Protein AF-0000000066097312 (afdb_homodimer)

InterPro domains:
  IPR004733 Phosphoribosylformylglycinamidine cyclo-ligase [MF_00741] (7-349)
  IPR004733 Phosphoribosylformylglycinamidine cyclo-ligase [PTHR10520] (3-350)
  IPR004733 Phosphoribosylformylglycinamidine cyclo-ligase [TIGR00878] (7-338)
  IPR004733 Phosphoribosylformylglycinamidine cyclo-ligase [cd02196] (40-338)
  IPR010918 PurM-like, C-terminal domain [PF02769] (178-343)
  IPR016188 PurM-like, N-terminal domain [PF00586] (61-165)
  IPR036676 PurM-like, C-terminal domain superfamily [G3DSA:3.90.650.10] (173-354)
  IPR036676 PurM-like, C-terminal domain superfamily [SSF56042] (174-343)
  IPR036921 PurM-like, N-terminal domain superfamily [G3DSA:3.30.1330.10] (6-171)
  IPR036921 PurM-like, N-terminal domain superfamily [SSF55326] (7-170)

Radius of gyration: 26.07 Å; Cα contacts (8 Å, |Δi|>4): 1763; chains: 2; bounding box: 57×68×67 Å

Secondary structure (DSSP, 8-state):
--------TTTTT--HHHHHHHHHHHHHHHHTT-BTTB-----SSSEEEETTTTT-SSEEEEEEEEE-TTHHHHHHHHT--TTHHHHHHHHHHHHHHTTTPEEEEEEEEEEESS--HHHHHHHHHHHHHHHHHHT-EEEEEEEEE-BTTB-TT-EEEEEEEEEEEETT--SS-TT--TTPEEEEEEPSSSTTS-HHHHHHHHHHTT--TTSBPTTSTTSBHHHHHTPPPPP-HHHHHHHHHH-S-EEEEEE--TTHHHHHGGGGPPTTEEEEEEGGG----HHHHHHHHHHT--HHHHHHH--TTEEEEEEE-GGGHHHHHHHHHHTT---EEEEEEEE--SSS-SEEEES----/--------TTTTT--HHHHHHHHHHHHHHHHTT-BTTB-----SSSEEEETTTTT-SSEEEEEEEEE-TTHHHHHHHHT--TTHHHHHHHHHHHHHHTTTPEEEEEEEEEEESS--HHHHHHHHHHHHHHHHHHT-EEEEEEEEE-BTTB-TT-EEEEEEEEEEEETT--SS-TT--TTPEEEEEEPSSSTTS-HHHHHHHHHHTT--TTSBPTTSTTSBHHHHHTPPPPP-HHHHHHHHHH-S-EEEEEE--TTHHHHHGGGGPPTTEEEEEEGGG----HHHHHHHHHHT--HHHHHHH--TTEEEEEEE-GGGHHHHHHHHHHTT---EEEEEEEE--SSS-SEEEES----

Nearest PDB structures (foldseek):
  5vk4-assembly1_B  TM=9.616E-01  e=3.285E-47  Neisseria gonorrhoeae
  3p4e-assembly1_A-2  TM=9.418E-01  e=2.736E-47  Vibrio cholerae
  5vk4-assembly1_A  TM=9.538E-01  e=1.110E-46  Neisseria gonorrhoeae
  2z01-assembly1_A  TM=9.527E-01  e=2.826E-44  Geobacillus kaustophilus
  2v9y-assembly1_A  TM=9.726E-01  e=2.264E-42  Homo sapiens

Foldseek 3Di:
DPPPPDDDPVNVFDDPVLVVVLLVLQQVLQCVLDDQQFNRGDDDPWFGGHVVSNPADAKDKDKFKDWLPPLVVLCLVVVPQQQSLLLRLQVTLVVQCQFVWQWAEKEKEKEAQHDDSVNVSSNSSNVSVNSNVSSYGHGYYDYYHDHPVHDDGDMIMMMMIMTIDHPPQTDQAPPADFPWFKKFFWWLPQRRWDVVLVVVLCVVVVHDQQDCDPQDPPDGNSVSSSRHTDHCNVLSNQLVVQDSFWNGKWFAHAQACQPGVCVRDDAFKAWEWEQVQDPFRVVLVVSCVSSVNDQVRSRGTGNRTTGMMTGGGNVCVVVSCVSSVVSVTHMTTTGTMDGDDNDDGRYHYDDGHPD/DPPPPDDDPVNVFDDPVLVVVLLVLQQVLQCVLDDQQFNRGDDDPWFGGDVVSNPADAKDKDKFKDWLPPLVVLCLVVVPQQQSLLLRLQVTLVVQCQFVWQWAEKEKEKEAQHDDSVSVSSNSSNVSVNSNVSSYGHGYYDYYHDHPVHDDGDMIMMMMIMTIDHPPQTDQAPPADFPWFKKFFWWLPQRRWDVVLVVVLCVVVVHDQQDCDPQDPPDGNSRSSSRHTDHCNVLSNQLVVQDSFWNGKWFAHAQACQPGVCVRDDAQKAWEWEQVQDPFRVVLVVSCVSSVNDQVRSRGTGNRTTGMMTGGGNVCVVVSCVSSVVSVTDMTTTGTMDGDDNDDGRYHYDDGHPD

Organism: Beijerinckia indica subsp. indica (strain ATCC 9039 / DSM 1715 / NCIMB 8712) (NCBI:txid395963)

pLDDT: mean 95.19, std 7.67, range [27.67, 98.94]

Sequence (710 aa):
MDKKNGLTYAEAGVDIDAGNALVETIKPFVRATRRAGADAELGGFGGLFDLKAAGFQDPILVAANDGVGSKVKLAIETGQHDTIGVDLVAMCVNDLIVQGAEPLFFLDYYATGKLEPATAASVVKGIADGCREAGCALIGGETAEMPGLYTGKDYDLAGFAVGAVERGHLLPRTDIAAGDLLLGLPSSGLHSNGFSLVRRVLADNGASLDGPAPYEPGKTLGESLLTPTRIYVRPLLHVFAATQAVKALAHITGGGFQENLPRVLPAGFGLALDLSALAVPPVFGWLAREGGIAETEMLRTFNCGIGMVLIVANDEASKVEEALRAAGEQPIRLGSVIPAPETGPRVTFQGQLSLMDKKNGLTYAEAGVDIDAGNALVETIKPFVRATRRAGADAELGGFGGLFDLKAAGFQDPILVAANDGVGSKVKLAIETGQHDTIGVDLVAMCVNDLIVQGAEPLFFLDYYATGKLEPATAASVVKGIADGCREAGCALIGGETAEMPGLYTGKDYDLAGFAVGAVERGHLLPRTDIAAGDLLLGLPSSGLHSNGFSLVRRVLADNGASLDGPAPYEPGKTLGESLLTPTRIYVRPLLHVFAATQAVKALAHITGGGFQENLPRVLPAGFGLALDLSALAVPPVFGWLAREGGIAETEMLRTFNCGIGMVLIVANDEASKVEEALRAAGEQPIRLGSVIPAPETGPRVTFQGQLSL

Structure (mmCIF, N/CA/C/O backbone):
data_AF-0000000066097312-model_v1
#
loop_
_entity.id
_entity.type
_entity.pdbx_description
1 polymer 'Phosphoribosylformylglycinamidine cyclo-ligase'
#
loop_
_atom_site.group_PDB
_atom_site.id
_atom_site.type_symbol
_atom_site.label_atom_id
_atom_site.label_alt_id
_atom_site.label_comp_id
_atom_site.label_asym_id
_atom_site.label_entity_id
_atom_site.label_seq_id
_atom_site.pdbx_PDB_ins_code
_atom_site.Cartn_x
_atom_site.Cartn_y
_atom_site.Cartn_z
_atom_site.occupancy
_atom_site.B_iso_or_equiv
_atom_site.auth_seq_id
_atom_site.auth_comp_id
_atom_site.auth_asym_id
_atom_site.auth_atom_id
_atom_site.pdbx_PDB_model_num
ATOM 1 N N . MET A 1 1 ? -30.031 -30.594 -25.172 1 29.34 1 MET A N 1
ATOM 2 C CA . MET A 1 1 ? -30.328 -29.594 -24.141 1 29.34 1 MET A CA 1
ATOM 3 C C . MET A 1 1 ? -29.141 -28.656 -23.953 1 29.34 1 MET A C 1
ATOM 5 O O . MET A 1 1 ? -28.016 -29.109 -23.734 1 29.34 1 MET A O 1
ATOM 9 N N . ASP A 1 2 ? -29.094 -27.5 -24.516 1 34 2 ASP A N 1
ATOM 10 C CA . ASP A 1 2 ? -27.969 -26.609 -24.812 1 34 2 ASP A CA 1
ATOM 11 C C . ASP A 1 2 ? -27.109 -26.359 -23.562 1 34 2 ASP A C 1
ATOM 13 O O . ASP A 1 2 ? -27.641 -26.031 -22.5 1 34 2 ASP A O 1
ATOM 17 N N . LYS A 1 3 ? -26.062 -27 -23.359 1 42.31 3 LYS A N 1
ATOM 18 C CA . LYS A 1 3 ? -25.109 -27.031 -22.25 1 42.31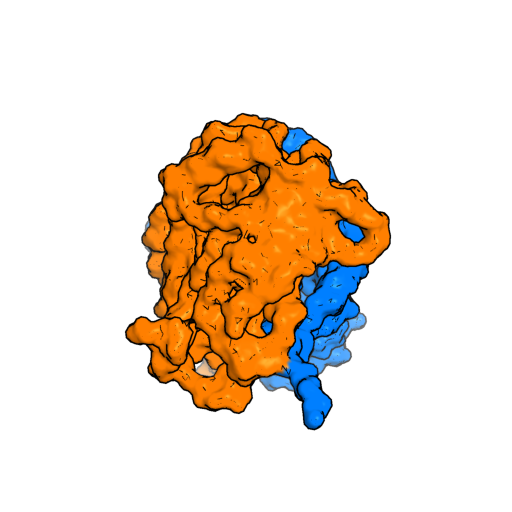 3 LYS A CA 1
ATOM 19 C C . LYS A 1 3 ? -24.953 -25.641 -21.641 1 42.31 3 LYS A C 1
ATOM 21 O O . LYS A 1 3 ? -24.594 -24.688 -22.328 1 42.31 3 LYS A O 1
ATOM 26 N N . LYS A 1 4 ? -25.797 -25.031 -20.688 1 45.59 4 LYS A N 1
ATOM 27 C CA . LYS A 1 4 ? -25.844 -23.797 -19.922 1 45.59 4 LYS A CA 1
ATOM 28 C C . LYS A 1 4 ? -24.438 -23.25 -19.672 1 45.59 4 LYS A C 1
ATOM 30 O O . LYS A 1 4 ? -23.578 -23.953 -19.125 1 45.59 4 LYS A O 1
ATOM 35 N N . ASN A 1 5 ? -23.906 -22.391 -20.438 1 57.44 5 ASN A N 1
ATOM 36 C CA . ASN A 1 5 ? -22.625 -21.719 -20.297 1 57.44 5 ASN A CA 1
ATOM 37 C C . ASN A 1 5 ? -22.375 -21.266 -18.859 1 57.44 5 ASN A C 1
ATOM 39 O O . ASN A 1 5 ? -23.156 -20.5 -18.297 1 57.44 5 ASN A O 1
ATOM 43 N N . GLY A 1 6 ? -21.859 -22.188 -17.859 1 74.81 6 GLY A N 1
ATOM 44 C CA . GLY A 1 6 ? -21.625 -22.156 -16.422 1 74.81 6 GLY A CA 1
ATOM 45 C C . GLY A 1 6 ? -21.078 -20.828 -15.938 1 74.81 6 GLY A C 1
ATOM 46 O O . GLY A 1 6 ? -20.953 -19.875 -16.719 1 74.81 6 GLY A O 1
ATOM 47 N N . LEU A 1 7 ? -20.984 -20.516 -14.609 1 87.62 7 LEU A N 1
ATOM 48 C CA . LEU A 1 7 ? -20.578 -19.297 -13.914 1 87.62 7 LEU A CA 1
ATOM 49 C C . LEU A 1 7 ? -19.219 -18.828 -14.398 1 87.62 7 LEU A C 1
ATOM 51 O O . LEU A 1 7 ? -18.328 -19.641 -14.68 1 87.62 7 LEU A O 1
ATOM 55 N N . THR A 1 8 ? -19.172 -17.531 -14.727 1 85.5 8 THR A N 1
ATOM 56 C CA . THR A 1 8 ? -17.891 -16.922 -15.078 1 85.5 8 THR A CA 1
ATOM 57 C C . THR A 1 8 ? -17.484 -15.891 -14.031 1 85.5 8 THR A C 1
ATOM 59 O O . THR A 1 8 ? -18.312 -15.438 -13.242 1 85.5 8 THR A O 1
ATOM 62 N N . TYR A 1 9 ? -16.25 -15.625 -14.062 1 86 9 TYR A N 1
ATOM 63 C CA . TYR A 1 9 ? -15.703 -14.594 -13.18 1 86 9 TYR A CA 1
ATOM 64 C C . TYR A 1 9 ? -16.375 -13.25 -13.438 1 86 9 TYR A C 1
ATOM 66 O O . TYR A 1 9 ? -16.688 -12.516 -12.5 1 86 9 TYR A O 1
ATOM 74 N N . ALA A 1 10 ? -16.641 -12.914 -14.648 1 83.19 10 ALA A N 1
ATOM 75 C CA . ALA A 1 10 ? -17.328 -11.68 -15.031 1 83.19 10 ALA A CA 1
ATOM 76 C C . ALA A 1 10 ? -18.734 -11.633 -14.445 1 83.19 10 ALA A C 1
ATOM 78 O O . ALA A 1 10 ? -19.156 -10.602 -13.914 1 83.19 10 ALA A O 1
ATOM 79 N N . GLU A 1 11 ? -19.375 -12.688 -14.484 1 86.88 11 GLU A N 1
ATOM 80 C CA . GLU A 1 11 ? -20.734 -12.758 -13.938 1 86.88 11 GLU A CA 1
ATOM 81 C C . GLU A 1 11 ? -20.719 -12.617 -12.414 1 86.88 11 GLU A C 1
ATOM 83 O O . GLU A 1 11 ? -21.734 -12.266 -11.812 1 86.88 11 GLU A O 1
ATOM 88 N N . ALA A 1 12 ? -19.578 -12.945 -11.938 1 86.38 12 ALA A N 1
ATOM 89 C CA . ALA A 1 12 ? -19.453 -12.828 -10.484 1 86.38 12 ALA A CA 1
ATOM 90 C C . ALA A 1 12 ? -19 -11.43 -10.086 1 86.38 12 ALA A C 1
ATOM 92 O O . ALA A 1 12 ? -18.734 -11.172 -8.906 1 86.38 12 ALA A O 1
ATOM 93 N N . GLY A 1 13 ? -18.844 -10.555 -10.992 1 85.31 13 GLY A N 1
ATOM 94 C CA . GLY A 1 13 ? -18.656 -9.148 -10.664 1 85.31 13 GLY A CA 1
ATOM 95 C C . GLY A 1 13 ? -17.25 -8.641 -10.922 1 85.31 13 GLY A C 1
ATOM 96 O O . GLY A 1 13 ? -16.922 -7.508 -10.578 1 85.31 13 GLY A O 1
ATOM 97 N N . VAL A 1 14 ? -16.406 -9.461 -11.453 1 86.88 14 VAL A N 1
ATOM 98 C CA . VAL A 1 14 ? -15.031 -9.031 -11.719 1 86.88 14 VAL A CA 1
ATOM 99 C C . VAL A 1 14 ? -14.773 -9.031 -13.227 1 86.88 14 VAL A C 1
ATOM 101 O O . VAL A 1 14 ? -14.945 -10.047 -13.891 1 86.88 14 VAL A O 1
ATOM 104 N N . ASP A 1 15 ? -14.383 -7.863 -13.695 1 87.88 15 ASP A N 1
ATOM 105 C CA . ASP A 1 15 ? -14.172 -7.684 -15.133 1 87.88 15 ASP A CA 1
ATOM 106 C C . ASP A 1 15 ? -12.68 -7.539 -15.445 1 87.88 15 ASP A C 1
ATOM 108 O O . ASP A 1 15 ? -12.148 -6.43 -15.438 1 87.88 15 ASP A O 1
ATOM 112 N N . ILE A 1 16 ? -12.086 -8.586 -15.836 1 82.5 16 ILE A N 1
ATOM 113 C CA . ILE A 1 16 ? -10.656 -8.617 -16.109 1 82.5 16 ILE A CA 1
ATOM 114 C C . ILE A 1 16 ? -10.336 -7.711 -17.297 1 82.5 16 ILE A C 1
ATOM 116 O O . ILE A 1 16 ? -9.336 -6.992 -17.281 1 82.5 16 ILE A O 1
ATOM 120 N N . ASP A 1 17 ? -11.172 -7.656 -18.281 1 85.31 17 ASP A N 1
ATOM 121 C CA . ASP A 1 17 ? -10.953 -6.855 -19.484 1 85.31 17 ASP A CA 1
ATOM 122 C C . ASP A 1 17 ? -11 -5.363 -19.172 1 85.31 17 ASP A C 1
ATOM 124 O O . ASP A 1 17 ? -10.219 -4.582 -19.703 1 85.31 17 ASP A O 1
ATOM 128 N N . ALA A 1 18 ? -11.914 -5.02 -18.312 1 87.5 18 ALA A N 1
ATOM 129 C CA . ALA A 1 18 ? -11.992 -3.625 -17.906 1 87.5 18 ALA A CA 1
ATOM 130 C C . ALA A 1 18 ? -10.711 -3.191 -17.188 1 87.5 18 ALA A C 1
ATOM 132 O O . ALA A 1 18 ? -10.234 -2.07 -17.375 1 87.5 18 ALA A O 1
ATOM 133 N N . GLY A 1 19 ? -10.203 -4.066 -16.422 1 87.5 19 GLY A N 1
ATOM 134 C CA . GLY A 1 19 ? -8.93 -3.795 -15.758 1 87.5 19 GLY A CA 1
ATOM 135 C C . GLY A 1 19 ? -7.789 -3.582 -16.734 1 87.5 19 GLY A C 1
ATOM 136 O O . GLY A 1 19 ? -7.012 -2.635 -16.578 1 87.5 19 GLY A O 1
ATOM 137 N N . ASN A 1 20 ? -7.777 -4.414 -17.688 1 86 20 ASN A N 1
ATOM 138 C CA . ASN A 1 20 ? -6.742 -4.293 -18.703 1 86 20 ASN A CA 1
ATOM 139 C C . ASN A 1 20 ? -6.883 -2.998 -19.5 1 86 20 ASN A C 1
ATOM 141 O O . ASN A 1 20 ? -5.887 -2.342 -19.812 1 86 20 ASN A O 1
ATOM 145 N N . ALA A 1 21 ? -8.055 -2.645 -19.797 1 89.12 21 ALA A N 1
ATOM 146 C CA . ALA A 1 21 ? -8.312 -1.404 -20.516 1 89.12 21 ALA A CA 1
ATOM 147 C C . ALA A 1 21 ? -7.898 -0.188 -19.703 1 89.12 21 ALA A C 1
ATOM 149 O O . ALA A 1 21 ? -7.379 0.788 -20.25 1 89.12 21 ALA A O 1
ATOM 150 N N . LEU A 1 22 ? -8.164 -0.254 -18.453 1 92.81 22 LEU A N 1
ATOM 151 C CA . LEU A 1 22 ? -7.742 0.83 -17.562 1 92.81 22 LEU A CA 1
ATOM 152 C C . LEU A 1 22 ? -6.23 1.016 -17.625 1 92.81 22 LEU A C 1
ATOM 154 O O . LEU A 1 22 ? -5.742 2.145 -17.703 1 92.81 22 LEU A O 1
ATOM 158 N N . VAL A 1 23 ? -5.531 -0.054 -17.594 1 91.38 23 VAL A N 1
ATOM 159 C CA . VAL A 1 23 ? -4.074 0.002 -17.609 1 91.38 23 VAL A CA 1
ATOM 160 C C . VAL A 1 23 ? -3.607 0.735 -18.875 1 91.38 23 VAL A C 1
ATOM 162 O O . VAL A 1 23 ? -2.732 1.602 -18.797 1 91.38 23 VAL A O 1
ATOM 165 N N . GLU A 1 24 ? -4.195 0.465 -19.953 1 92.62 24 GLU A N 1
ATOM 166 C CA . GLU A 1 24 ? -3.846 1.141 -21.203 1 92.62 24 GLU A CA 1
ATOM 167 C C . GLU A 1 24 ? -4.156 2.633 -21.125 1 92.62 24 GLU A C 1
ATOM 169 O O . GLU A 1 24 ? -3.371 3.459 -21.594 1 92.62 24 GLU A O 1
ATOM 174 N N . THR A 1 25 ? -5.195 2.932 -20.531 1 94.94 25 THR A N 1
ATOM 175 C CA . THR A 1 25 ? -5.66 4.312 -20.438 1 94.94 25 THR A CA 1
ATOM 176 C C . THR A 1 25 ? -4.715 5.141 -19.578 1 94.94 25 THR A C 1
ATOM 178 O O . THR A 1 25 ? -4.477 6.316 -19.859 1 94.94 25 THR A O 1
ATOM 181 N N . ILE A 1 26 ? -4.141 4.57 -18.578 1 96.38 26 ILE A N 1
ATOM 182 C CA . ILE A 1 26 ? -3.436 5.367 -17.578 1 96.38 26 ILE A CA 1
ATOM 183 C C . ILE A 1 26 ? -1.94 5.383 -17.891 1 96.38 26 ILE A C 1
ATOM 185 O O . ILE A 1 26 ? -1.167 6.074 -17.219 1 96.38 26 ILE A O 1
ATOM 189 N N . LYS A 1 27 ? -1.513 4.652 -18.875 1 95.88 27 LYS A N 1
ATOM 190 C CA . LYS A 1 27 ? -0.1 4.523 -19.219 1 95.88 27 LYS A CA 1
ATOM 191 C C . LYS A 1 27 ? 0.54 5.895 -19.438 1 95.88 27 LYS A C 1
ATOM 193 O O . LYS A 1 27 ? 1.636 6.156 -18.938 1 95.88 27 LYS A O 1
ATOM 198 N N . PRO A 1 28 ? -0.104 6.84 -20.141 1 96.56 28 PRO A N 1
ATOM 199 C CA . PRO A 1 28 ? 0.524 8.148 -20.344 1 96.56 28 PRO A CA 1
ATOM 200 C C . PRO A 1 28 ? 0.72 8.922 -19.047 1 96.56 28 PRO A C 1
ATOM 202 O O . PRO A 1 28 ? 1.705 9.648 -18.906 1 96.56 28 PRO A O 1
ATOM 205 N N . PHE A 1 29 ? -0.258 8.828 -18.141 1 97.44 29 PHE A N 1
ATOM 206 C CA . PHE A 1 29 ? -0.113 9.492 -16.859 1 97.44 29 PHE A CA 1
ATOM 207 C C . PHE A 1 29 ? 1.099 8.961 -16.109 1 97.44 29 PHE A C 1
ATOM 209 O O . PHE A 1 29 ? 1.879 9.734 -15.547 1 97.44 29 PHE A O 1
ATOM 216 N N . VAL A 1 30 ? 1.233 7.652 -16.141 1 96.81 30 VAL A N 1
ATOM 217 C CA . VAL A 1 30 ? 2.309 6.969 -15.422 1 96.81 30 VAL A CA 1
ATOM 218 C C . VAL A 1 30 ? 3.654 7.348 -16.047 1 96.81 30 VAL A C 1
ATOM 220 O O . VAL A 1 30 ? 4.598 7.688 -15.32 1 96.81 30 VAL A O 1
ATOM 223 N N . ARG A 1 31 ? 3.754 7.344 -17.312 1 97.06 31 ARG A N 1
ATOM 224 C CA . ARG A 1 31 ? 4.988 7.664 -18.031 1 97.06 31 ARG A CA 1
ATOM 225 C C . ARG A 1 31 ? 5.449 9.086 -17.703 1 97.06 31 ARG A C 1
ATOM 227 O O . ARG A 1 31 ? 6.648 9.359 -17.656 1 97.06 31 ARG A O 1
ATOM 234 N N . ALA A 1 32 ? 4.535 9.922 -17.453 1 97.88 32 ALA A N 1
ATOM 235 C CA . ALA A 1 32 ? 4.848 11.32 -17.172 1 97.88 32 ALA A CA 1
ATOM 236 C C . ALA A 1 32 ? 5.586 11.461 -15.836 1 97.88 32 ALA A C 1
ATOM 238 O O . ALA A 1 32 ? 6.168 12.508 -15.547 1 97.88 32 ALA A O 1
ATOM 239 N N . THR A 1 33 ? 5.613 10.406 -15.055 1 98.44 33 THR A N 1
ATOM 240 C CA . THR A 1 33 ? 6.242 10.477 -13.742 1 98.44 33 THR A CA 1
ATOM 241 C C . THR A 1 33 ? 7.68 9.961 -13.805 1 98.44 33 THR A C 1
ATOM 243 O O . THR A 1 33 ? 8.352 9.867 -12.773 1 98.44 33 THR A O 1
ATOM 246 N N . ARG A 1 34 ? 8.156 9.633 -14.969 1 97.88 34 ARG A N 1
ATOM 247 C CA . ARG A 1 34 ? 9.5 9.094 -15.133 1 97.88 34 ARG A CA 1
ATOM 248 C C . ARG A 1 34 ? 10.539 10.008 -14.484 1 97.88 34 ARG A C 1
ATOM 250 O O . ARG A 1 34 ? 10.375 11.234 -14.477 1 97.88 34 ARG A O 1
ATOM 257 N N . ARG A 1 35 ? 11.586 9.461 -13.984 1 97.88 35 ARG A N 1
ATOM 258 C CA . ARG A 1 35 ? 12.727 10.141 -13.383 1 97.88 35 ARG A CA 1
ATOM 259 C C . ARG A 1 35 ? 13.969 9.258 -13.414 1 97.88 35 ARG A C 1
ATOM 261 O O . ARG A 1 35 ? 13.891 8.078 -13.758 1 97.88 35 ARG A O 1
ATOM 268 N N . ALA A 1 36 ? 15.102 9.875 -13.07 1 97.69 36 ALA A N 1
ATOM 269 C CA . ALA A 1 36 ? 16.297 9.055 -12.945 1 97.69 36 ALA A CA 1
ATOM 270 C C . ALA A 1 36 ? 16.078 7.891 -11.984 1 97.69 36 ALA A C 1
ATOM 272 O O . ALA A 1 36 ? 15.578 8.086 -10.875 1 97.69 36 ALA A O 1
ATOM 273 N N . GLY A 1 37 ? 16.266 6.68 -12.477 1 97.88 37 GLY A N 1
ATOM 274 C CA . GLY A 1 37 ? 16.109 5.473 -11.68 1 97.88 37 GLY A CA 1
ATOM 275 C C . GLY A 1 37 ? 14.867 4.676 -12.047 1 97.88 37 GLY A C 1
ATOM 276 O O . GLY A 1 37 ? 14.742 3.51 -11.672 1 97.88 37 GLY A O 1
ATOM 277 N N . ALA A 1 38 ? 13.961 5.312 -12.711 1 96.81 38 ALA A N 1
ATOM 278 C CA . ALA A 1 38 ? 12.719 4.617 -13.062 1 96.81 38 ALA A CA 1
ATOM 279 C C . ALA A 1 38 ? 12.18 5.102 -14.406 1 96.81 38 ALA A C 1
ATOM 281 O O . ALA A 1 38 ? 11.977 6.305 -14.602 1 96.81 38 ALA A O 1
ATOM 282 N N . ASP A 1 39 ? 11.828 4.121 -15.258 1 90.62 39 ASP A N 1
ATOM 283 C CA . ASP A 1 39 ? 11.258 4.453 -16.562 1 90.62 39 ASP A CA 1
ATOM 284 C C . ASP A 1 39 ? 9.75 4.633 -16.469 1 90.62 39 ASP A C 1
ATOM 286 O O . ASP A 1 39 ? 9.125 5.156 -17.406 1 90.62 39 ASP A O 1
ATOM 290 N N . ALA A 1 40 ? 9.203 4.246 -15.336 1 87.12 40 ALA A N 1
ATOM 291 C CA . ALA A 1 40 ? 7.773 4.395 -15.078 1 87.12 40 ALA A CA 1
ATOM 292 C C . ALA A 1 40 ? 6.941 3.732 -16.172 1 87.12 40 ALA A C 1
ATOM 294 O O . ALA A 1 40 ? 6.059 4.359 -16.766 1 87.12 40 ALA A O 1
ATOM 295 N N . GLU A 1 41 ? 7.184 2.533 -16.438 1 83.56 41 GLU A N 1
ATOM 296 C CA . GLU A 1 41 ? 6.395 1.701 -17.344 1 83.56 41 GLU A CA 1
ATOM 297 C C . GLU A 1 41 ? 5.617 0.636 -16.578 1 83.56 41 GLU A C 1
ATOM 299 O O . GLU A 1 41 ? 6.094 0.12 -15.562 1 83.56 41 GLU A O 1
ATOM 304 N N . LEU A 1 42 ? 4.391 0.402 -17.109 1 80.75 42 LEU A N 1
ATOM 305 C CA . LEU A 1 42 ? 3.535 -0.593 -16.484 1 80.75 42 LEU A CA 1
ATOM 306 C C . LEU A 1 42 ? 3.602 -1.924 -17.219 1 80.75 42 LEU A C 1
ATOM 308 O O . LEU A 1 42 ? 3.955 -1.964 -18.406 1 80.75 42 LEU A O 1
ATOM 312 N N . GLY A 1 43 ? 3.221 -3.123 -16.578 1 69.44 43 GLY A N 1
ATOM 313 C CA . GLY A 1 43 ? 3.045 -4.375 -17.281 1 69.44 43 GLY A CA 1
ATOM 314 C C . GLY A 1 43 ? 3.762 -5.543 -16.641 1 69.44 43 GLY A C 1
ATOM 315 O O . GLY A 1 43 ? 3.439 -6.703 -16.891 1 69.44 43 GLY A O 1
ATOM 316 N N . GLY A 1 44 ? 4.727 -5.367 -15.828 1 77.88 44 GLY A N 1
ATOM 317 C CA . GLY A 1 44 ? 5.426 -6.465 -15.172 1 77.88 44 GLY A CA 1
ATOM 318 C C . GLY A 1 44 ? 4.844 -6.82 -13.82 1 77.88 44 GLY A C 1
ATOM 319 O O . GLY A 1 44 ? 3.701 -6.473 -13.516 1 77.88 44 GLY A O 1
ATOM 320 N N . PHE A 1 45 ? 5.406 -7.836 -13.219 1 84.94 45 PHE A N 1
ATOM 321 C CA . PHE A 1 45 ? 4.957 -8.305 -11.914 1 84.94 45 PHE A CA 1
ATOM 322 C C . PHE A 1 45 ? 5.309 -7.293 -10.828 1 84.94 45 PHE A C 1
ATOM 324 O O . PHE A 1 45 ? 4.84 -7.406 -9.695 1 84.94 45 PHE A O 1
ATOM 331 N N . GLY A 1 46 ? 6.109 -6.309 -11.195 1 90.44 46 GLY A N 1
ATOM 332 C CA . GLY A 1 46 ? 6.555 -5.281 -10.266 1 90.44 46 GLY A CA 1
ATOM 333 C C . GLY A 1 46 ? 7.305 -4.148 -10.938 1 90.44 46 GLY A C 1
ATOM 334 O O . GLY A 1 46 ? 7.727 -4.277 -12.094 1 90.44 46 GLY A O 1
ATOM 335 N N . GLY A 1 47 ? 7.391 -3.035 -10.211 1 95.94 47 GLY A N 1
ATOM 336 C CA . GLY A 1 47 ? 8.148 -1.901 -10.711 1 95.94 47 GLY A CA 1
ATOM 337 C C . GLY A 1 47 ? 9.602 -1.914 -10.273 1 95.94 47 GLY A C 1
ATOM 338 O O . GLY A 1 47 ? 9.922 -2.367 -9.172 1 95.94 47 GLY A O 1
ATOM 339 N N . LEU A 1 48 ? 10.477 -1.442 -11.148 1 97.94 48 LEU A N 1
ATOM 340 C CA . LEU A 1 48 ? 11.906 -1.416 -10.875 1 97.94 48 LEU A CA 1
ATOM 341 C C . LEU A 1 48 ? 12.375 -0.002 -10.539 1 97.94 48 LEU A C 1
ATOM 343 O O . LEU A 1 48 ? 11.773 0.976 -10.984 1 97.94 48 LEU A O 1
ATOM 347 N N . PHE A 1 49 ? 13.422 0.059 -9.742 1 98.56 49 PHE A N 1
ATOM 348 C CA . PHE A 1 49 ? 14.055 1.343 -9.484 1 98.56 49 PHE A CA 1
ATOM 349 C C . PHE A 1 49 ? 15.562 1.173 -9.305 1 98.56 49 PHE A C 1
ATOM 351 O O . PHE A 1 49 ? 16.016 0.346 -8.508 1 98.56 49 PHE A O 1
ATOM 358 N N . ASP A 1 50 ? 16.312 1.967 -10.008 1 98.56 50 ASP A N 1
ATOM 359 C CA . ASP A 1 50 ? 17.766 1.939 -9.992 1 98.56 50 ASP A CA 1
ATOM 360 C C . ASP A 1 50 ? 18.328 3.066 -9.133 1 98.56 50 ASP A C 1
ATOM 362 O O . ASP A 1 50 ? 18.453 4.207 -9.594 1 98.56 50 ASP A O 1
ATOM 366 N N . LEU A 1 51 ? 18.812 2.74 -7.965 1 98.31 51 LEU A N 1
ATOM 367 C CA . LEU A 1 51 ? 19.297 3.729 -7.008 1 98.31 51 LEU A CA 1
ATOM 368 C C . LEU A 1 51 ? 20.531 4.438 -7.543 1 98.31 51 LEU A C 1
ATOM 370 O O . LEU A 1 51 ? 20.688 5.648 -7.371 1 98.31 51 LEU A O 1
ATOM 374 N N . LYS A 1 52 ? 21.422 3.621 -8.156 1 97.75 52 LYS A N 1
ATOM 375 C CA . LYS A 1 52 ? 22.641 4.188 -8.703 1 97.75 52 LYS A CA 1
ATOM 376 C C . LYS A 1 52 ? 22.328 5.219 -9.789 1 97.75 52 LYS A C 1
ATOM 378 O O . LYS A 1 52 ? 22.922 6.297 -9.812 1 97.75 52 LYS A O 1
ATOM 383 N N . ALA A 1 53 ? 21.422 4.879 -10.641 1 98 53 ALA A N 1
ATOM 384 C CA . ALA A 1 53 ? 21.031 5.789 -11.711 1 98 53 ALA A CA 1
ATOM 385 C C . ALA A 1 53 ? 20.391 7.055 -11.141 1 98 53 ALA A C 1
ATOM 387 O O . ALA A 1 53 ? 20.469 8.125 -11.758 1 98 53 ALA A O 1
ATOM 388 N N . ALA A 1 54 ? 19.828 6.992 -9.914 1 97.94 54 ALA A N 1
ATOM 389 C CA . ALA A 1 54 ? 19.203 8.141 -9.273 1 97.94 54 ALA A CA 1
ATOM 390 C C . ALA A 1 54 ? 20.219 8.984 -8.516 1 97.94 54 ALA A C 1
ATOM 392 O O . ALA A 1 54 ? 19.875 10.023 -7.953 1 97.94 54 ALA A O 1
ATOM 393 N N . GLY A 1 55 ? 21.438 8.477 -8.422 1 97.69 55 GLY A N 1
ATOM 394 C CA . GLY A 1 55 ? 22.531 9.297 -7.902 1 97.69 55 GLY A CA 1
ATOM 395 C C . GLY A 1 55 ? 22.875 8.977 -6.461 1 97.69 55 GLY A C 1
ATOM 396 O O . GLY A 1 55 ? 23.672 9.688 -5.84 1 97.69 55 GLY A O 1
ATOM 397 N N . PHE A 1 56 ? 22.359 7.914 -5.922 1 97.94 56 PHE A N 1
ATOM 398 C CA . PHE A 1 56 ? 22.609 7.594 -4.523 1 97.94 56 PHE A CA 1
ATOM 399 C C . PHE A 1 56 ? 23.891 6.777 -4.379 1 97.94 56 PHE A C 1
ATOM 401 O O . PHE A 1 56 ? 24.188 5.93 -5.223 1 97.94 56 PHE A O 1
ATOM 408 N N . GLN A 1 57 ? 24.625 7.004 -3.273 1 97.44 57 GLN A N 1
ATOM 409 C CA . GLN A 1 57 ? 25.875 6.324 -3.008 1 97.44 57 GLN A CA 1
ATOM 410 C C . GLN A 1 57 ? 25.75 5.344 -1.848 1 97.44 57 GLN A C 1
ATOM 412 O O . GLN A 1 57 ? 26.125 4.176 -1.966 1 97.44 57 GLN A O 1
ATOM 417 N N . ASP A 1 58 ? 25.266 5.77 -0.749 1 97.81 58 ASP A N 1
ATOM 418 C CA . ASP A 1 58 ? 25.047 4.961 0.448 1 97.81 58 ASP A CA 1
ATOM 419 C C . ASP A 1 58 ? 23.703 5.262 1.078 1 97.81 58 ASP A C 1
ATOM 421 O O . ASP A 1 58 ? 23.625 5.789 2.189 1 97.81 58 ASP A O 1
ATOM 425 N N . PRO A 1 59 ? 22.672 4.805 0.401 1 97.94 59 PRO A N 1
ATOM 426 C CA . PRO A 1 59 ? 21.312 5.215 0.792 1 97.94 59 PRO A CA 1
ATOM 427 C C . PRO A 1 59 ? 20.766 4.398 1.958 1 97.94 59 PRO A C 1
ATOM 429 O O . PRO A 1 59 ? 21.062 3.203 2.07 1 97.94 59 PRO A O 1
ATOM 432 N N . ILE A 1 60 ? 20.047 4.992 2.844 1 98.38 60 ILE A N 1
ATOM 433 C CA . ILE A 1 60 ? 19.062 4.379 3.734 1 98.38 60 ILE A CA 1
ATOM 434 C C . ILE A 1 60 ? 17.672 4.551 3.16 1 98.38 60 ILE A C 1
ATOM 436 O O . ILE A 1 60 ? 17.25 5.668 2.852 1 98.38 60 ILE A O 1
ATOM 440 N N . LEU A 1 61 ? 16.984 3.422 2.943 1 98.69 61 LEU A N 1
ATOM 441 C CA . LEU A 1 61 ? 15.617 3.506 2.416 1 98.69 61 LEU A CA 1
ATOM 442 C C . LEU A 1 61 ? 14.633 3.895 3.514 1 98.69 61 LEU A C 1
ATOM 444 O O . LEU A 1 61 ? 14.797 3.498 4.668 1 98.69 61 LEU A O 1
ATOM 448 N N . VAL A 1 62 ? 13.703 4.715 3.174 1 98.44 62 VAL A N 1
ATOM 449 C CA . VAL A 1 62 ? 12.578 5.082 4.02 1 98.44 62 VAL A CA 1
ATOM 450 C C . VAL A 1 62 ? 11.266 4.746 3.312 1 98.44 62 VAL A C 1
ATOM 452 O O . VAL A 1 62 ? 11.086 5.082 2.141 1 98.44 62 VAL A O 1
ATOM 455 N N . ALA A 1 63 ? 10.375 4.051 3.979 1 98.5 63 ALA A N 1
ATOM 456 C CA . ALA A 1 63 ? 9.102 3.66 3.371 1 98.5 63 ALA A CA 1
ATOM 457 C C . ALA A 1 63 ? 7.926 4.086 4.238 1 98.5 63 ALA A C 1
ATOM 459 O O . ALA A 1 63 ? 7.992 4.016 5.469 1 98.5 63 ALA A O 1
ATOM 460 N N . ALA A 1 64 ? 6.91 4.543 3.633 1 98.06 64 ALA A N 1
ATOM 461 C CA . ALA A 1 64 ? 5.688 4.957 4.312 1 98.06 64 ALA A CA 1
ATOM 462 C C . ALA A 1 64 ? 4.457 4.629 3.479 1 98.06 64 ALA A C 1
ATOM 464 O O . ALA A 1 64 ? 4.527 4.586 2.248 1 98.06 64 ALA A O 1
ATOM 465 N N . ASN A 1 65 ? 3.4 4.324 4.078 1 97.94 65 ASN A N 1
ATOM 466 C CA . ASN A 1 65 ? 2.129 4.102 3.396 1 97.94 65 ASN A CA 1
ATOM 467 C C . ASN A 1 65 ? 0.974 4.773 4.137 1 97.94 65 ASN A C 1
ATOM 469 O O . ASN A 1 65 ? 1.086 5.078 5.324 1 97.94 65 ASN A O 1
ATOM 473 N N . ASP A 1 66 ? -0.042 5.047 3.42 1 98 66 ASP A N 1
ATOM 474 C CA . ASP A 1 66 ? -1.227 5.695 3.975 1 98 66 ASP A CA 1
ATOM 475 C C . ASP A 1 66 ? -2.422 5.551 3.035 1 98 66 ASP A C 1
ATOM 477 O O . ASP A 1 66 ? -2.291 5.012 1.935 1 98 66 ASP A O 1
ATOM 481 N N . GLY A 1 67 ? -3.58 5.91 3.496 1 97.81 67 GLY A N 1
ATOM 482 C CA . GLY A 1 67 ? -4.777 6.148 2.705 1 97.81 67 GLY A CA 1
ATOM 483 C C . GLY A 1 67 ? -5.199 7.605 2.686 1 97.81 67 GLY A C 1
ATOM 484 O O . GLY A 1 67 ? -4.492 8.469 3.207 1 97.81 67 GLY A O 1
ATOM 485 N N . VAL A 1 68 ? -6.344 7.809 2.059 1 97.75 68 VAL A N 1
ATOM 486 C CA . VAL A 1 68 ? -6.887 9.164 2.023 1 97.75 68 VAL A CA 1
ATOM 487 C C . VAL A 1 68 ? -7.883 9.352 3.166 1 97.75 68 VAL A C 1
ATOM 489 O O . VAL A 1 68 ? -8.133 10.477 3.6 1 97.75 68 VAL A O 1
ATOM 492 N N . GLY A 1 69 ? -8.453 8.234 3.623 1 96 69 GLY A N 1
ATOM 493 C CA . GLY A 1 69 ? -9.484 8.305 4.641 1 96 69 GLY A CA 1
ATOM 494 C C . GLY A 1 69 ? -10.859 8.633 4.078 1 96 69 GLY A C 1
ATOM 495 O O . GLY A 1 69 ? -11.109 8.438 2.889 1 96 69 GLY A O 1
ATOM 496 N N . SER A 1 70 ? -11.703 9.141 4.914 1 96.38 70 SER A N 1
ATOM 497 C CA . SER A 1 70 ? -13.102 9.305 4.543 1 96.38 70 SER A CA 1
ATOM 498 C C . SER A 1 70 ? -13.297 10.531 3.65 1 96.38 70 SER A C 1
ATOM 500 O O . SER A 1 70 ? -14.406 10.789 3.176 1 96.38 70 SER A O 1
ATOM 502 N N . LYS A 1 71 ? -12.234 11.281 3.398 1 97.88 71 LYS A N 1
ATOM 503 C CA . LYS A 1 71 ? -12.305 12.344 2.398 1 97.88 71 LYS A CA 1
ATOM 504 C C . LYS A 1 71 ? -12.742 11.797 1.045 1 97.88 71 LYS A C 1
ATOM 506 O O . LYS A 1 71 ? -13.383 12.508 0.261 1 97.88 71 LYS A O 1
ATOM 511 N N . VAL A 1 72 ? -12.523 10.5 0.754 1 98.06 72 VAL A N 1
ATOM 512 C CA . VAL A 1 72 ? -12.898 9.859 -0.501 1 98.06 72 VAL A CA 1
ATOM 513 C C . VAL A 1 72 ? -14.414 9.914 -0.675 1 98.06 72 VAL A C 1
ATOM 515 O O . VAL A 1 72 ? -14.914 10.031 -1.798 1 98.06 72 VAL A O 1
ATOM 518 N N . LYS A 1 73 ? -15.148 9.898 0.418 1 97.38 73 LYS A N 1
ATOM 519 C CA . LYS A 1 73 ? -16.609 9.938 0.35 1 97.38 73 LYS A CA 1
ATOM 520 C C . LYS A 1 73 ? -17.094 11.25 -0.261 1 97.38 73 LYS A C 1
ATOM 522 O O . LYS A 1 73 ? -18.109 11.273 -0.959 1 97.38 73 LYS A O 1
ATOM 527 N N . LEU A 1 74 ? -16.375 12.336 0.05 1 98 74 LEU A N 1
ATOM 528 C CA . LEU A 1 74 ? -16.75 13.609 -0.561 1 98 74 LEU A CA 1
ATOM 529 C C . LEU A 1 74 ? -16.484 13.594 -2.062 1 98 74 LEU A C 1
ATOM 531 O O . LEU A 1 74 ? -17.266 14.125 -2.844 1 98 74 LEU A O 1
ATOM 535 N N . ALA A 1 75 ? -15.359 13.047 -2.453 1 98.31 75 ALA A N 1
ATOM 536 C CA . ALA A 1 75 ? -15.062 12.906 -3.875 1 98.31 75 ALA A CA 1
ATOM 537 C C . ALA A 1 75 ? -16.141 12.102 -4.586 1 98.31 75 ALA A C 1
ATOM 539 O O . ALA A 1 75 ? -16.594 12.477 -5.672 1 98.31 75 ALA A O 1
ATOM 540 N N . ILE A 1 76 ? -16.547 11.047 -3.984 1 97.81 76 ILE A N 1
ATOM 541 C CA . ILE A 1 76 ? -17.578 10.164 -4.539 1 97.81 76 ILE A CA 1
ATOM 542 C C . ILE A 1 76 ? -18.891 10.914 -4.664 1 97.81 76 ILE A C 1
ATOM 544 O O . ILE A 1 76 ? -19.531 10.883 -5.715 1 97.81 76 ILE A O 1
ATOM 548 N N . GLU A 1 77 ? -19.266 11.602 -3.646 1 96.81 77 GLU A N 1
ATOM 549 C CA . GLU A 1 77 ? -20.547 12.305 -3.607 1 96.81 77 GLU A CA 1
ATOM 550 C C . GLU A 1 77 ? -20.578 13.445 -4.617 1 96.81 77 GLU A C 1
ATOM 552 O O . GLU A 1 77 ? -21.609 13.703 -5.246 1 96.81 77 GLU A O 1
ATOM 557 N N . THR A 1 78 ? -19.5 14.141 -4.785 1 97.5 78 THR A N 1
ATOM 558 C CA . THR A 1 78 ? -19.438 15.305 -5.668 1 97.5 78 THR A CA 1
ATOM 559 C C . THR A 1 78 ? -19.141 14.883 -7.102 1 97.5 78 THR A C 1
ATOM 561 O O . THR A 1 78 ? -19.359 15.656 -8.039 1 97.5 78 THR A O 1
ATOM 564 N N . GLY A 1 79 ? -18.562 13.695 -7.266 1 97.19 79 GLY A N 1
ATOM 565 C CA . GLY A 1 79 ? -18.094 13.266 -8.578 1 97.19 79 GLY A CA 1
ATOM 566 C C . GLY A 1 79 ? -16.781 13.906 -8.984 1 97.19 79 GLY A C 1
ATOM 567 O O . GLY A 1 79 ? -16.391 13.852 -10.148 1 97.19 79 GLY A O 1
ATOM 568 N N . GLN A 1 80 ? -16.156 14.578 -8.055 1 97.38 80 GLN A N 1
ATOM 569 C CA . GLN A 1 80 ? -14.852 15.18 -8.281 1 97.38 80 GLN A CA 1
ATOM 570 C C . GLN A 1 80 ? -13.734 14.258 -7.793 1 97.38 80 GLN A C 1
ATOM 572 O O . GLN A 1 80 ? -13.375 14.281 -6.613 1 97.38 80 GLN A O 1
ATOM 577 N N . HIS A 1 81 ? -13.078 13.57 -8.734 1 98.19 81 HIS A N 1
ATOM 578 C CA . HIS A 1 81 ? -12.156 12.5 -8.375 1 98.19 81 HIS A CA 1
ATOM 579 C C . HIS A 1 81 ? -10.719 12.867 -8.703 1 98.19 81 HIS A C 1
ATOM 581 O O . HIS A 1 81 ? -9.781 12.172 -8.297 1 98.19 81 HIS A O 1
ATOM 587 N N . ASP A 1 82 ? -10.422 13.969 -9.305 1 96.56 82 ASP A N 1
ATOM 588 C CA . ASP A 1 82 ? -9.156 14.242 -9.977 1 96.56 82 ASP A CA 1
ATOM 589 C C . ASP A 1 82 ? -8.086 14.68 -8.984 1 96.56 82 ASP A C 1
ATOM 591 O O . ASP A 1 82 ? -6.895 14.648 -9.289 1 96.56 82 ASP A O 1
ATOM 595 N N . THR A 1 83 ? -8.492 15.07 -7.777 1 97.56 83 THR A N 1
ATOM 596 C CA . THR A 1 83 ? -7.477 15.602 -6.879 1 97.56 83 THR A CA 1
ATOM 597 C C . THR A 1 83 ? -7.234 14.648 -5.711 1 97.56 83 THR A C 1
ATOM 599 O O . THR A 1 83 ? -6.246 14.789 -4.988 1 97.56 83 THR A O 1
ATOM 602 N N . ILE A 1 84 ? -8.125 13.664 -5.492 1 98.56 84 ILE A N 1
ATOM 603 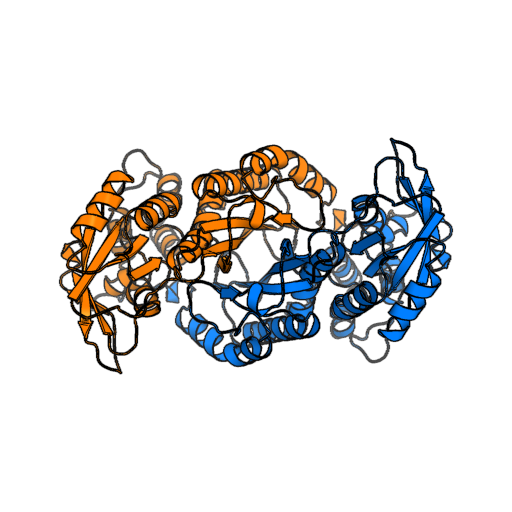C CA . ILE A 1 84 ? -8.023 12.789 -4.332 1 98.56 84 ILE A CA 1
ATOM 604 C C . ILE A 1 84 ? -6.734 11.977 -4.406 1 98.56 84 ILE A C 1
ATOM 606 O O . ILE A 1 84 ? -6.16 11.617 -3.377 1 98.56 84 ILE A O 1
ATOM 610 N N . GLY A 1 85 ? -6.262 11.719 -5.664 1 98.81 85 GLY A N 1
ATOM 611 C CA . GLY A 1 85 ? -4.98 11.047 -5.848 1 98.81 85 GLY A CA 1
ATOM 612 C C . GLY A 1 85 ? -3.805 11.859 -5.34 1 98.81 85 GLY A C 1
ATOM 613 O O . GLY A 1 85 ? -2.82 11.297 -4.855 1 98.81 85 GLY A O 1
ATOM 614 N N . VAL A 1 86 ? -3.877 13.195 -5.473 1 98.94 86 VAL A N 1
ATOM 615 C CA . VAL A 1 86 ? -2.836 14.07 -4.945 1 98.94 86 VAL A CA 1
ATOM 616 C C . VAL A 1 86 ? -2.779 13.953 -3.424 1 98.94 86 VAL A C 1
ATOM 618 O O . VAL A 1 86 ? -1.693 13.898 -2.84 1 98.94 86 VAL A O 1
ATOM 621 N N . ASP A 1 87 ? -3.967 13.906 -2.803 1 98.88 87 ASP A N 1
ATOM 622 C CA . ASP A 1 87 ? -4.043 13.695 -1.36 1 98.88 87 ASP A CA 1
ATOM 623 C C . ASP A 1 87 ? -3.305 12.422 -0.954 1 98.88 87 ASP A C 1
ATOM 625 O O . ASP A 1 87 ? -2.535 12.422 0.009 1 98.88 87 ASP A O 1
ATOM 629 N N . LEU A 1 88 ? -3.58 11.391 -1.701 1 98.88 88 LEU A N 1
ATOM 630 C CA . LEU A 1 88 ? -2.986 10.094 -1.388 1 98.88 88 LEU A CA 1
ATOM 631 C C . LEU A 1 88 ? -1.463 10.172 -1.404 1 98.88 88 LEU A C 1
ATOM 633 O O . LEU A 1 88 ? -0.803 9.734 -0.46 1 98.88 88 LEU A O 1
ATOM 637 N N . VAL A 1 89 ? -0.9 10.742 -2.451 1 98.94 89 VAL A N 1
ATOM 638 C CA . VAL A 1 89 ? 0.547 10.852 -2.598 1 98.94 89 VAL A CA 1
ATOM 639 C C . VAL A 1 89 ? 1.111 11.734 -1.486 1 98.94 89 VAL A C 1
ATOM 641 O O . VAL A 1 89 ? 2.117 11.391 -0.862 1 98.94 89 VAL A O 1
ATOM 644 N N . ALA A 1 90 ? 0.449 12.82 -1.202 1 98.94 90 ALA A N 1
ATOM 645 C CA . ALA A 1 90 ? 0.908 13.773 -0.192 1 98.94 90 ALA A CA 1
ATOM 646 C C . ALA A 1 90 ? 1.02 13.102 1.177 1 98.94 90 ALA A C 1
ATOM 648 O O . ALA A 1 90 ? 1.988 13.328 1.905 1 98.94 90 ALA A O 1
ATOM 649 N N . MET A 1 91 ? 0.043 12.266 1.511 1 98.62 91 MET A N 1
ATOM 650 C CA . MET A 1 91 ? 0.018 11.617 2.818 1 98.62 91 MET A CA 1
ATOM 651 C C . MET A 1 91 ? 1.22 10.695 2.992 1 98.62 91 MET A C 1
ATOM 653 O O . MET A 1 91 ? 1.702 10.5 4.109 1 98.62 91 MET A O 1
ATOM 657 N N . CYS A 1 92 ? 1.728 10.227 1.922 1 98.75 92 CYS A N 1
ATOM 658 C CA . CYS A 1 92 ? 2.842 9.289 1.991 1 98.75 92 CYS A CA 1
ATOM 659 C C . CYS A 1 92 ? 4.176 10.016 1.897 1 98.75 92 CYS A C 1
ATOM 661 O O . CYS A 1 92 ? 5.047 9.844 2.752 1 98.75 92 CYS A O 1
ATOM 663 N N . VAL A 1 93 ? 4.348 10.914 0.922 1 98.88 93 VAL A N 1
ATOM 664 C CA . VAL A 1 93 ? 5.656 11.492 0.63 1 98.88 93 VAL A CA 1
ATOM 665 C C . VAL A 1 93 ? 6.02 12.523 1.696 1 98.88 93 VAL A C 1
ATOM 667 O O . VAL A 1 93 ? 7.195 12.727 1.997 1 98.88 93 VAL A O 1
ATOM 670 N N . ASN A 1 94 ? 5.027 13.172 2.297 1 98.88 94 ASN A N 1
ATOM 671 C CA . ASN A 1 94 ? 5.312 14.078 3.406 1 98.88 94 ASN A CA 1
ATOM 672 C C . ASN A 1 94 ? 5.875 13.328 4.609 1 98.88 94 ASN A C 1
ATOM 674 O O . ASN A 1 94 ? 6.676 13.875 5.371 1 98.88 94 ASN A O 1
ATOM 678 N N . ASP A 1 95 ? 5.492 12.062 4.797 1 98.31 95 ASP A N 1
ATOM 679 C CA . ASP A 1 95 ? 6.039 11.234 5.871 1 98.31 95 ASP A CA 1
ATOM 680 C C . ASP A 1 95 ? 7.469 10.805 5.555 1 98.31 95 ASP A C 1
ATOM 682 O O . ASP A 1 95 ? 8.25 10.516 6.461 1 98.31 95 ASP A O 1
ATOM 686 N N . LEU A 1 96 ? 7.824 10.719 4.273 1 98.62 96 LEU A N 1
ATOM 687 C CA . LEU A 1 96 ? 9.195 10.406 3.891 1 98.62 96 LEU A CA 1
ATOM 688 C C . LEU A 1 96 ? 10.125 11.586 4.18 1 98.62 96 LEU A C 1
ATOM 690 O O . LEU A 1 96 ? 11.188 11.406 4.777 1 98.62 96 LEU A O 1
ATOM 694 N N . ILE A 1 97 ? 9.672 12.773 3.762 1 98.62 97 ILE A N 1
ATOM 695 C CA . ILE A 1 97 ? 10.562 13.93 3.803 1 98.62 97 ILE A CA 1
ATOM 696 C C . ILE A 1 97 ? 10.82 14.328 5.254 1 98.62 97 ILE A C 1
ATOM 698 O O . ILE A 1 97 ? 11.867 14.891 5.574 1 98.62 97 ILE A O 1
ATOM 702 N N . VAL A 1 98 ? 9.906 13.992 6.176 1 98.06 98 VAL A N 1
ATOM 703 C CA . VAL A 1 98 ? 10.109 14.328 7.582 1 98.06 98 VAL A CA 1
ATOM 704 C C . VAL A 1 98 ? 11.336 13.594 8.117 1 98.06 98 VAL A C 1
ATOM 706 O O . VAL A 1 98 ? 11.93 14.008 9.117 1 98.06 98 VAL A O 1
ATOM 709 N N . GLN A 1 99 ? 11.719 12.523 7.41 1 97.62 99 GLN A N 1
ATOM 710 C CA . GLN A 1 99 ? 12.891 11.766 7.828 1 97.62 99 GLN A CA 1
ATOM 711 C C . GLN A 1 99 ? 14.109 12.117 6.977 1 97.62 99 GLN A C 1
ATOM 713 O O . GLN A 1 99 ? 15.125 11.422 7.023 1 97.62 99 GLN A O 1
ATOM 718 N N . GLY A 1 100 ? 13.953 13.148 6.125 1 98 100 GLY A N 1
ATOM 719 C CA . GLY A 1 100 ? 15.039 13.625 5.285 1 98 100 GLY A CA 1
ATOM 720 C C . GLY A 1 100 ? 15.117 12.914 3.949 1 98 100 GLY A C 1
ATOM 721 O O . GLY A 1 100 ? 16.031 13.164 3.158 1 98 100 GLY A O 1
ATOM 722 N N . ALA A 1 101 ? 14.188 12.086 3.658 1 98.56 101 ALA A N 1
ATOM 723 C CA . ALA A 1 101 ? 14.297 11.211 2.494 1 98.56 101 ALA A CA 1
ATOM 724 C C . ALA A 1 101 ? 13.68 11.867 1.258 1 98.56 101 ALA A C 1
ATOM 726 O O . ALA A 1 101 ? 12.594 12.43 1.325 1 98.56 101 ALA A O 1
ATOM 727 N N . GLU A 1 102 ? 14.359 11.82 0.156 1 98.75 102 GLU A N 1
ATOM 728 C CA . GLU A 1 102 ? 13.812 12.133 -1.16 1 98.75 102 GLU A CA 1
ATOM 729 C C . GLU A 1 102 ? 12.898 11.008 -1.65 1 98.75 102 GLU A C 1
ATOM 731 O O . GLU A 1 102 ? 13.305 9.844 -1.698 1 98.75 102 GLU A O 1
ATOM 736 N N . PRO A 1 103 ? 11.648 11.344 -1.972 1 98.88 103 PRO A N 1
ATOM 737 C CA . PRO A 1 103 ? 10.797 10.289 -2.543 1 98.88 103 PRO A CA 1
ATOM 738 C C . PRO A 1 103 ? 11.336 9.758 -3.867 1 98.88 103 PRO A C 1
ATOM 740 O O . PRO A 1 103 ? 11.758 10.531 -4.73 1 98.88 103 PRO A O 1
ATOM 743 N N . LEU A 1 104 ? 11.328 8.422 -4.059 1 98.88 104 LEU A N 1
ATOM 744 C CA . LEU A 1 104 ? 11.852 7.785 -5.258 1 98.88 104 LEU A CA 1
ATOM 745 C C . LEU A 1 104 ? 10.727 7.238 -6.129 1 98.88 104 LEU A C 1
ATOM 747 O O . LEU A 1 104 ? 10.641 7.555 -7.316 1 98.88 104 LEU A O 1
ATOM 751 N N . PHE A 1 105 ? 9.828 6.473 -5.508 1 98.88 105 PHE A N 1
ATOM 752 C CA . PHE A 1 105 ? 8.75 5.871 -6.293 1 98.88 105 PHE A CA 1
ATOM 753 C C . PHE A 1 105 ? 7.523 5.625 -5.43 1 98.88 105 PHE A C 1
ATOM 755 O O . PHE A 1 105 ? 7.586 5.727 -4.203 1 98.88 105 PHE A O 1
ATOM 762 N N . PHE A 1 106 ? 6.461 5.41 -6.121 1 98.81 106 PHE A N 1
ATOM 763 C CA . PHE A 1 106 ? 5.133 5.289 -5.527 1 98.81 106 PHE A CA 1
ATOM 764 C C . PHE A 1 106 ? 4.367 4.125 -6.145 1 98.81 106 PHE A C 1
ATOM 766 O O . PHE A 1 106 ? 4.566 3.799 -7.316 1 98.81 106 PHE A O 1
ATOM 773 N N . LEU A 1 107 ? 3.559 3.395 -5.344 1 98.56 107 LEU A N 1
ATOM 774 C CA . LEU A 1 107 ? 2.57 2.424 -5.801 1 98.56 107 LEU A CA 1
ATOM 775 C C . LEU A 1 107 ? 1.201 2.715 -5.195 1 98.56 107 LEU A C 1
ATOM 777 O O . LEU A 1 107 ? 1.106 3.174 -4.055 1 98.56 107 LEU A O 1
ATOM 781 N N . ASP A 1 108 ? 0.177 2.398 -5.969 1 98.44 108 ASP A N 1
ATOM 782 C CA . ASP A 1 108 ? -1.172 2.656 -5.477 1 98.44 108 ASP A CA 1
ATOM 783 C C . ASP A 1 108 ? -2.008 1.379 -5.469 1 98.44 108 ASP A C 1
ATOM 785 O O . ASP A 1 108 ? -1.714 0.434 -6.203 1 98.44 108 ASP A O 1
ATOM 789 N N . TYR A 1 109 ? -2.963 1.351 -4.633 1 98.5 109 TYR A N 1
ATOM 790 C CA . TYR A 1 109 ? -4.016 0.345 -4.547 1 98.5 109 TYR A CA 1
ATOM 791 C C . TYR A 1 109 ? -5.395 0.99 -4.625 1 98.5 109 TYR A C 1
ATOM 793 O O . TYR A 1 109 ? -5.746 1.824 -3.787 1 98.5 109 TYR A O 1
ATOM 801 N N . TYR A 1 110 ? -6.133 0.677 -5.688 1 98.31 110 TYR A N 1
ATOM 802 C CA . TYR A 1 110 ? -7.496 1.136 -5.934 1 98.31 110 TYR A CA 1
ATOM 803 C C . TYR A 1 110 ? -8.492 -0.015 -5.812 1 98.31 110 TYR A C 1
ATOM 805 O O . TYR A 1 110 ? -8.438 -0.972 -6.59 1 98.31 110 TYR A O 1
ATOM 813 N N . ALA A 1 111 ? -9.398 0.008 -4.812 1 97.94 111 ALA A N 1
ATOM 814 C CA . ALA A 1 111 ? -10.383 -1.053 -4.602 1 97.94 111 ALA A CA 1
ATOM 815 C C . ALA A 1 111 ? -11.805 -0.511 -4.699 1 97.94 111 ALA A C 1
ATOM 817 O O . ALA A 1 111 ? -12.102 0.567 -4.18 1 97.94 111 ALA A O 1
ATOM 818 N N . THR A 1 112 ? -12.656 -1.195 -5.359 1 97.69 112 THR A N 1
ATOM 819 C CA . THR A 1 112 ? -14.039 -0.776 -5.562 1 97.69 112 THR A CA 1
ATOM 820 C C . THR A 1 112 ? -14.953 -1.987 -5.711 1 97.69 112 THR A C 1
ATOM 822 O O . THR A 1 112 ? -14.484 -3.121 -5.805 1 97.69 112 THR A O 1
ATOM 825 N N . GLY A 1 113 ? -16.266 -1.741 -5.652 1 95.12 113 GLY A N 1
ATOM 826 C CA . GLY A 1 113 ? -17.219 -2.807 -5.906 1 95.12 113 GLY A CA 1
ATOM 827 C C . GLY A 1 113 ? -17.359 -3.152 -7.379 1 95.12 113 GLY A C 1
ATOM 828 O O . GLY A 1 113 ? -17.406 -4.328 -7.746 1 95.12 113 GLY A O 1
ATOM 829 N N . LYS A 1 114 ? -17.406 -2.182 -8.164 1 94.25 114 LYS A N 1
ATOM 830 C CA . LYS A 1 114 ? -17.469 -2.279 -9.625 1 94.25 114 LYS A CA 1
ATOM 831 C C . LYS A 1 114 ? -16.578 -1.223 -10.273 1 94.25 114 LYS A C 1
ATOM 833 O O . LYS A 1 114 ? -16.75 -0.026 -10.039 1 94.25 114 LYS A O 1
ATOM 838 N N . LEU A 1 115 ? -15.734 -1.678 -11.141 1 95.38 115 LEU A N 1
ATOM 839 C CA . LEU A 1 115 ? -14.773 -0.771 -11.758 1 95.38 115 LEU A CA 1
ATOM 840 C C . LEU A 1 115 ? -15.461 0.156 -12.758 1 95.38 115 LEU A C 1
ATOM 842 O O . LEU A 1 115 ? -16.156 -0.306 -13.672 1 95.38 115 LEU A O 1
ATOM 846 N N . GLU A 1 116 ? -15.375 1.373 -12.516 1 94.69 116 GLU A N 1
ATOM 847 C CA . GLU A 1 116 ? -15.711 2.416 -13.477 1 94.69 116 GLU A CA 1
ATOM 848 C C . GLU A 1 116 ? -14.453 3.053 -14.055 1 94.69 116 GLU A C 1
ATOM 850 O O . GLU A 1 116 ? -13.836 3.918 -13.43 1 94.69 116 GLU A O 1
ATOM 855 N N . PRO A 1 117 ? -14.133 2.73 -15.234 1 94.88 117 PRO A N 1
ATOM 856 C CA . PRO A 1 117 ? -12.82 3.068 -15.781 1 94.88 117 PRO A CA 1
ATOM 857 C C . PRO A 1 117 ? -12.555 4.57 -15.789 1 94.88 117 PRO A C 1
ATOM 859 O O . PRO A 1 117 ? -11.445 5.008 -15.461 1 94.88 117 PRO A O 1
ATOM 862 N N . ALA A 1 118 ? -13.5 5.391 -16.109 1 95.94 118 ALA A N 1
ATOM 863 C CA . ALA A 1 118 ? -13.281 6.836 -16.188 1 95.94 118 ALA A CA 1
ATOM 864 C C . ALA A 1 118 ? -12.938 7.402 -14.805 1 95.94 118 ALA A C 1
ATOM 866 O O . ALA A 1 118 ? -12.047 8.242 -14.68 1 95.94 118 ALA A O 1
ATOM 867 N N . THR A 1 119 ? -13.695 6.965 -13.812 1 97.69 119 THR A N 1
ATOM 868 C CA . THR A 1 119 ? -13.43 7.395 -12.445 1 97.69 119 THR A CA 1
ATOM 869 C C . THR A 1 119 ? -12.031 6.957 -12 1 97.69 119 THR A C 1
ATOM 871 O O . THR A 1 119 ? -11.266 7.762 -11.477 1 97.69 119 THR A O 1
ATOM 874 N N . ALA A 1 120 ? -11.758 5.707 -12.219 1 97.88 120 ALA A N 1
ATOM 875 C CA . ALA A 1 120 ? -10.453 5.172 -11.828 1 97.88 120 ALA A CA 1
ATOM 876 C C . ALA A 1 120 ? -9.32 5.91 -12.547 1 97.88 120 ALA A C 1
ATOM 878 O O . ALA A 1 120 ? -8.297 6.219 -11.938 1 97.88 120 ALA A O 1
ATOM 879 N N . ALA A 1 121 ? -9.508 6.176 -13.82 1 98 121 ALA A N 1
ATOM 880 C CA . ALA A 1 121 ? -8.5 6.898 -14.586 1 98 121 ALA A CA 1
ATOM 881 C C . ALA A 1 121 ? -8.273 8.297 -14.016 1 98 121 ALA A C 1
ATOM 883 O O . ALA A 1 121 ? -7.133 8.766 -13.938 1 98 121 ALA A O 1
ATOM 884 N N . SER A 1 122 ? -9.32 8.953 -13.648 1 98.5 122 SER A N 1
ATOM 885 C CA . SER A 1 122 ? -9.227 10.281 -13.055 1 98.5 122 SER A CA 1
ATOM 886 C C . SER A 1 122 ? -8.438 10.25 -11.75 1 98.5 122 SER A C 1
ATOM 888 O O . SER A 1 122 ? -7.609 11.125 -11.5 1 98.5 122 SER A O 1
ATOM 890 N N . VAL A 1 123 ? -8.719 9.273 -10.93 1 98.69 123 VAL A N 1
ATOM 891 C CA . VAL A 1 123 ? -8.016 9.109 -9.664 1 98.69 123 VAL A CA 1
ATOM 892 C C . VAL A 1 123 ? -6.531 8.875 -9.922 1 98.69 123 VAL A C 1
ATOM 894 O O . VAL A 1 123 ? -5.676 9.508 -9.305 1 98.69 123 VAL A O 1
ATOM 897 N N . VAL A 1 124 ? -6.223 7.992 -10.852 1 98.44 124 VAL A N 1
ATOM 898 C CA . VAL A 1 124 ? -4.832 7.66 -11.148 1 98.44 124 VAL A CA 1
ATOM 899 C C . VAL A 1 124 ? -4.125 8.875 -11.742 1 98.44 124 VAL A C 1
ATOM 901 O O . VAL A 1 124 ? -2.939 9.102 -11.484 1 98.44 124 VAL A O 1
ATOM 904 N N . LYS A 1 125 ? -4.801 9.609 -12.562 1 98.62 125 LYS A N 1
ATOM 905 C CA . LYS A 1 125 ? -4.219 10.859 -13.055 1 98.62 125 LYS A CA 1
ATOM 906 C C . LYS A 1 125 ? -3.809 11.766 -11.898 1 98.62 125 LYS A C 1
ATOM 908 O O . LYS A 1 125 ? -2.732 12.367 -11.93 1 98.62 125 LYS A O 1
ATOM 913 N N . GLY A 1 126 ? -4.676 11.922 -10.914 1 98.81 126 GLY A N 1
ATOM 914 C CA . GLY A 1 126 ? -4.332 12.68 -9.719 1 98.81 126 GLY A CA 1
ATOM 915 C C . GLY A 1 126 ? -3.113 12.141 -9 1 98.81 126 GLY A C 1
ATOM 916 O O . GLY A 1 126 ? -2.281 12.914 -8.516 1 98.81 126 GLY A O 1
ATOM 917 N N . ILE A 1 127 ? -3.062 10.812 -8.906 1 98.88 127 ILE A N 1
ATOM 918 C CA . ILE A 1 127 ? -1.901 10.18 -8.289 1 98.88 127 ILE A CA 1
ATOM 919 C C . ILE A 1 127 ? -0.638 10.555 -9.062 1 98.88 127 ILE A C 1
ATOM 921 O O . ILE A 1 127 ? 0.36 10.969 -8.469 1 98.88 127 ILE A O 1
ATOM 925 N N . ALA A 1 128 ? -0.698 10.445 -10.359 1 98.75 128 ALA A N 1
ATOM 926 C CA . ALA A 1 128 ? 0.44 10.789 -11.203 1 98.75 128 ALA A CA 1
ATOM 927 C C . ALA A 1 128 ? 0.824 12.258 -11.023 1 98.75 128 ALA A C 1
ATOM 929 O O . ALA A 1 128 ? 2.01 12.594 -10.961 1 98.75 128 ALA A O 1
ATOM 930 N N . ASP A 1 129 ? -0.127 13.125 -10.953 1 98.88 129 ASP A N 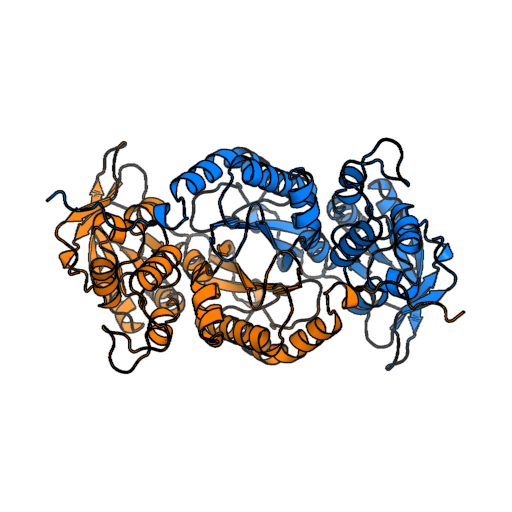1
ATOM 931 C CA . ASP A 1 129 ? 0.138 14.547 -10.734 1 98.88 129 ASP A CA 1
ATOM 932 C C . ASP A 1 129 ? 0.851 14.766 -9.398 1 98.88 129 ASP A C 1
ATOM 934 O O . ASP A 1 129 ? 1.8 15.547 -9.32 1 98.88 129 ASP A O 1
ATOM 938 N N . GLY A 1 130 ? 0.364 14.094 -8.375 1 98.88 130 GLY A N 1
ATOM 939 C CA . GLY A 1 130 ? 1.043 14.164 -7.09 1 98.88 130 GLY A CA 1
ATOM 940 C C . GLY A 1 130 ? 2.475 13.664 -7.141 1 98.88 130 GLY A C 1
ATOM 941 O O . GLY A 1 130 ? 3.371 14.266 -6.551 1 98.88 130 GLY A O 1
ATOM 942 N N . CYS A 1 131 ? 2.652 12.594 -7.828 1 98.88 131 CYS A N 1
ATOM 943 C CA . CYS A 1 131 ? 3.992 12.039 -7.98 1 98.88 131 CYS A CA 1
ATOM 944 C C . CYS A 1 131 ? 4.91 13.023 -8.695 1 98.88 131 CYS A C 1
ATOM 946 O O . CYS A 1 131 ? 6.051 13.234 -8.273 1 98.88 131 CYS A O 1
ATOM 948 N N . ARG A 1 132 ? 4.438 13.578 -9.711 1 98.75 132 ARG A N 1
ATOM 949 C CA . ARG A 1 132 ? 5.223 14.57 -10.445 1 98.75 132 ARG A CA 1
ATOM 950 C C . ARG A 1 132 ? 5.609 15.734 -9.547 1 98.75 132 ARG A C 1
ATOM 952 O O . ARG A 1 132 ? 6.758 16.188 -9.555 1 98.75 132 ARG A O 1
ATOM 959 N N . GLU A 1 133 ? 4.668 16.188 -8.812 1 98.75 133 GLU A N 1
ATOM 960 C CA . GLU A 1 133 ? 4.922 17.297 -7.902 1 98.75 133 GLU A CA 1
ATOM 961 C C . GLU A 1 133 ? 5.969 16.922 -6.855 1 98.75 133 GLU A C 1
ATOM 963 O O . GLU A 1 133 ? 6.824 17.734 -6.508 1 98.75 133 GLU A O 1
ATOM 968 N N . ALA A 1 134 ? 5.93 15.711 -6.355 1 98.81 134 ALA A N 1
ATOM 969 C CA . ALA A 1 134 ? 6.828 15.242 -5.301 1 98.81 134 ALA A CA 1
ATOM 970 C C . ALA A 1 134 ? 8.188 14.852 -5.875 1 98.81 134 ALA A C 1
ATOM 972 O O . ALA A 1 134 ? 9.156 14.703 -5.133 1 98.81 134 ALA A O 1
ATOM 973 N N . GLY A 1 135 ? 8.242 14.625 -7.199 1 98.56 135 GLY A N 1
ATOM 974 C CA . GLY A 1 135 ? 9.477 14.211 -7.852 1 98.56 135 GLY A CA 1
ATOM 975 C C . GLY A 1 135 ? 9.711 12.711 -7.77 1 98.56 135 GLY A C 1
ATOM 976 O O . GLY A 1 135 ? 10.859 12.266 -7.734 1 98.56 135 GLY A O 1
ATOM 977 N N . CYS A 1 136 ? 8.672 11.906 -7.699 1 98.62 136 CYS A N 1
ATOM 978 C CA . CYS A 1 136 ? 8.852 10.461 -7.656 1 98.62 136 CYS A CA 1
ATOM 979 C C . CYS A 1 136 ? 8.102 9.789 -8.797 1 98.62 136 CYS A C 1
ATOM 981 O O . CYS A 1 136 ? 7.266 10.414 -9.453 1 98.62 136 CYS A O 1
ATOM 983 N N . ALA A 1 137 ? 8.438 8.539 -9.062 1 98.81 137 ALA A N 1
ATOM 984 C CA . ALA A 1 137 ? 7.855 7.781 -10.164 1 98.81 137 ALA A CA 1
ATOM 985 C C . ALA A 1 137 ? 6.723 6.883 -9.672 1 98.81 137 ALA A C 1
ATOM 987 O O . ALA A 1 137 ? 6.82 6.277 -8.602 1 98.81 137 ALA A O 1
ATOM 988 N N . LEU A 1 138 ? 5.613 6.879 -10.391 1 98.56 138 LEU A N 1
ATOM 989 C CA . LEU A 1 138 ? 4.598 5.848 -10.211 1 98.56 138 LEU A CA 1
ATOM 990 C C . LEU A 1 138 ? 4.977 4.574 -10.961 1 98.56 138 LEU A C 1
ATOM 992 O O . LEU A 1 138 ? 4.832 4.504 -12.18 1 98.56 138 LEU A O 1
ATOM 996 N N . ILE A 1 139 ? 5.398 3.516 -10.195 1 97.81 139 ILE A N 1
ATOM 997 C CA . ILE A 1 139 ? 6.039 2.426 -10.922 1 97.81 139 ILE A CA 1
ATOM 998 C C . ILE A 1 139 ? 5.168 1.175 -10.852 1 97.81 139 ILE A C 1
ATOM 1000 O O . ILE A 1 139 ? 5.555 0.112 -11.344 1 97.81 139 ILE A O 1
ATOM 1004 N N . GLY A 1 140 ? 4.02 1.28 -10.203 1 95.62 140 GLY A N 1
ATOM 1005 C CA . GLY A 1 140 ? 3.115 0.147 -10.102 1 95.62 140 GLY A CA 1
ATOM 1006 C C . GLY A 1 140 ? 1.814 0.483 -9.398 1 95.62 140 GLY A C 1
ATOM 1007 O O . GLY A 1 140 ? 1.641 1.599 -8.898 1 95.62 140 GLY A O 1
ATOM 1008 N N . GLY A 1 141 ? 0.94 -0.465 -9.352 1 95.44 141 GLY A N 1
ATOM 1009 C CA . GLY A 1 141 ? -0.36 -0.346 -8.711 1 95.44 141 GLY A CA 1
ATOM 1010 C C . GLY A 1 141 ? -1.209 -1.596 -8.852 1 95.44 141 GLY A C 1
ATOM 1011 O O . GLY A 1 141 ? -0.789 -2.572 -9.477 1 95.44 141 GLY A O 1
ATOM 1012 N N . GLU A 1 142 ? -2.293 -1.55 -8.172 1 95.19 142 GLU A N 1
ATOM 1013 C CA . GLU A 1 142 ? -3.266 -2.639 -8.211 1 95.19 142 GLU A CA 1
ATOM 1014 C C . GLU A 1 142 ? -4.695 -2.104 -8.172 1 95.19 142 GLU A C 1
ATOM 1016 O O . GLU A 1 142 ? -4.996 -1.18 -7.41 1 95.19 142 GLU A O 1
ATOM 1021 N N . THR A 1 143 ? -5.496 -2.592 -9.07 1 94.69 143 THR A N 1
ATOM 1022 C CA . THR A 1 143 ? -6.93 -2.328 -9.047 1 94.69 143 THR A CA 1
ATOM 1023 C C . THR A 1 143 ? -7.707 -3.586 -8.672 1 94.69 143 THR A C 1
ATOM 1025 O O . THR A 1 143 ? -7.566 -4.625 -9.32 1 94.69 143 THR A O 1
ATOM 1028 N N . ALA A 1 144 ? -8.523 -3.498 -7.66 1 93.94 144 ALA A N 1
ATOM 1029 C CA . ALA A 1 144 ? -9.281 -4.648 -7.176 1 93.94 144 ALA A CA 1
ATOM 1030 C C . ALA A 1 144 ? -10.781 -4.387 -7.262 1 93.94 144 ALA A C 1
ATOM 1032 O O . ALA A 1 144 ? -11.266 -3.34 -6.828 1 93.94 144 ALA A O 1
ATOM 1033 N N . GLU A 1 145 ? -11.461 -5.285 -7.895 1 94.12 145 GLU A N 1
ATOM 1034 C CA . GLU A 1 145 ? -12.922 -5.305 -7.84 1 94.12 145 GLU A CA 1
ATOM 1035 C C . GLU A 1 145 ? -13.422 -6.293 -6.789 1 94.12 145 GLU A C 1
ATOM 1037 O O . GLU A 1 145 ? -13.211 -7.5 -6.918 1 94.12 145 GLU A O 1
ATOM 1042 N N . MET A 1 146 ? -14.086 -5.789 -5.824 1 94.44 146 MET A N 1
ATOM 1043 C CA . MET A 1 146 ? -14.531 -6.609 -4.699 1 94.44 146 MET A CA 1
ATOM 1044 C C . MET A 1 146 ? -16.016 -6.43 -4.453 1 94.44 146 MET A C 1
ATOM 1046 O O . MET A 1 146 ? -16.422 -5.883 -3.426 1 94.44 146 MET A O 1
ATOM 1050 N N . PRO A 1 147 ? -16.812 -7.035 -5.328 1 92.12 147 PRO A N 1
ATOM 1051 C CA . PRO A 1 147 ? -18.266 -6.973 -5.102 1 92.12 147 PRO A CA 1
ATOM 1052 C C . PRO A 1 147 ? -18.672 -7.555 -3.748 1 92.12 147 PRO A C 1
ATOM 1054 O O . PRO A 1 147 ? -18.141 -8.578 -3.324 1 92.12 147 PRO A O 1
ATOM 1057 N N . GLY A 1 148 ? -19.547 -6.91 -3.102 1 89.75 148 GLY A N 1
ATOM 1058 C CA . GLY A 1 148 ? -20.016 -7.359 -1.797 1 89.75 148 GLY A CA 1
ATOM 1059 C C . GLY A 1 148 ? -19.312 -6.664 -0.645 1 89.75 148 GLY A C 1
ATOM 1060 O O . GLY A 1 148 ? -19.844 -6.609 0.467 1 89.75 148 GLY A O 1
ATOM 1061 N N . LEU A 1 149 ? -18.141 -6.223 -0.873 1 94.06 149 LEU A N 1
ATOM 1062 C CA . LEU A 1 149 ? -17.406 -5.492 0.16 1 94.06 149 LEU A CA 1
ATOM 1063 C C . LEU A 1 149 ? -17.625 -3.99 0.023 1 94.06 149 LEU A C 1
ATOM 1065 O O . LEU A 1 149 ? -17.828 -3.295 1.021 1 94.06 149 LEU A O 1
ATOM 1069 N N . TYR A 1 150 ? -17.531 -3.471 -1.155 1 95.56 150 TYR A N 1
ATOM 1070 C CA . TYR A 1 150 ? -17.812 -2.08 -1.492 1 95.56 150 TYR A CA 1
ATOM 1071 C C . TYR A 1 150 ? -19.188 -1.953 -2.152 1 95.56 150 TYR A C 1
ATOM 1073 O O . TYR A 1 150 ? -19.625 -2.861 -2.859 1 95.56 150 TYR A O 1
ATOM 1081 N N . THR A 1 151 ? -19.859 -0.841 -1.938 1 92.31 151 THR A N 1
ATOM 1082 C CA . THR A 1 151 ? -21.219 -0.674 -2.453 1 92.31 151 THR A CA 1
ATOM 1083 C C . THR A 1 151 ? -21.297 0.551 -3.357 1 92.31 151 THR A C 1
ATOM 1085 O O . THR A 1 151 ? -20.625 1.552 -3.125 1 92.31 151 THR A O 1
ATOM 1088 N N . GLY A 1 152 ? -22.094 0.42 -4.344 1 92.44 152 GLY A N 1
ATOM 1089 C CA . GLY A 1 152 ? -22.328 1.562 -5.215 1 92.44 152 GLY A CA 1
ATOM 1090 C C . GLY A 1 152 ? -21.078 2.029 -5.926 1 92.44 152 GLY A C 1
ATOM 1091 O O . GLY A 1 152 ? -20.391 1.234 -6.574 1 92.44 152 GLY A O 1
ATOM 1092 N N . LYS A 1 153 ? -20.828 3.307 -5.746 1 94.75 153 LYS A N 1
ATOM 1093 C CA . LYS A 1 153 ? -19.688 3.92 -6.406 1 94.75 153 LYS A CA 1
ATOM 1094 C C . LYS A 1 153 ? -18.5 4.023 -5.457 1 94.75 153 LYS A C 1
ATOM 1096 O O . LYS A 1 153 ? -17.484 4.664 -5.781 1 94.75 153 LYS A O 1
ATOM 1101 N N . ASP A 1 154 ? -18.625 3.377 -4.355 1 96.88 154 ASP A N 1
ATOM 1102 C CA . ASP A 1 154 ? -17.609 3.508 -3.312 1 96.88 154 ASP A CA 1
ATOM 1103 C C . ASP A 1 154 ? -16.266 2.918 -3.768 1 96.88 154 ASP A C 1
ATOM 1105 O O . ASP A 1 154 ? -16.234 1.92 -4.488 1 96.88 154 ASP A O 1
ATOM 1109 N N . TYR A 1 155 ? -15.211 3.547 -3.422 1 98.19 155 TYR A N 1
ATOM 1110 C CA . TYR A 1 155 ? -13.859 3.029 -3.588 1 98.19 155 TYR A CA 1
ATOM 1111 C C . TYR A 1 155 ? -12.953 3.484 -2.449 1 98.19 155 TYR A C 1
ATOM 1113 O O . TYR A 1 155 ? -13.281 4.43 -1.729 1 98.19 155 TYR A O 1
ATOM 1121 N N . ASP A 1 156 ? -11.938 2.793 -2.246 1 98.38 156 ASP A N 1
ATOM 1122 C CA . ASP A 1 156 ? -10.898 3.127 -1.283 1 98.38 156 ASP A CA 1
ATOM 1123 C C . ASP A 1 156 ? -9.523 3.156 -1.949 1 98.38 156 ASP A C 1
ATOM 1125 O O . ASP A 1 156 ? -9.328 2.572 -3.018 1 98.38 156 ASP A O 1
ATOM 1129 N N . LEU A 1 157 ? -8.672 3.953 -1.38 1 98.69 157 LEU A N 1
ATOM 1130 C CA . LEU A 1 157 ? -7.324 4.148 -1.907 1 98.69 157 LEU A CA 1
ATOM 1131 C C . LEU A 1 157 ? -6.273 3.906 -0.828 1 98.69 157 LEU A C 1
ATOM 1133 O O . LEU A 1 157 ? -6.426 4.367 0.305 1 98.69 157 LEU A O 1
ATOM 1137 N N . ALA A 1 158 ? -5.273 3.186 -1.123 1 98.62 158 ALA A N 1
ATOM 1138 C CA . ALA A 1 158 ? -4.059 3.066 -0.322 1 98.62 158 ALA A CA 1
ATOM 1139 C C . ALA A 1 158 ? -2.816 3.334 -1.169 1 98.62 158 ALA A C 1
ATOM 1141 O O . ALA A 1 158 ? -2.795 3.027 -2.363 1 98.62 158 ALA A O 1
ATOM 1142 N N . GLY A 1 159 ? -1.857 3.957 -0.643 1 98.56 159 GLY A N 1
ATOM 1143 C CA . GLY A 1 159 ? -0.617 4.277 -1.33 1 98.56 159 GLY A CA 1
ATOM 1144 C C . GLY A 1 159 ? 0.62 3.945 -0.517 1 98.56 159 GLY A C 1
ATOM 1145 O O . GLY A 1 159 ? 0.541 3.777 0.702 1 98.56 159 GLY A O 1
ATOM 1146 N N . PHE A 1 160 ? 1.647 3.789 -1.192 1 98.31 160 PHE A N 1
ATOM 1147 C CA . PHE A 1 160 ? 2.945 3.43 -0.635 1 98.31 160 PHE A CA 1
ATOM 1148 C C . PHE A 1 160 ? 4.066 4.16 -1.365 1 98.31 160 PHE A C 1
ATOM 1150 O O . PHE A 1 160 ? 4.098 4.188 -2.598 1 98.31 160 PHE A O 1
ATOM 1157 N N . ALA A 1 161 ? 4.93 4.762 -0.602 1 98.81 161 ALA A N 1
ATOM 1158 C CA . ALA A 1 161 ? 6.066 5.484 -1.168 1 98.81 161 ALA A CA 1
ATOM 1159 C C . ALA A 1 161 ? 7.379 5.008 -0.552 1 98.81 161 ALA A C 1
ATOM 1161 O O . ALA A 1 161 ? 7.438 4.703 0.641 1 98.81 161 ALA A O 1
ATOM 1162 N N . VAL A 1 162 ? 8.391 4.949 -1.354 1 98.81 162 VAL A N 1
ATOM 1163 C CA . VAL A 1 162 ? 9.758 4.688 -0.905 1 98.81 162 VAL A CA 1
ATOM 1164 C C . VAL A 1 162 ? 10.656 5.871 -1.266 1 98.81 162 VAL A C 1
ATOM 1166 O O . VAL A 1 162 ? 10.555 6.422 -2.363 1 98.81 162 VAL A O 1
ATOM 1169 N N . GLY A 1 163 ? 11.367 6.336 -0.333 1 98.81 163 GLY A N 1
ATOM 1170 C CA . GLY A 1 163 ? 12.406 7.332 -0.517 1 98.81 163 GLY A CA 1
ATOM 1171 C C . GLY A 1 163 ? 13.758 6.883 -0.001 1 98.81 163 GLY A C 1
ATOM 1172 O O . GLY A 1 163 ? 13.906 5.75 0.47 1 98.81 163 GLY A O 1
ATOM 1173 N N . ALA A 1 164 ? 14.695 7.723 -0.162 1 98.75 164 ALA A N 1
ATOM 1174 C CA . ALA A 1 164 ? 16.047 7.434 0.329 1 98.75 164 ALA A CA 1
ATOM 1175 C C . ALA A 1 164 ? 16.719 8.695 0.855 1 98.75 164 ALA A C 1
ATOM 1177 O O . ALA A 1 164 ? 16.406 9.805 0.413 1 98.75 164 ALA A O 1
ATOM 1178 N N . VAL A 1 165 ? 17.547 8.5 1.78 1 98.19 165 VAL A N 1
ATOM 1179 C CA . VAL A 1 165 ? 18.406 9.539 2.33 1 98.19 165 VAL A CA 1
ATOM 1180 C C . VAL A 1 165 ? 19.844 9.016 2.455 1 98.19 165 VAL A C 1
ATOM 1182 O O . VAL A 1 165 ? 20.047 7.859 2.824 1 98.19 165 VAL A O 1
ATOM 1185 N N . GLU A 1 166 ? 20.797 9.844 2.043 1 98.12 166 GLU A N 1
ATOM 1186 C CA . GLU A 1 166 ? 22.188 9.43 2.215 1 98.12 166 GLU A CA 1
ATOM 1187 C C . GLU A 1 166 ? 22.547 9.273 3.691 1 98.12 166 GLU A C 1
ATOM 1189 O O . GLU A 1 166 ? 22.109 10.07 4.523 1 98.12 166 GLU A O 1
ATOM 1194 N N . ARG A 1 167 ? 23.281 8.242 3.949 1 97.62 167 ARG A N 1
ATOM 1195 C CA . ARG A 1 167 ? 23.734 7.992 5.312 1 97.62 167 ARG A CA 1
ATOM 1196 C C . ARG A 1 167 ? 24.312 9.258 5.949 1 97.62 167 ARG A C 1
ATOM 1198 O O . ARG A 1 167 ? 25.109 9.953 5.332 1 97.62 167 ARG A O 1
ATOM 1205 N N . GLY A 1 168 ? 23.891 9.539 7.141 1 96.38 168 GLY A N 1
ATOM 1206 C CA . GLY A 1 168 ? 24.359 10.711 7.859 1 96.38 168 GLY A CA 1
ATOM 1207 C C . GLY A 1 168 ? 23.391 11.883 7.777 1 96.38 168 GLY A C 1
ATOM 1208 O O . GLY A 1 168 ? 23.562 12.883 8.484 1 96.38 168 GLY A O 1
ATOM 1209 N N . HIS A 1 169 ? 22.328 11.805 6.98 1 97.06 169 HIS A N 1
ATOM 1210 C CA . HIS A 1 169 ? 21.422 12.938 6.781 1 97.06 169 HIS A CA 1
ATOM 1211 C C . HIS A 1 169 ? 20.016 12.617 7.273 1 97.06 169 HIS A C 1
ATOM 1213 O O . HIS A 1 169 ? 19.078 13.367 7.008 1 97.06 169 HIS A O 1
ATOM 1219 N N . LEU A 1 170 ? 19.859 11.523 7.984 1 97.06 170 LEU A N 1
ATOM 1220 C CA . LEU A 1 170 ? 18.562 11.125 8.523 1 97.06 170 LEU A CA 1
ATOM 1221 C C . LEU A 1 170 ? 18.078 12.117 9.57 1 97.06 170 LEU A C 1
ATOM 1223 O O . LEU A 1 170 ? 18.875 12.633 10.359 1 97.06 170 LEU A O 1
ATOM 1227 N N . LEU A 1 171 ? 16.828 12.391 9.562 1 97.38 171 LEU A N 1
ATOM 1228 C CA . LEU A 1 171 ? 16.141 13.156 10.594 1 97.38 171 LEU A CA 1
ATOM 1229 C C . LEU A 1 171 ? 15.234 12.258 11.43 1 97.38 171 LEU A C 1
ATOM 1231 O O . LEU A 1 171 ? 14.742 11.234 10.938 1 97.38 171 LEU A O 1
ATOM 1235 N N . PRO A 1 172 ? 15.016 12.602 12.711 1 97.12 172 PRO A N 1
ATOM 1236 C CA . PRO A 1 172 ? 15.492 13.781 13.438 1 97.12 172 PRO A CA 1
ATOM 1237 C C . PRO A 1 172 ? 16.953 13.656 13.859 1 97.12 172 PRO A C 1
ATOM 1239 O O . PRO A 1 172 ? 17.469 12.547 14.008 1 97.12 172 PRO A O 1
ATOM 1242 N N . ARG A 1 173 ? 17.578 14.773 14.031 1 97.25 173 ARG A N 1
ATOM 1243 C CA . ARG A 1 173 ? 18.922 14.812 14.578 1 97.25 173 ARG A CA 1
ATOM 1244 C C . ARG A 1 173 ? 18.906 14.594 16.094 1 97.25 173 ARG A C 1
ATOM 1246 O O . ARG A 1 173 ? 17.891 14.789 16.734 1 97.25 173 ARG A O 1
ATOM 1253 N N . THR A 1 174 ? 20.062 14.281 16.625 1 95.31 174 THR A N 1
ATOM 1254 C CA . THR A 1 174 ? 20.156 13.945 18.031 1 95.31 174 THR A CA 1
ATOM 1255 C C . THR A 1 174 ? 20.453 15.188 18.875 1 95.31 174 THR A C 1
ATOM 1257 O O . THR A 1 174 ? 20.391 15.141 20.109 1 95.31 174 THR A O 1
ATOM 1260 N N . ASP A 1 175 ? 20.688 16.297 18.219 1 96.62 175 ASP A N 1
ATOM 1261 C CA . ASP A 1 175 ? 21.156 17.469 18.969 1 96.62 175 ASP A CA 1
ATOM 1262 C C . ASP A 1 175 ? 20.031 18.484 19.156 1 96.62 175 ASP A C 1
ATOM 1264 O O . ASP A 1 175 ? 20.281 19.688 19.25 1 96.62 175 ASP A O 1
ATOM 1268 N N . ILE A 1 176 ? 18.781 18 19.062 1 97.81 176 ILE A N 1
ATOM 1269 C CA . ILE A 1 176 ? 17.672 18.859 19.438 1 97.81 176 ILE A CA 1
ATOM 1270 C C . ILE A 1 176 ? 17.844 19.344 20.891 1 97.81 176 ILE A C 1
ATOM 1272 O O . ILE A 1 176 ? 18.219 18.547 21.766 1 97.81 176 ILE A O 1
ATOM 1276 N N . ALA A 1 177 ? 17.609 20.641 21.094 1 97.06 177 ALA A N 1
ATOM 1277 C CA . ALA A 1 177 ? 17.859 21.203 22.422 1 97.06 177 ALA A CA 1
ATOM 1278 C C . ALA A 1 177 ? 16.859 22.297 22.766 1 97.06 177 ALA A C 1
ATOM 1280 O O . ALA A 1 177 ? 16.188 22.828 21.875 1 97.06 177 ALA A O 1
ATOM 1281 N N . ALA A 1 178 ? 16.812 22.531 24.109 1 97.75 178 ALA A N 1
ATOM 1282 C CA . ALA A 1 178 ? 15.992 23.656 24.531 1 97.75 178 ALA A CA 1
ATOM 1283 C C . ALA A 1 178 ? 16.422 24.953 23.828 1 97.75 178 ALA A C 1
ATOM 1285 O O . ALA A 1 178 ? 17.609 25.219 23.688 1 97.75 178 ALA A O 1
ATOM 1286 N N . GLY A 1 179 ? 15.414 25.672 23.359 1 98.06 179 GLY A N 1
ATOM 1287 C CA . GLY A 1 179 ? 15.703 26.922 22.672 1 98.06 179 GLY A CA 1
ATOM 1288 C C . GLY A 1 179 ? 15.625 26.797 21.156 1 98.06 179 GLY A C 1
ATOM 1289 O O . GLY A 1 179 ? 15.516 27.812 20.453 1 98.06 179 GLY A O 1
ATOM 1290 N N . ASP A 1 180 ? 15.742 25.578 20.609 1 98.56 180 ASP A N 1
ATOM 1291 C CA . ASP A 1 180 ? 15.469 25.406 19.188 1 98.56 180 ASP A CA 1
ATOM 1292 C C . ASP A 1 180 ? 14.094 25.953 18.828 1 98.56 180 ASP A C 1
ATOM 1294 O O . ASP A 1 180 ? 13.156 25.875 19.625 1 98.56 180 ASP A O 1
ATOM 1298 N N . LEU A 1 181 ? 13.977 26.484 17.641 1 98.5 181 LEU A N 1
ATOM 1299 C CA . LEU A 1 181 ? 12.758 27.188 17.234 1 98.5 181 LEU A CA 1
ATOM 1300 C C . LEU A 1 181 ? 11.875 26.266 16.391 1 98.5 181 LEU A C 1
ATOM 1302 O O . LEU A 1 181 ? 12.383 25.375 15.703 1 98.5 181 LEU A O 1
ATOM 1306 N N . LEU A 1 182 ? 10.609 26.531 16.5 1 98.5 182 LEU A N 1
ATOM 1307 C CA . LEU A 1 182 ? 9.617 25.859 15.664 1 98.5 182 LEU A CA 1
ATOM 1308 C C . LEU A 1 182 ? 9.156 26.766 14.531 1 98.5 182 LEU A C 1
ATOM 1310 O O . LEU A 1 182 ? 8.648 27.859 14.781 1 98.5 182 LEU A O 1
ATOM 1314 N N . LEU A 1 183 ? 9.359 26.344 13.32 1 98.56 183 LEU A N 1
ATOM 1315 C CA . LEU A 1 183 ? 8.797 27 12.148 1 98.56 183 LEU A CA 1
ATOM 1316 C C . LEU A 1 183 ? 7.676 26.172 11.539 1 98.56 183 LEU A C 1
ATOM 1318 O O . LEU A 1 183 ? 7.832 24.969 11.328 1 98.56 183 LEU A O 1
ATOM 1322 N N . GLY A 1 184 ? 6.559 26.766 11.359 1 98.44 184 GLY A N 1
ATOM 1323 C CA . GLY A 1 184 ? 5.441 26.094 10.719 1 98.44 184 GLY A CA 1
ATOM 1324 C C . GLY A 1 184 ? 5.266 26.469 9.266 1 98.44 184 GLY A C 1
ATOM 1325 O O . GLY A 1 184 ? 5.457 27.641 8.898 1 98.44 184 GLY A O 1
ATOM 1326 N N . LEU A 1 185 ? 4.961 25.531 8.445 1 98.75 185 LEU A N 1
ATOM 1327 C CA . LEU A 1 185 ? 4.539 25.797 7.074 1 98.75 185 LEU A CA 1
ATOM 1328 C C . LEU A 1 185 ? 3.021 25.688 6.941 1 98.75 185 LEU A C 1
ATOM 1330 O O . LEU A 1 185 ? 2.42 24.719 7.418 1 98.75 185 LEU A O 1
ATOM 1334 N N . PRO A 1 186 ? 2.406 26.625 6.312 1 98.38 186 PRO A N 1
ATOM 1335 C CA . PRO A 1 186 ? 0.946 26.656 6.207 1 98.38 186 PRO A CA 1
ATOM 1336 C C . PRO A 1 186 ? 0.389 25.453 5.441 1 98.38 186 PRO A C 1
ATOM 1338 O O . PRO A 1 186 ? 1.037 24.953 4.52 1 98.38 186 PRO A O 1
ATOM 1341 N N . SER A 1 187 ? -0.814 25 5.867 1 98.38 187 SER A N 1
ATOM 1342 C CA . SER A 1 187 ? -1.552 23.969 5.137 1 98.38 187 SER A CA 1
ATOM 1343 C C . SER A 1 187 ? -2.438 24.594 4.059 1 98.38 187 SER A C 1
ATOM 1345 O O . SER A 1 187 ? -2.604 25.812 4.008 1 98.38 187 SER A O 1
ATOM 1347 N N . SER A 1 188 ? -2.975 23.75 3.141 1 97.69 188 SER A N 1
ATOM 1348 C CA . SER A 1 188 ? -3.924 24.172 2.115 1 97.69 188 SER A CA 1
ATOM 1349 C C . SER A 1 188 ? -5.363 23.922 2.555 1 97.69 188 SER A C 1
ATOM 1351 O O . SER A 1 188 ? -6.242 23.719 1.721 1 97.69 188 SER A O 1
ATOM 1353 N N . GLY A 1 189 ? -5.605 23.969 3.803 1 96.5 189 GLY A N 1
ATOM 1354 C CA . GLY A 1 189 ? -6.895 23.609 4.379 1 96.5 189 GLY A CA 1
ATOM 1355 C C . GLY A 1 189 ? -6.82 22.422 5.309 1 96.5 189 GLY A C 1
ATOM 1356 O O . GLY A 1 189 ? -5.906 22.312 6.129 1 96.5 189 GLY A O 1
ATOM 1357 N N . LEU A 1 190 ? -7.809 21.5 5.156 1 98 190 LEU A N 1
ATOM 1358 C CA . LEU A 1 190 ? -7.945 20.406 6.113 1 98 190 LEU A CA 1
ATOM 1359 C C . LEU A 1 190 ? -6.988 19.266 5.781 1 98 190 LEU A C 1
ATOM 1361 O O . LEU A 1 190 ? -6.773 18.375 6.602 1 98 190 LEU A O 1
ATOM 1365 N N . HIS A 1 191 ? -6.398 19.328 4.582 1 98.38 191 HIS A N 1
ATOM 1366 C CA . HIS A 1 191 ? -5.664 18.172 4.07 1 98.38 191 HIS A CA 1
ATOM 1367 C C . HIS A 1 191 ? -6.539 16.922 4.062 1 98.38 191 HIS A C 1
ATOM 1369 O O . HIS A 1 191 ? -7.602 16.906 3.436 1 98.38 191 HIS A O 1
ATOM 1375 N N . SER A 1 192 ? -6.137 15.789 4.59 1 97.38 192 SER A N 1
ATOM 1376 C CA . SER A 1 192 ? -6.91 14.555 4.508 1 97.38 192 SER A CA 1
ATOM 1377 C C . SER A 1 192 ? -7.293 14.047 5.895 1 97.38 192 SER A C 1
ATOM 1379 O O . SER A 1 192 ? -7.535 12.852 6.082 1 97.38 192 SER A O 1
ATOM 1381 N N . ASN A 1 193 ? -7.34 14.906 6.82 1 94.75 193 ASN A N 1
ATOM 1382 C CA . ASN A 1 193 ? -7.617 14.469 8.188 1 94.75 193 ASN A CA 1
ATOM 1383 C C . ASN A 1 193 ? -8.938 15.031 8.703 1 94.75 193 ASN A C 1
ATOM 1385 O O . ASN A 1 193 ? -9.297 16.156 8.383 1 94.75 193 ASN A O 1
ATOM 1389 N N . GLY A 1 194 ? -9.617 14.18 9.492 1 96 194 GLY A N 1
ATOM 1390 C CA . GLY A 1 194 ? -10.773 14.664 10.227 1 96 194 GLY A CA 1
ATOM 1391 C C . GLY A 1 194 ? -12.062 14.625 9.422 1 96 194 GLY A C 1
ATOM 1392 O O . GLY A 1 194 ? -13.07 15.203 9.82 1 96 194 GLY A O 1
ATOM 1393 N N . PHE A 1 195 ? -12.086 13.961 8.406 1 97.38 195 PHE A N 1
ATOM 1394 C CA . PHE A 1 195 ? -13.203 14.102 7.48 1 97.38 195 PHE A CA 1
ATOM 1395 C C . PHE A 1 195 ? -14.422 13.344 7.98 1 97.38 195 PHE A C 1
ATOM 1397 O O . PHE A 1 195 ? -15.547 13.625 7.566 1 97.38 195 PHE A O 1
ATOM 1404 N N . SER A 1 196 ? -14.258 12.297 8.82 1 96 196 SER A N 1
ATOM 1405 C CA . SER A 1 196 ? -15.438 11.727 9.461 1 96 196 SER A CA 1
ATOM 1406 C C . SER A 1 196 ? -16.188 12.781 10.281 1 96 196 SER A C 1
ATOM 1408 O O . SER A 1 196 ? -17.406 12.82 10.281 1 96 196 SER A O 1
ATOM 1410 N N . LEU A 1 197 ? -15.461 13.57 10.969 1 96.19 197 LEU A N 1
ATOM 1411 C CA . LEU A 1 197 ? -16.031 14.656 11.75 1 96.19 197 LEU A CA 1
ATOM 1412 C C . LEU A 1 197 ? -16.625 15.727 10.836 1 96.19 197 LEU A C 1
ATOM 1414 O O . LEU A 1 197 ? -17.719 16.234 11.094 1 96.19 197 LEU A O 1
ATOM 1418 N N . VAL A 1 198 ? -15.906 16.094 9.781 1 97.62 198 VAL A N 1
ATOM 1419 C CA . VAL A 1 198 ? -16.391 17.062 8.789 1 97.62 198 VAL A CA 1
ATOM 1420 C C . VAL A 1 198 ? -17.734 16.594 8.234 1 97.62 198 VAL A C 1
ATOM 1422 O O . VAL A 1 198 ? -18.688 17.375 8.18 1 97.62 198 VAL A O 1
ATOM 1425 N N . ARG A 1 199 ? -17.812 15.367 7.844 1 97 199 ARG A N 1
ATOM 1426 C CA . ARG A 1 199 ? -19.016 14.82 7.254 1 97 199 ARG A CA 1
ATOM 1427 C C . ARG A 1 199 ? -20.172 14.836 8.258 1 97 199 ARG A C 1
ATOM 1429 O O . ARG A 1 199 ? -21.328 15.086 7.887 1 97 199 ARG A O 1
ATOM 1436 N N . ARG A 1 200 ? -19.875 14.555 9.477 1 96.31 200 ARG A N 1
ATOM 1437 C CA . ARG A 1 200 ? -20.891 14.625 10.523 1 96.31 200 ARG A CA 1
ATOM 1438 C C . ARG A 1 200 ? -21.422 16.047 10.672 1 96.31 200 ARG A C 1
ATOM 1440 O O . ARG A 1 200 ? -22.641 16.25 10.773 1 96.31 200 ARG A O 1
ATOM 1447 N N . VAL A 1 201 ? -20.531 17.016 10.711 1 96.94 201 VAL A N 1
ATOM 1448 C CA . VAL A 1 201 ? -20.922 18.406 10.805 1 96.94 201 VAL A CA 1
ATOM 1449 C C . VAL A 1 201 ? -21.828 18.781 9.633 1 96.94 201 VAL A C 1
ATOM 1451 O O . VAL A 1 201 ? -22.859 19.438 9.812 1 96.94 201 VAL A O 1
ATOM 1454 N N . LEU A 1 202 ? -21.453 18.375 8.422 1 97.31 202 LEU A N 1
ATOM 1455 C CA . LEU A 1 202 ? -22.266 18.656 7.23 1 97.31 202 LEU A CA 1
ATOM 1456 C C . LEU A 1 202 ? -23.656 18.062 7.359 1 97.31 202 LEU A C 1
ATOM 1458 O O . LEU A 1 202 ? -24.656 18.734 7.094 1 97.31 202 LEU A O 1
ATOM 1462 N N . ALA A 1 203 ? -23.688 16.828 7.734 1 95.75 203 ALA A N 1
ATOM 1463 C CA . ALA A 1 203 ? -24.953 16.109 7.859 1 95.75 203 ALA A CA 1
ATOM 1464 C C . ALA A 1 203 ? -25.859 16.781 8.906 1 95.75 203 ALA A C 1
ATOM 1466 O O . ALA A 1 203 ? -27.047 16.984 8.664 1 95.75 203 ALA A O 1
ATOM 1467 N N . ASP A 1 204 ? -25.328 17.062 10.047 1 96.12 204 ASP A N 1
ATOM 1468 C CA . ASP A 1 204 ? -26.078 17.641 11.148 1 96.12 204 ASP A CA 1
ATOM 1469 C C . ASP A 1 204 ? -26.641 19.016 10.773 1 96.12 204 ASP A C 1
ATOM 1471 O O . ASP A 1 204 ? -27.703 19.406 11.258 1 96.12 204 ASP A O 1
ATOM 1475 N N . ASN A 1 205 ? -25.984 19.672 9.914 1 95.81 205 ASN A N 1
ATOM 1476 C CA . ASN A 1 205 ? -26.406 21.031 9.555 1 95.81 205 ASN A CA 1
ATOM 1477 C C . ASN A 1 205 ? -27.141 21.047 8.227 1 95.81 205 ASN A C 1
ATOM 1479 O O . ASN A 1 205 ? -27.516 22.109 7.734 1 95.81 205 ASN A O 1
ATOM 1483 N N . GLY A 1 206 ? -27.266 19.922 7.629 1 95.81 206 GLY A N 1
ATOM 1484 C CA . GLY A 1 206 ? -27.938 19.828 6.348 1 95.81 206 GLY A CA 1
ATOM 1485 C C . GLY A 1 206 ? -27.219 20.562 5.234 1 95.81 206 GLY A C 1
ATOM 1486 O O . GLY A 1 206 ? -27.859 21.141 4.352 1 95.81 206 GLY A O 1
ATOM 1487 N N . ALA A 1 207 ? -25.969 20.641 5.363 1 95.62 207 ALA A N 1
ATOM 1488 C CA . ALA A 1 207 ? -25.188 21.359 4.359 1 95.62 207 ALA A CA 1
ATOM 1489 C C . ALA A 1 207 ? -25.062 20.547 3.076 1 95.62 207 ALA A C 1
ATOM 1491 O O . ALA A 1 207 ? -24.906 19.328 3.119 1 95.62 207 ALA A O 1
ATOM 1492 N N . SER A 1 208 ? -25.141 21.297 1.953 1 96.44 208 SER A N 1
ATOM 1493 C CA . SER A 1 208 ? -25 20.672 0.648 1 96.44 208 SER A CA 1
ATOM 1494 C C . SER A 1 208 ? -23.609 20.906 0.072 1 96.44 208 SER A C 1
ATOM 1496 O O . SER A 1 208 ? -23.125 22.031 0.037 1 96.44 208 SER A O 1
ATOM 1498 N N . LEU A 1 209 ? -23.016 19.922 -0.455 1 97.75 209 LEU A N 1
ATOM 1499 C CA . LEU A 1 209 ? -21.688 20.016 -1.05 1 97.75 209 LEU A CA 1
ATOM 1500 C C . LEU A 1 209 ? -21.719 20.859 -2.322 1 97.75 209 LEU A C 1
ATOM 1502 O O . LEU A 1 209 ? -20.703 21.422 -2.723 1 97.75 209 LEU A O 1
ATOM 1506 N N . ASP A 1 210 ? -22.844 20.906 -2.92 1 96.94 210 ASP A N 1
ATOM 1507 C CA . ASP A 1 210 ? -23 21.688 -4.141 1 96.94 210 ASP A CA 1
ATOM 1508 C C . ASP A 1 210 ? -23.344 23.141 -3.82 1 96.94 210 ASP A C 1
ATOM 1510 O O . ASP A 1 210 ? -23.328 24 -4.707 1 96.94 210 ASP A O 1
ATOM 1514 N N . GLY A 1 211 ? -23.672 23.422 -2.598 1 97.12 211 GLY A N 1
ATOM 1515 C CA . GLY A 1 211 ? -23.922 24.781 -2.164 1 97.12 211 GLY A CA 1
ATOM 1516 C C . GLY A 1 211 ? -22.672 25.609 -1.981 1 97.12 211 GLY A C 1
ATOM 1517 O O . GLY A 1 211 ? -21.562 25.078 -2.059 1 97.12 211 GLY A O 1
ATOM 1518 N N . PRO A 1 212 ? -22.844 26.859 -1.771 1 97.06 212 PRO A N 1
ATOM 1519 C CA . PRO A 1 212 ? -21.672 27.734 -1.604 1 97.06 212 PRO A CA 1
ATOM 1520 C C . PRO A 1 212 ? -20.906 27.453 -0.321 1 97.06 212 PRO A C 1
ATOM 1522 O O . PRO A 1 212 ? -21.5 27.141 0.711 1 97.06 212 PRO A O 1
ATOM 1525 N N . ALA A 1 213 ? -19.656 27.594 -0.351 1 97.56 213 ALA A N 1
ATOM 1526 C CA . ALA A 1 213 ? -18.844 27.562 0.859 1 97.56 213 ALA A CA 1
ATOM 1527 C C . ALA A 1 213 ? -18.969 28.859 1.642 1 97.56 213 ALA A C 1
ATOM 1529 O O . ALA A 1 213 ? -18.578 29.922 1.156 1 97.56 213 ALA A O 1
ATOM 1530 N N . PRO A 1 214 ? -19.406 28.797 2.785 1 95.94 214 PRO A N 1
ATOM 1531 C CA . PRO A 1 214 ? -19.656 30.031 3.521 1 95.94 214 PRO A CA 1
ATOM 1532 C C . PRO A 1 214 ? -18.391 30.812 3.836 1 95.94 214 PRO A C 1
ATOM 1534 O O . PRO A 1 214 ? -18.438 32.031 4.004 1 95.94 214 PRO A O 1
ATOM 1537 N N . TYR A 1 215 ? -17.297 30.203 3.895 1 96.5 215 TYR A N 1
ATOM 1538 C CA . TYR A 1 215 ? -16.047 30.828 4.32 1 96.5 215 TYR A CA 1
ATOM 1539 C C . TYR A 1 215 ? -15.125 31.078 3.133 1 96.5 215 TYR A C 1
ATOM 1541 O O . TYR A 1 215 ? -14.023 31.625 3.291 1 96.5 215 TYR A O 1
ATOM 1549 N N . GLU A 1 216 ? -15.477 30.656 1.963 1 96.94 216 GLU A N 1
ATOM 1550 C CA . GLU A 1 216 ? -14.672 30.812 0.754 1 96.94 216 GLU A CA 1
ATOM 1551 C C . GLU A 1 216 ? -15.539 31.203 -0.44 1 96.94 216 GLU A C 1
ATOM 1553 O O . GLU A 1 216 ? -15.922 30.344 -1.236 1 96.94 216 GLU A O 1
ATOM 1558 N N . PRO A 1 217 ? -15.703 32.5 -0.62 1 95.69 217 PRO A N 1
ATOM 1559 C CA . PRO A 1 217 ? -16.578 32.969 -1.702 1 95.69 217 PRO A CA 1
ATOM 1560 C C . PRO A 1 217 ? -16.109 32.469 -3.078 1 95.69 217 PRO A C 1
ATOM 1562 O O . PRO A 1 217 ? -14.906 32.469 -3.354 1 95.69 217 PRO A O 1
ATOM 1565 N N . GLY A 1 218 ? -17.062 32.094 -3.889 1 96.81 218 GLY A N 1
ATOM 1566 C CA . GLY A 1 218 ? -16.766 31.688 -5.258 1 96.81 218 GLY A CA 1
ATOM 1567 C C . GLY A 1 218 ? -16.562 30.203 -5.418 1 96.81 218 GLY A C 1
ATOM 1568 O O . GLY A 1 218 ? -16.422 29.703 -6.539 1 96.81 218 GLY A O 1
ATOM 1569 N N . LYS A 1 219 ? -16.578 29.484 -4.367 1 97.12 219 LYS A N 1
ATOM 1570 C CA . LYS A 1 219 ? -16.422 28.031 -4.422 1 97.12 219 LYS A CA 1
ATOM 1571 C C . LYS A 1 219 ? -17.625 27.328 -3.781 1 97.12 219 LYS A C 1
ATOM 1573 O O . LYS A 1 219 ? -18.266 27.891 -2.889 1 97.12 219 LYS A O 1
ATOM 1578 N N . THR A 1 220 ? -17.906 26.188 -4.309 1 97.94 220 THR A N 1
ATOM 1579 C CA . THR A 1 220 ? -18.844 25.328 -3.59 1 97.94 220 THR A CA 1
ATOM 1580 C C . THR A 1 220 ? -18.172 24.703 -2.363 1 97.94 220 THR A C 1
ATOM 1582 O O . THR A 1 220 ? -16.953 24.688 -2.258 1 97.94 220 THR A O 1
ATOM 1585 N N . LEU A 1 221 ? -19.016 24.234 -1.429 1 97.88 221 LEU A N 1
ATOM 1586 C CA . LEU A 1 221 ? -18.5 23.547 -0.243 1 97.88 221 LEU A CA 1
ATOM 1587 C C . LEU A 1 221 ? -17.672 22.328 -0.63 1 97.88 221 LEU A C 1
ATOM 1589 O O . LEU A 1 221 ? -16.609 22.094 -0.056 1 97.88 221 LEU A O 1
ATOM 1593 N N . GLY A 1 222 ? -18.109 21.578 -1.604 1 98 222 GLY A N 1
ATOM 1594 C CA . GLY A 1 222 ? -17.375 20.422 -2.086 1 98 222 GLY A CA 1
ATOM 1595 C C . GLY A 1 222 ? -16.016 20.766 -2.645 1 98 222 GLY A C 1
ATOM 1596 O O . GLY A 1 222 ? -15.008 20.156 -2.287 1 98 222 GLY A O 1
ATOM 1597 N N . GLU A 1 223 ? -15.977 21.781 -3.475 1 97.75 223 GLU A N 1
ATOM 1598 C CA . GLU A 1 223 ? -14.719 22.234 -4.062 1 97.75 223 GLU A CA 1
ATOM 1599 C C . GLU A 1 223 ? -13.727 22.656 -2.986 1 97.75 223 GLU A C 1
ATOM 1601 O O . GLU A 1 223 ? -12.539 22.328 -3.064 1 97.75 223 GLU A O 1
ATOM 1606 N N . SER A 1 224 ? -14.234 23.359 -2.037 1 98.25 224 SER A N 1
ATOM 1607 C CA . SER A 1 224 ? -13.375 23.859 -0.971 1 98.25 224 SER A CA 1
ATOM 1608 C C . SER A 1 224 ? -12.828 22.719 -0.12 1 98.25 224 SER A C 1
ATOM 1610 O O . SER A 1 224 ? -11.625 22.656 0.143 1 98.25 224 SER A O 1
ATOM 1612 N N . LEU A 1 225 ? -13.695 21.812 0.29 1 98.44 225 LEU A N 1
ATOM 1613 C CA . LEU A 1 225 ? -13.32 20.734 1.196 1 98.44 225 LEU A CA 1
ATOM 1614 C C . LEU A 1 225 ? -12.438 19.719 0.492 1 98.44 225 LEU A C 1
ATOM 1616 O O . LEU A 1 225 ? -11.695 18.969 1.145 1 98.44 225 LEU A O 1
ATOM 1620 N N . LEU A 1 226 ? -12.43 19.719 -0.845 1 98.5 226 LEU A N 1
ATOM 1621 C CA . LEU A 1 226 ? -11.648 18.75 -1.615 1 98.5 226 LEU A CA 1
ATOM 1622 C C . LEU A 1 226 ? -10.305 19.344 -2.027 1 98.5 226 LEU A C 1
ATOM 1624 O O . LEU A 1 226 ? -9.57 18.75 -2.82 1 98.5 226 LEU A O 1
ATOM 1628 N N . THR A 1 227 ? -10.008 20.531 -1.481 1 98.25 227 THR A N 1
ATOM 1629 C CA . THR A 1 227 ? -8.68 21.094 -1.725 1 98.25 227 THR A CA 1
ATOM 1630 C C . THR A 1 227 ? -7.602 20.062 -1.387 1 98.25 227 THR A C 1
ATOM 1632 O O . THR A 1 227 ? -7.582 19.516 -0.284 1 98.25 227 THR A O 1
ATOM 1635 N N . PRO A 1 228 ? -6.707 19.766 -2.316 1 98.5 228 PRO A N 1
ATOM 1636 C CA . PRO A 1 228 ? -5.727 18.703 -2.102 1 98.5 228 PRO A CA 1
ATOM 1637 C C . PRO A 1 228 ? -4.715 19.047 -1.008 1 98.5 228 PRO A C 1
ATOM 1639 O O . PRO A 1 228 ? -4.41 20.219 -0.788 1 98.5 228 PRO A O 1
ATOM 1642 N N . THR A 1 229 ? -4.262 18.016 -0.371 1 98.75 229 THR A N 1
ATOM 1643 C CA . THR A 1 229 ? -3.191 18.141 0.611 1 98.75 229 THR A CA 1
ATOM 1644 C C . THR A 1 229 ? -1.929 18.703 -0.035 1 98.75 229 THR A C 1
ATOM 1646 O O . THR A 1 229 ? -1.542 18.281 -1.126 1 98.75 229 THR A O 1
ATOM 1649 N N . ARG A 1 230 ? -1.325 19.625 0.653 1 98.5 230 ARG A N 1
ATOM 1650 C CA . ARG A 1 230 ? -0.079 20.219 0.166 1 98.5 230 ARG A CA 1
ATOM 1651 C C . ARG A 1 230 ? 1.062 19.203 0.242 1 98.5 230 ARG A C 1
ATOM 1653 O O . ARG A 1 230 ? 1.18 18.469 1.222 1 98.5 230 ARG A O 1
ATOM 1660 N N . ILE A 1 231 ? 1.913 19.188 -0.789 1 98.88 231 ILE A N 1
ATOM 1661 C CA . ILE A 1 231 ? 3.133 18.391 -0.816 1 98.88 231 ILE A CA 1
ATOM 1662 C C . ILE A 1 231 ? 4.34 19.266 -0.513 1 98.88 231 ILE A C 1
ATOM 1664 O O . ILE A 1 231 ? 4.625 20.219 -1.255 1 98.88 231 ILE A O 1
ATOM 1668 N N . TYR A 1 232 ? 5.125 18.984 0.476 1 98.88 232 TYR A N 1
ATOM 1669 C CA . TYR A 1 232 ? 6.164 19.875 0.981 1 98.88 232 TYR A CA 1
ATOM 1670 C C . TYR A 1 232 ? 7.543 19.406 0.54 1 98.88 232 TYR A C 1
ATOM 1672 O O . TYR A 1 232 ? 8.562 19.969 0.957 1 98.88 232 TYR A O 1
ATOM 1680 N N . VAL A 1 233 ? 7.652 18.469 -0.338 1 98.81 233 VAL A N 1
ATOM 1681 C CA . VAL A 1 233 ? 8.883 17.75 -0.649 1 98.81 233 VAL A CA 1
ATOM 1682 C C . VAL A 1 233 ? 9.891 18.703 -1.295 1 98.81 233 VAL A C 1
ATOM 1684 O O . VAL A 1 233 ? 10.992 18.891 -0.779 1 98.81 233 VAL A O 1
ATOM 1687 N N . ARG A 1 234 ? 9.508 19.375 -2.344 1 98.31 234 ARG A N 1
ATOM 1688 C CA . ARG A 1 234 ? 10.453 20.156 -3.129 1 98.31 234 ARG A CA 1
ATOM 1689 C C . ARG A 1 234 ? 11.008 21.312 -2.312 1 98.31 234 ARG A C 1
ATOM 1691 O O . ARG A 1 234 ? 12.227 21.516 -2.254 1 98.31 234 ARG A O 1
ATOM 1698 N N . PRO A 1 235 ? 10.156 22.078 -1.65 1 98.38 235 PRO A N 1
ATOM 1699 C CA . PRO A 1 235 ? 10.711 23.172 -0.838 1 98.38 235 PRO A CA 1
ATOM 1700 C C . PRO A 1 235 ? 11.656 22.672 0.252 1 98.38 235 PRO A C 1
ATOM 1702 O O . PRO A 1 235 ? 12.68 23.297 0.525 1 98.38 235 PRO A O 1
ATOM 1705 N N . LEU A 1 236 ? 11.359 21.547 0.865 1 98.69 236 LEU A N 1
ATOM 1706 C CA . LEU A 1 236 ? 12.18 21.062 1.967 1 98.69 236 LEU A CA 1
ATOM 1707 C C . LEU A 1 236 ? 13.492 20.484 1.45 1 98.69 236 LEU A C 1
ATOM 1709 O O . LEU A 1 236 ? 14.539 20.641 2.09 1 98.69 236 LEU A O 1
ATOM 1713 N N . LEU A 1 237 ? 13.453 19.797 0.282 1 98.38 237 LEU A N 1
ATOM 1714 C CA . LEU A 1 237 ? 14.703 19.359 -0.325 1 98.38 237 LEU A CA 1
ATOM 1715 C C . LEU A 1 237 ? 15.602 20.547 -0.643 1 98.38 237 LEU A C 1
ATOM 1717 O O . LEU A 1 237 ? 16.828 20.453 -0.48 1 98.38 237 LEU A O 1
ATOM 1721 N N . HIS A 1 238 ? 15.023 21.641 -1.109 1 97.44 238 HIS A N 1
ATOM 1722 C CA . HIS A 1 238 ? 15.766 22.875 -1.363 1 97.44 238 HIS A CA 1
ATOM 1723 C C . HIS A 1 238 ? 16.438 23.391 -0.092 1 97.44 238 HIS A C 1
ATOM 1725 O O . HIS A 1 238 ? 17.609 23.781 -0.118 1 97.44 238 HIS A O 1
ATOM 1731 N N . VAL A 1 239 ? 15.742 23.344 0.957 1 97.81 239 VAL A N 1
ATOM 1732 C CA . VAL A 1 239 ? 16.25 23.828 2.238 1 97.81 239 VAL A CA 1
ATOM 1733 C C . VAL A 1 239 ? 17.391 22.938 2.711 1 97.81 239 VAL A C 1
ATOM 1735 O O . VAL A 1 239 ? 18.406 23.422 3.199 1 97.81 239 VAL A O 1
ATOM 1738 N N . PHE A 1 240 ? 17.219 21.578 2.578 1 97.38 240 PHE A N 1
ATOM 1739 C CA . PHE A 1 240 ? 18.266 20.641 2.99 1 97.38 240 PHE A CA 1
ATOM 1740 C C . PHE A 1 240 ? 19.547 20.875 2.219 1 97.38 240 PHE A C 1
ATOM 1742 O O . PHE A 1 240 ? 20.641 20.688 2.756 1 97.38 240 PHE A O 1
ATOM 1749 N N . ALA A 1 241 ? 19.391 21.25 0.97 1 95.5 241 ALA A N 1
ATOM 1750 C CA . ALA A 1 241 ? 20.547 21.531 0.133 1 95.5 241 ALA A CA 1
ATOM 1751 C C . ALA A 1 241 ? 21.234 22.828 0.555 1 95.5 241 ALA A C 1
ATOM 1753 O O . ALA A 1 241 ? 22.453 22.969 0.406 1 95.5 241 ALA A O 1
ATOM 1754 N N . ALA A 1 242 ? 20.484 23.719 1.133 1 95.31 242 ALA A N 1
ATOM 1755 C CA . ALA A 1 242 ? 20.984 25.062 1.424 1 95.31 242 ALA A CA 1
ATOM 1756 C C . ALA A 1 242 ? 21.578 25.141 2.828 1 95.31 242 ALA A C 1
ATOM 1758 O O . ALA A 1 242 ? 22.438 25.969 3.104 1 95.31 242 ALA A O 1
ATOM 1759 N N . THR A 1 243 ? 21.141 24.281 3.725 1 94.56 243 THR A N 1
ATOM 1760 C CA . THR A 1 243 ? 21.562 24.391 5.109 1 94.56 243 THR A CA 1
ATOM 1761 C C . THR A 1 243 ? 21.406 23.062 5.844 1 94.56 243 THR A C 1
ATOM 1763 O O . THR A 1 243 ? 20.625 22.219 5.43 1 94.56 243 THR A O 1
ATOM 1766 N N . GLN A 1 244 ? 22.109 22.906 6.926 1 93.5 244 GLN A N 1
ATOM 1767 C CA . GLN A 1 244 ? 22 21.75 7.805 1 93.5 244 GLN A CA 1
ATOM 1768 C C . GLN A 1 244 ? 21.375 22.125 9.141 1 93.5 244 GLN A C 1
ATOM 1770 O O . GLN A 1 244 ? 21.531 21.422 10.133 1 93.5 244 GLN A O 1
ATOM 1775 N N . ALA A 1 245 ? 20.656 23.188 9.086 1 96.12 245 ALA A N 1
ATOM 1776 C CA . ALA A 1 245 ? 20.156 23.781 10.336 1 96.12 245 ALA A CA 1
ATOM 1777 C C . ALA A 1 245 ? 18.844 23.125 10.758 1 96.12 245 ALA A C 1
ATOM 1779 O O . ALA A 1 245 ? 18.375 23.344 11.883 1 96.12 245 ALA A O 1
ATOM 1780 N N . VAL A 1 246 ? 18.219 22.375 9.875 1 98.31 246 VAL A N 1
ATOM 1781 C CA . VAL A 1 246 ? 16.984 21.672 10.219 1 98.31 246 VAL A CA 1
ATOM 1782 C C . VAL A 1 246 ? 17.297 20.438 11.062 1 98.31 246 VAL A C 1
ATOM 1784 O O . VAL A 1 246 ? 18.094 19.594 10.656 1 98.31 246 VAL A O 1
ATOM 1787 N N . LYS A 1 247 ? 16.672 20.312 12.188 1 98.44 247 LYS A N 1
ATOM 1788 C CA . LYS A 1 247 ? 17 19.234 13.109 1 98.44 247 LYS A CA 1
ATOM 1789 C C . LYS A 1 247 ? 15.898 18.172 13.102 1 98.44 247 LYS A C 1
ATOM 1791 O O . LYS A 1 247 ? 16.156 17 13.422 1 98.44 247 LYS A O 1
ATOM 1796 N N . ALA A 1 248 ? 14.695 18.531 12.836 1 98.44 248 ALA A N 1
ATOM 1797 C CA . ALA A 1 248 ? 13.562 17.625 12.766 1 98.44 248 ALA A CA 1
ATOM 1798 C C . ALA A 1 248 ? 12.406 18.234 11.977 1 98.44 248 ALA A C 1
ATOM 1800 O O . ALA A 1 248 ? 12.367 19.453 11.766 1 98.44 248 ALA A O 1
ATOM 1801 N N . LEU A 1 249 ? 11.594 17.438 11.492 1 98.56 249 LEU A N 1
ATOM 1802 C CA . LEU A 1 249 ? 10.336 17.797 10.844 1 98.56 249 LEU A CA 1
ATOM 1803 C C . LEU A 1 249 ? 9.188 16.969 11.43 1 98.56 249 LEU A C 1
ATOM 1805 O O . LEU A 1 249 ? 9.391 15.867 11.922 1 98.56 249 LEU A O 1
ATOM 1809 N N . ALA A 1 250 ? 8.016 17.484 11.367 1 98.25 250 ALA A N 1
ATOM 1810 C CA . ALA A 1 250 ? 6.812 16.75 11.758 1 98.25 250 ALA A CA 1
ATOM 1811 C C . ALA A 1 250 ? 5.656 17.047 10.805 1 98.25 250 ALA A C 1
ATOM 1813 O O . ALA A 1 250 ? 5.301 18.219 10.586 1 98.25 250 ALA A O 1
ATOM 1814 N N . HIS A 1 251 ? 5.152 16 10.172 1 98.5 251 HIS A N 1
ATOM 1815 C CA . HIS A 1 251 ? 3.953 16.062 9.344 1 98.5 251 HIS A CA 1
ATOM 1816 C C . HIS A 1 251 ? 2.691 16.094 10.203 1 98.5 251 HIS A C 1
ATOM 1818 O O . HIS A 1 251 ? 2.414 15.141 10.938 1 98.5 251 HIS A O 1
ATOM 1824 N N . ILE A 1 252 ? 1.904 17.172 10.141 1 98 252 ILE A N 1
ATOM 1825 C CA . ILE A 1 252 ? 0.762 17.328 11.031 1 98 252 ILE A CA 1
ATOM 1826 C C . ILE A 1 252 ? -0.489 16.75 10.383 1 98 252 ILE A C 1
ATOM 1828 O O . ILE A 1 252 ? -1.067 17.344 9.477 1 98 252 ILE A O 1
ATOM 1832 N N . THR A 1 253 ? -0.897 15.648 10.844 1 95.5 253 THR A N 1
ATOM 1833 C CA . THR A 1 253 ? -2.064 14.914 10.367 1 95.5 253 THR A CA 1
ATOM 1834 C C . THR A 1 253 ? -3.033 14.641 11.516 1 95.5 253 THR A C 1
ATOM 1836 O O . THR A 1 253 ? -3.361 15.539 12.289 1 95.5 253 THR A O 1
ATOM 1839 N N . GLY A 1 254 ? -3.561 13.422 11.562 1 91.19 254 GLY A N 1
ATOM 1840 C CA . GLY A 1 254 ? -4.375 13.055 12.711 1 91.19 254 GLY A CA 1
ATOM 1841 C C . GLY A 1 254 ? -3.607 13.062 14.016 1 91.19 254 GLY A C 1
ATOM 1842 O O . GLY A 1 254 ? -2.449 12.648 14.07 1 91.19 254 GLY A O 1
ATOM 1843 N N . GLY A 1 255 ? -4.246 13.484 15.055 1 91.44 255 GLY A N 1
ATOM 1844 C CA . GLY A 1 255 ? -3.578 13.688 16.328 1 91.44 255 GLY A CA 1
ATOM 1845 C C . GLY A 1 255 ? -3.047 15.094 16.516 1 91.44 255 GLY A C 1
ATOM 1846 O O . GLY A 1 255 ? -2.654 15.484 17.609 1 91.44 255 GLY A O 1
ATOM 1847 N N . GLY A 1 256 ? -3.055 15.82 15.43 1 94.25 256 GLY A N 1
ATOM 1848 C CA . GLY A 1 256 ? -2.688 17.234 15.492 1 94.25 256 GLY A CA 1
ATOM 1849 C C . GLY A 1 256 ? -1.281 17.453 16.016 1 94.25 256 GLY A C 1
ATOM 1850 O O . GLY A 1 256 ? -0.379 16.656 15.75 1 94.25 256 GLY A O 1
ATOM 1851 N N . PHE A 1 257 ? -1.118 18.578 16.703 1 94.75 257 PHE A N 1
ATOM 1852 C CA . PHE A 1 257 ? 0.185 18.953 17.234 1 94.75 257 PHE A CA 1
ATOM 1853 C C . PHE A 1 257 ? 0.585 18.047 18.375 1 94.75 257 PHE A C 1
ATOM 1855 O O . PHE A 1 257 ? 1.744 17.641 18.484 1 94.75 257 PHE A O 1
ATOM 1862 N N . GLN A 1 258 ? -0.343 17.656 19.141 1 92.75 258 GLN A N 1
ATOM 1863 C CA . GLN A 1 258 ? -0.121 16.953 20.406 1 92.75 258 GLN A CA 1
ATOM 1864 C C . GLN A 1 258 ? 0.469 15.57 20.172 1 92.75 258 GLN A C 1
ATOM 1866 O O . GLN A 1 258 ? 1.253 15.078 20.984 1 92.75 258 GLN A O 1
ATOM 1871 N N . GLU A 1 259 ? 0.098 14.977 19.078 1 92.25 259 GLU A N 1
ATOM 1872 C CA . GLU A 1 259 ? 0.543 13.602 18.875 1 92.25 259 GLU A CA 1
ATOM 1873 C C . GLU A 1 259 ? 1.691 13.531 17.875 1 92.25 259 GLU A C 1
ATOM 1875 O O . GLU A 1 259 ? 2.588 12.695 18.016 1 92.25 259 GLU A O 1
ATOM 1880 N N . ASN A 1 260 ? 1.654 14.352 16.859 1 95.25 260 ASN A N 1
ATOM 1881 C CA . ASN A 1 260 ? 2.637 14.234 15.789 1 95.25 260 ASN A CA 1
ATOM 1882 C C . ASN A 1 260 ? 3.971 14.859 16.172 1 95.25 260 ASN A C 1
ATOM 1884 O O . ASN A 1 260 ? 5.031 14.352 15.812 1 95.25 260 ASN A O 1
ATOM 1888 N N . LEU A 1 261 ? 3.965 15.938 16.938 1 95.69 261 LEU A N 1
ATOM 1889 C CA . LEU A 1 261 ? 5.188 16.688 17.234 1 95.69 261 LEU A CA 1
ATOM 1890 C C . LE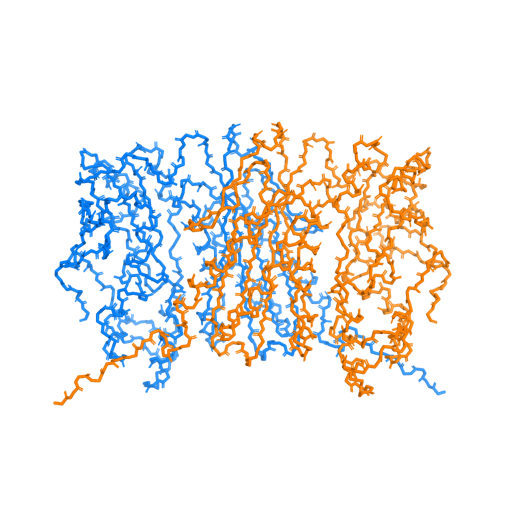U A 1 261 ? 6.074 15.906 18.203 1 95.69 261 LEU A C 1
ATOM 1892 O O . LEU A 1 261 ? 7.285 15.805 18 1 95.69 261 LEU A O 1
ATOM 1896 N N . PRO A 1 262 ? 5.539 15.289 19.234 1 93.38 262 PRO A N 1
ATOM 1897 C CA . PRO A 1 262 ? 6.395 14.57 20.188 1 93.38 262 PRO A CA 1
ATOM 1898 C C . PRO A 1 262 ? 7.121 13.391 19.562 1 93.38 262 PRO A C 1
ATOM 1900 O O . PRO A 1 262 ? 8.125 12.922 20.094 1 93.38 262 PRO A O 1
ATOM 1903 N N . ARG A 1 263 ? 6.684 12.922 18.406 1 92.31 263 ARG A N 1
ATOM 1904 C CA . ARG A 1 263 ? 7.258 11.75 17.75 1 92.31 263 ARG A CA 1
ATOM 1905 C C . ARG A 1 263 ? 8.719 11.992 17.375 1 92.31 263 ARG A C 1
ATOM 1907 O O . ARG A 1 263 ? 9.484 11.047 17.188 1 92.31 263 ARG A O 1
ATOM 1914 N N . VAL A 1 264 ? 9.109 13.25 17.266 1 94.94 264 VAL A N 1
ATOM 1915 C CA . VAL A 1 264 ? 10.453 13.523 16.766 1 94.94 264 VAL A CA 1
ATOM 1916 C C . VAL A 1 264 ? 11.32 14.086 17.891 1 94.94 264 VAL A C 1
ATOM 1918 O O . VAL A 1 264 ? 12.484 14.43 17.672 1 94.94 264 VAL A O 1
ATOM 1921 N N . LEU A 1 265 ? 10.758 14.164 19.109 1 95.06 265 LEU A N 1
ATOM 1922 C CA . LEU A 1 265 ? 11.477 14.773 20.219 1 95.06 265 LEU A CA 1
ATOM 1923 C C . LEU A 1 265 ? 12.211 13.719 21.031 1 95.06 265 LEU A C 1
ATOM 1925 O O . LEU A 1 265 ? 11.664 12.641 21.297 1 95.06 265 LEU A O 1
ATOM 1929 N N . PRO A 1 266 ? 13.43 14.023 21.422 1 93.5 266 PRO A N 1
ATOM 1930 C CA . PRO A 1 266 ? 14.078 13.156 22.406 1 93.5 266 PRO A CA 1
ATOM 1931 C C . PRO A 1 266 ? 13.422 13.242 23.797 1 93.5 266 PRO A C 1
ATOM 1933 O O . PRO A 1 266 ? 12.672 14.18 24.062 1 93.5 266 PRO A O 1
ATOM 1936 N N . ALA A 1 267 ? 13.727 12.219 24.578 1 91.62 267 ALA A N 1
ATOM 1937 C CA . ALA A 1 267 ? 13.242 12.242 25.969 1 91.62 267 ALA A CA 1
ATOM 1938 C C . ALA A 1 267 ? 13.703 13.5 26.688 1 91.62 267 ALA A C 1
ATOM 1940 O O . ALA A 1 267 ? 14.82 13.984 26.453 1 91.62 267 ALA A O 1
ATOM 1941 N N . GLY A 1 268 ? 12.859 14.016 27.5 1 93.88 268 GLY A N 1
ATOM 1942 C CA . GLY A 1 268 ? 13.234 15.141 28.344 1 93.88 268 GLY A CA 1
ATOM 1943 C C . GLY A 1 268 ? 12.922 16.484 27.719 1 93.88 268 GLY A C 1
ATOM 1944 O O . GLY A 1 268 ? 13.117 17.531 28.344 1 93.88 268 GLY A O 1
ATOM 1945 N N . PHE A 1 269 ? 12.453 16.453 26.516 1 96.44 269 PHE A N 1
ATOM 1946 C CA . PHE A 1 269 ? 12.141 17.719 25.859 1 96.44 269 PHE A CA 1
ATOM 1947 C C . PHE A 1 269 ? 10.664 17.766 25.484 1 96.44 269 PHE A C 1
ATOM 1949 O O . PHE A 1 269 ? 10.008 16.734 25.344 1 96.44 269 PHE A O 1
ATOM 1956 N N . GLY A 1 270 ? 10.117 18.922 25.359 1 96.81 270 GLY A N 1
ATOM 1957 C CA . GLY A 1 270 ? 8.773 19.25 24.906 1 96.81 270 GLY A CA 1
ATOM 1958 C C . GLY A 1 270 ? 8.734 20.516 24.047 1 96.81 270 GLY A C 1
ATOM 1959 O O . GLY A 1 270 ? 9.773 20.984 23.594 1 96.81 270 GLY A O 1
ATOM 1960 N N . LEU A 1 271 ? 7.512 20.906 23.781 1 97.69 271 LEU A N 1
ATOM 1961 C CA . LEU A 1 271 ? 7.332 22.078 22.922 1 97.69 271 LEU A CA 1
ATOM 1962 C C . LEU A 1 271 ? 6.355 23.062 23.531 1 97.69 271 LEU A C 1
ATOM 1964 O O . LEU A 1 271 ? 5.352 22.672 24.141 1 97.69 271 LEU A O 1
ATOM 1968 N N . ALA A 1 272 ? 6.676 24.297 23.453 1 97.38 272 ALA A N 1
ATOM 1969 C CA . ALA A 1 272 ? 5.758 25.391 23.766 1 97.38 272 ALA A CA 1
ATOM 1970 C C . ALA A 1 272 ? 5.348 26.125 22.484 1 97.38 272 ALA A C 1
ATOM 1972 O O . ALA A 1 272 ? 6.188 26.734 21.812 1 97.38 272 ALA A O 1
ATOM 1973 N N . LEU A 1 273 ? 4.074 26.078 22.156 1 97.69 273 LEU A N 1
ATOM 1974 C CA . LEU A 1 273 ? 3.57 26.688 20.938 1 97.69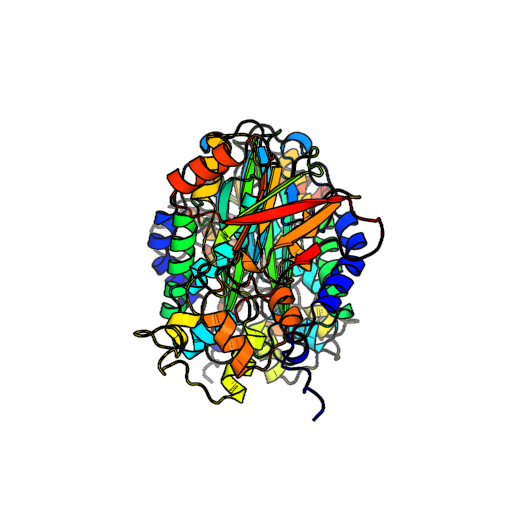 273 LEU A CA 1
ATOM 1975 C C . LEU A 1 273 ? 2.736 27.922 21.25 1 97.69 273 LEU A C 1
ATOM 1977 O O . LEU A 1 273 ? 1.964 27.938 22.219 1 97.69 273 LEU A O 1
ATOM 1981 N N . ASP A 1 274 ? 2.869 28.969 20.469 1 97.44 274 ASP A N 1
ATOM 1982 C CA . ASP A 1 274 ? 2.039 30.172 20.531 1 97.44 274 ASP A CA 1
ATOM 1983 C C . ASP A 1 274 ? 0.904 30.094 19.516 1 97.44 274 ASP A C 1
ATOM 1985 O O . ASP A 1 274 ? 1.104 30.406 18.328 1 97.44 274 ASP A O 1
ATOM 1989 N N . LEU A 1 275 ? -0.299 29.859 19.953 1 97 275 LEU A N 1
ATOM 1990 C CA . LEU A 1 275 ? -1.446 29.688 19.062 1 97 275 LEU A CA 1
ATOM 1991 C C . LEU A 1 275 ? -1.842 31.016 18.422 1 97 275 LEU A C 1
ATOM 1993 O O . LEU A 1 275 ? -2.492 31.016 17.375 1 97 275 LEU A O 1
ATOM 1997 N N . SER A 1 276 ? -1.462 32.094 19.047 1 95.44 276 SER A N 1
ATOM 1998 C CA . SER A 1 276 ? -1.811 33.406 18.5 1 95.44 276 SER A CA 1
ATOM 1999 C C . SER A 1 276 ? -1.025 33.688 17.234 1 95.44 276 SER A C 1
ATOM 2001 O O . SER A 1 276 ? -1.388 34.594 16.469 1 95.44 276 SER A O 1
ATOM 2003 N N . ALA A 1 277 ? 0.028 32.969 17.062 1 94.12 277 ALA A N 1
ATOM 2004 C CA . ALA A 1 277 ? 0.86 33.156 15.875 1 94.12 277 ALA A CA 1
ATOM 2005 C C . ALA A 1 277 ? 0.219 32.531 14.641 1 94.12 277 ALA A C 1
ATOM 2007 O O . ALA A 1 277 ? 0.612 32.812 13.508 1 94.12 277 ALA A O 1
ATOM 2008 N N . LEU A 1 278 ? -0.769 31.688 14.836 1 94.44 278 LEU A N 1
ATOM 2009 C CA . LEU A 1 278 ? -1.393 30.953 13.742 1 94.44 278 LEU A CA 1
ATOM 2010 C C . LEU A 1 278 ? -2.473 31.797 13.07 1 94.44 278 LEU A C 1
ATOM 2012 O O . LEU A 1 278 ? -3.352 32.344 13.742 1 94.44 278 LEU A O 1
ATOM 2016 N N . ALA A 1 279 ? -2.291 31.984 11.812 1 91.81 279 ALA A N 1
ATOM 2017 C CA . ALA A 1 279 ? -3.414 32.469 11.016 1 91.81 279 ALA A CA 1
ATOM 2018 C C . ALA A 1 279 ? -4.32 31.328 10.578 1 91.81 279 ALA A C 1
ATOM 2020 O O . ALA A 1 279 ? -4.125 30.75 9.508 1 91.81 279 ALA A O 1
ATOM 2021 N N . VAL A 1 280 ? -5.297 31.047 11.336 1 96.62 280 VAL A N 1
ATOM 2022 C CA . VAL A 1 280 ? -6.145 29.875 11.109 1 96.62 280 VAL A CA 1
ATOM 2023 C C . VAL A 1 280 ? -7.012 30.094 9.875 1 96.62 280 VAL A C 1
ATOM 2025 O O . VAL A 1 280 ? -7.789 31.062 9.812 1 96.62 280 VAL A O 1
ATOM 2028 N N . PRO A 1 281 ? -6.902 29.25 8.906 1 97.06 281 PRO A N 1
ATOM 2029 C CA . PRO A 1 281 ? -7.789 29.359 7.742 1 97.06 281 PRO A CA 1
ATOM 2030 C C . PRO A 1 281 ? -9.266 29.312 8.117 1 97.06 281 PRO A C 1
ATOM 2032 O O . PRO A 1 281 ? -9.648 28.578 9.031 1 97.06 281 PRO A O 1
ATOM 2035 N N . PRO A 1 282 ? -10.141 29.984 7.426 1 97.25 282 PRO A N 1
ATOM 2036 C CA . PRO A 1 282 ? -11.539 30.188 7.797 1 97.25 282 PRO A CA 1
ATOM 2037 C C . PRO A 1 282 ? -12.312 28.859 7.895 1 97.25 282 PRO A C 1
ATOM 2039 O O . PRO A 1 282 ? -13.281 28.766 8.648 1 97.25 282 PRO A O 1
ATOM 2042 N N . VAL A 1 283 ? -11.898 27.875 7.16 1 98.06 283 VAL A N 1
ATOM 2043 C CA . VAL A 1 283 ? -12.609 26.609 7.168 1 98.06 283 VAL A CA 1
ATOM 2044 C C . VAL A 1 283 ? -12.617 26.031 8.578 1 98.06 283 VAL A C 1
ATOM 2046 O O . VAL A 1 283 ? -13.602 25.422 9 1 98.06 283 VAL A O 1
ATOM 2049 N N . PHE A 1 284 ? -11.555 26.188 9.312 1 98 284 PHE A N 1
ATOM 2050 C CA . PHE A 1 284 ? -11.469 25.641 10.664 1 98 284 PHE A CA 1
ATOM 2051 C C . PHE A 1 284 ? -12.414 26.359 11.609 1 98 284 PHE A C 1
ATOM 2053 O O . PHE A 1 284 ? -13.047 25.734 12.461 1 98 284 PHE A O 1
ATOM 2060 N N . GLY A 1 285 ? -12.453 27.672 11.484 1 97.25 285 GLY A N 1
ATOM 2061 C CA . GLY A 1 285 ? -13.43 28.422 12.273 1 97.25 285 GLY A CA 1
ATOM 2062 C C . GLY A 1 285 ? -14.859 28.016 11.984 1 97.25 285 GLY A C 1
ATOM 2063 O O . GLY A 1 285 ? -15.672 27.891 12.898 1 97.25 285 GLY A O 1
ATOM 2064 N N . TRP A 1 286 ? -15.156 27.891 10.75 1 97.31 286 TRP A N 1
ATOM 2065 C CA . TRP A 1 286 ? -16.484 27.469 10.336 1 97.31 286 TRP A CA 1
ATOM 2066 C C . TRP A 1 286 ? -16.844 26.109 10.953 1 97.31 286 TRP A C 1
ATOM 2068 O O . TRP A 1 286 ? -17.922 25.938 11.508 1 97.31 286 TRP A O 1
ATOM 2078 N N . LEU A 1 287 ? -15.914 25.125 10.875 1 97.31 287 LEU A N 1
ATOM 2079 C CA . LEU A 1 287 ? -16.141 23.797 11.438 1 97.31 287 LEU A CA 1
ATOM 2080 C C . LEU A 1 287 ? -16.359 23.875 12.945 1 97.31 287 LEU A C 1
ATOM 2082 O O . LEU A 1 287 ? -17.266 23.219 13.484 1 97.31 287 LEU A O 1
ATOM 2086 N N . ALA A 1 288 ? -15.516 24.641 13.602 1 97.31 288 ALA A N 1
ATOM 2087 C CA . ALA A 1 288 ? -15.633 24.797 15.055 1 97.31 288 ALA A CA 1
ATOM 2088 C C . ALA A 1 288 ? -17.016 25.328 15.438 1 97.31 288 ALA A C 1
ATOM 2090 O O . ALA A 1 288 ? -17.656 24.812 16.344 1 97.31 288 ALA A O 1
ATOM 2091 N N . ARG A 1 289 ? -17.453 26.312 14.734 1 96.5 289 ARG A N 1
ATOM 2092 C CA . ARG A 1 289 ? -18.734 26.953 15.039 1 96.5 289 ARG A CA 1
ATOM 2093 C C . ARG A 1 289 ? -19.906 26.047 14.695 1 96.5 289 ARG A C 1
ATOM 2095 O O . ARG A 1 289 ? -20.781 25.812 15.531 1 96.5 289 ARG A O 1
ATOM 2102 N N . GLU A 1 290 ? -19.906 25.5 13.5 1 95.81 290 GLU A N 1
ATOM 2103 C CA . GLU A 1 290 ? -21.031 24.719 13.016 1 95.81 290 GLU A CA 1
ATOM 2104 C C . GLU A 1 290 ? -21.141 23.391 13.766 1 95.81 290 GLU A C 1
ATOM 2106 O O . GLU A 1 290 ? -22.234 22.859 13.961 1 95.81 290 GLU A O 1
ATOM 2111 N N . GLY A 1 291 ? -19.953 22.891 14.133 1 95.88 291 GLY A N 1
ATOM 2112 C CA . GLY A 1 291 ? -19.953 21.609 14.82 1 95.88 291 GLY A CA 1
ATOM 2113 C C . GLY A 1 291 ? -19.922 21.734 16.328 1 95.88 291 GLY A C 1
ATOM 2114 O O . GLY A 1 291 ? -20.047 20.75 17.047 1 95.88 291 GLY A O 1
ATOM 2115 N N . GLY A 1 292 ? -19.797 22.922 16.812 1 96.31 292 GLY A N 1
ATOM 2116 C CA . GLY A 1 292 ? -19.609 23.094 18.234 1 96.31 292 GLY A CA 1
ATOM 2117 C C . GLY A 1 292 ? -18.375 22.391 18.766 1 96.31 292 GLY A C 1
ATOM 2118 O O . GLY A 1 292 ? -18.422 21.75 19.812 1 96.31 292 GLY A O 1
ATOM 2119 N N . ILE A 1 293 ? -17.312 22.406 18.031 1 95.88 293 ILE A N 1
ATOM 2120 C CA . ILE A 1 293 ? -16.109 21.656 18.359 1 95.88 293 ILE A CA 1
ATOM 2121 C C . ILE A 1 293 ? -15.195 22.5 19.25 1 95.88 293 ILE A C 1
ATOM 2123 O O . ILE A 1 293 ? -14.82 23.609 18.875 1 95.88 293 ILE A O 1
ATOM 2127 N N . ALA A 1 294 ? -14.812 21.953 20.391 1 95.88 294 ALA A N 1
ATOM 2128 C CA . ALA A 1 294 ? -13.922 22.656 21.312 1 95.88 294 ALA A CA 1
ATOM 2129 C C . ALA A 1 294 ? -12.531 22.828 20.719 1 95.88 294 ALA A C 1
ATOM 2131 O O . ALA A 1 294 ? -12.078 22 19.922 1 95.88 294 ALA A O 1
ATOM 2132 N N . GLU A 1 295 ? -11.891 23.906 21.109 1 95.38 295 GLU A N 1
ATOM 2133 C CA . GLU A 1 295 ? -10.547 24.188 20.625 1 95.38 295 GLU A CA 1
ATOM 2134 C C . GLU A 1 295 ? -9.617 23 20.844 1 95.38 295 GLU A C 1
ATOM 2136 O O . GLU A 1 295 ? -8.812 22.672 19.969 1 95.38 295 GLU A O 1
ATOM 2141 N N . THR A 1 296 ? -9.672 22.375 21.984 1 92.94 296 THR A N 1
ATOM 2142 C CA . THR A 1 296 ? -8.82 21.234 22.312 1 92.94 296 THR A CA 1
ATOM 2143 C C . THR A 1 296 ? -9.039 20.094 21.312 1 92.94 296 THR A C 1
ATOM 2145 O O . THR A 1 296 ? -8.086 19.438 20.906 1 92.94 296 THR A O 1
ATOM 2148 N N . GLU A 1 297 ? -10.289 19.922 20.922 1 93.81 297 GLU A N 1
ATOM 2149 C CA . GLU A 1 297 ? -10.625 18.891 19.953 1 93.81 297 GLU A CA 1
ATOM 2150 C C . GLU A 1 297 ? -10.141 19.281 18.562 1 93.81 297 GLU A C 1
ATOM 2152 O O . GLU A 1 297 ? -9.688 18.422 17.797 1 93.81 297 GLU A O 1
ATOM 2157 N N . MET A 1 298 ? -10.266 20.562 18.219 1 96.12 298 MET A N 1
ATOM 2158 C CA . MET A 1 298 ? -9.734 21.047 16.953 1 96.12 298 MET A CA 1
ATOM 2159 C C . MET A 1 298 ? -8.242 20.734 16.828 1 96.12 298 MET A C 1
ATOM 2161 O O . MET A 1 298 ? -7.789 20.219 15.805 1 96.12 298 MET A O 1
ATOM 2165 N N . LEU A 1 299 ? -7.512 20.969 17.906 1 95 299 LEU A N 1
ATOM 2166 C CA . LEU A 1 299 ? -6.059 20.828 17.938 1 95 299 LEU A CA 1
ATOM 2167 C C . LEU A 1 299 ? -5.66 19.344 17.891 1 95 299 LEU A C 1
ATOM 2169 O O . LEU A 1 299 ? -4.574 19.016 17.422 1 95 299 LEU A O 1
ATOM 2173 N N . ARG A 1 300 ? -6.535 18.516 18.297 1 92.75 300 ARG A N 1
ATOM 2174 C CA . ARG A 1 300 ? -6.246 17.094 18.344 1 92.75 300 ARG A CA 1
ATOM 2175 C C . ARG A 1 300 ? -6.602 16.406 17.016 1 92.75 300 ARG A C 1
ATOM 2177 O O . ARG A 1 300 ? -6.074 15.344 16.703 1 92.75 300 ARG A O 1
ATOM 2184 N N . THR A 1 301 ? -7.434 17.031 16.281 1 94.06 301 THR A N 1
ATOM 2185 C CA . THR A 1 301 ? -7.996 16.375 15.102 1 94.06 301 THR A CA 1
ATOM 2186 C C . THR A 1 301 ? -7.402 16.953 13.828 1 94.06 301 THR A C 1
ATOM 2188 O O . THR A 1 301 ? -7.113 16.219 12.883 1 94.06 301 THR A O 1
ATOM 2191 N N . PHE A 1 302 ? -7.25 18.25 13.844 1 97.12 302 PHE A N 1
ATOM 2192 C CA . PHE A 1 302 ? -6.914 18.938 12.602 1 97.12 302 PHE A CA 1
ATOM 2193 C C . PHE A 1 302 ? -5.527 19.562 12.688 1 97.12 302 PHE A C 1
ATOM 2195 O O . PHE A 1 302 ? -4.938 19.625 13.766 1 97.12 302 PHE A O 1
ATOM 2202 N N . ASN A 1 303 ? -5.055 19.984 11.516 1 97.69 303 ASN A N 1
ATOM 2203 C CA . ASN A 1 303 ? -3.77 20.672 11.438 1 97.69 303 ASN A CA 1
ATOM 2204 C C . ASN A 1 303 ? -3.904 22.156 11.797 1 97.69 303 ASN A C 1
ATOM 2206 O O . ASN A 1 303 ? -2.906 22.828 12.055 1 97.69 303 ASN A O 1
ATOM 2210 N N . CYS A 1 304 ? -5.121 22.688 11.742 1 97.56 304 CYS A N 1
ATOM 2211 C CA . CYS A 1 304 ? -5.48 24.047 12.133 1 97.56 304 CYS A CA 1
ATOM 2212 C C . CYS A 1 304 ? -4.641 25.062 11.375 1 97.56 304 CYS A C 1
ATOM 2214 O O . CYS A 1 304 ? -4.309 26.125 11.914 1 97.56 304 CYS A O 1
ATOM 2216 N N . GLY A 1 305 ? -4.215 24.734 10.219 1 97.62 305 GLY A N 1
ATOM 2217 C CA . GLY A 1 305 ? -3.574 25.703 9.336 1 97.62 305 GLY A CA 1
ATOM 2218 C C . GLY A 1 305 ? -2.094 25.438 9.141 1 97.62 305 GLY A C 1
ATOM 2219 O O . GLY A 1 305 ? -1.442 26.109 8.328 1 97.62 305 GLY A O 1
ATOM 2220 N N . ILE A 1 306 ? -1.504 24.484 9.867 1 98.38 306 ILE A N 1
ATOM 2221 C CA . ILE A 1 306 ? -0.091 24.141 9.742 1 98.38 306 ILE A CA 1
ATOM 2222 C C . ILE A 1 306 ? 0.05 22.672 9.305 1 98.38 306 ILE A C 1
ATOM 2224 O O . ILE A 1 306 ? -0.33 21.766 10.039 1 98.38 306 ILE A O 1
ATOM 2228 N N . GLY A 1 307 ? 0.668 22.484 8.148 1 98.44 307 GLY A N 1
ATOM 2229 C CA . GLY A 1 307 ? 0.78 21.125 7.637 1 98.44 307 GLY A CA 1
ATOM 2230 C C . GLY A 1 307 ? 2.119 20.484 7.941 1 98.44 307 GLY A C 1
ATOM 2231 O O . GLY A 1 307 ? 2.248 19.25 7.91 1 98.44 307 GLY A O 1
ATOM 2232 N N . MET A 1 308 ? 3.133 21.281 8.203 1 98.81 308 MET A N 1
ATOM 2233 C CA . MET A 1 308 ? 4.496 20.828 8.461 1 98.81 308 MET A CA 1
ATOM 2234 C C . MET A 1 308 ? 5.184 21.734 9.484 1 98.81 308 MET A C 1
ATOM 2236 O O . MET A 1 308 ? 5.031 22.953 9.438 1 98.81 308 MET A O 1
ATOM 2240 N N . VAL A 1 309 ? 5.871 21.125 10.398 1 98.62 309 VAL A N 1
ATOM 2241 C CA . VAL A 1 309 ? 6.625 21.891 11.383 1 98.62 309 VAL A CA 1
ATOM 2242 C C . VAL A 1 309 ? 8.102 21.516 11.312 1 98.62 309 VAL A C 1
ATOM 2244 O O . VAL A 1 309 ? 8.438 20.328 11.188 1 98.62 309 VAL A O 1
ATOM 2247 N N . LEU A 1 310 ? 8.961 22.484 11.344 1 98.75 310 LEU A N 1
ATOM 2248 C CA . LEU A 1 310 ? 10.406 22.297 11.422 1 98.75 310 LEU A CA 1
ATOM 2249 C C . LEU A 1 310 ? 10.93 22.688 12.797 1 98.75 310 LEU A C 1
ATOM 2251 O O . LEU A 1 310 ? 10.5 23.672 13.383 1 98.75 310 LEU A O 1
ATOM 2255 N N . ILE A 1 311 ? 11.758 21.891 13.305 1 98.62 311 ILE A N 1
ATOM 2256 C CA . ILE A 1 311 ? 12.594 22.281 14.438 1 98.62 311 ILE A CA 1
ATOM 2257 C C . ILE A 1 311 ? 13.977 22.688 13.938 1 98.62 311 ILE A C 1
ATOM 2259 O O . ILE A 1 311 ? 14.656 21.906 13.266 1 98.62 311 ILE A O 1
ATOM 2263 N N . VAL A 1 312 ? 14.391 23.859 14.273 1 98.44 312 VAL A N 1
ATOM 2264 C CA . VAL A 1 312 ? 15.633 24.391 13.719 1 98.44 312 VAL A CA 1
ATOM 2265 C C . VAL A 1 312 ? 16.469 25.016 14.828 1 98.44 312 VAL A C 1
ATOM 2267 O O . VAL A 1 312 ? 15.938 25.484 15.828 1 98.44 312 VAL A O 1
ATOM 2270 N N . ALA A 1 313 ? 17.75 25 14.578 1 96.69 313 ALA A N 1
ATOM 2271 C CA . ALA A 1 313 ? 18.641 25.688 15.508 1 96.69 313 ALA A CA 1
ATOM 2272 C C . ALA A 1 313 ? 18.328 27.172 15.586 1 96.69 313 ALA A C 1
ATOM 2274 O O . ALA A 1 313 ? 18.172 27.844 14.555 1 96.69 313 ALA A O 1
ATOM 2275 N N . ASN A 1 314 ? 18.266 27.672 16.781 1 96.12 314 ASN A N 1
ATOM 2276 C CA . ASN A 1 314 ? 17.859 29.062 17 1 96.12 314 ASN A CA 1
ATOM 2277 C C . ASN A 1 314 ? 18.797 30.031 16.281 1 96.12 314 ASN A C 1
ATOM 2279 O O . ASN A 1 314 ? 18.344 30.984 15.648 1 96.12 314 ASN A O 1
ATOM 2283 N N . ASP A 1 315 ? 20.094 29.82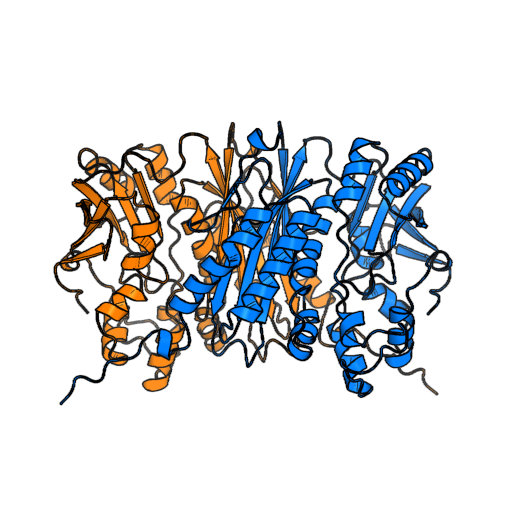8 16.312 1 95.69 315 ASP A N 1
ATOM 2284 C CA . ASP A 1 315 ? 21.094 30.734 15.773 1 95.69 315 ASP A CA 1
ATOM 2285 C C . ASP A 1 315 ? 21.109 30.688 14.242 1 95.69 315 ASP A C 1
ATOM 2287 O O . ASP A 1 315 ? 21.688 31.562 13.594 1 95.69 315 ASP A O 1
ATOM 2291 N N . GLU A 1 316 ? 20.375 29.75 13.656 1 96.06 316 GLU A N 1
ATOM 2292 C CA . GLU A 1 316 ? 20.344 29.609 12.203 1 96.06 316 GLU A CA 1
ATOM 2293 C C . GLU A 1 316 ? 18.922 29.703 11.664 1 96.06 316 GLU A C 1
ATOM 2295 O O . GLU A 1 316 ? 18.688 29.359 10.5 1 96.06 316 GLU A O 1
ATOM 2300 N N . ALA A 1 317 ? 18.016 30.031 12.484 1 96.62 317 ALA A N 1
ATOM 2301 C CA . ALA A 1 317 ? 16.609 30.062 12.109 1 96.62 317 ALA A CA 1
ATOM 2302 C C . ALA A 1 317 ? 16.375 31 10.93 1 96.62 317 ALA A C 1
ATOM 2304 O O . ALA A 1 317 ? 15.594 30.703 10.031 1 96.62 317 ALA A O 1
ATOM 2305 N N . SER A 1 318 ? 17 32.125 10.883 1 97 318 SER A N 1
ATOM 2306 C CA . SER A 1 318 ? 16.828 33.094 9.805 1 97 318 SER A CA 1
ATOM 2307 C C . SER A 1 318 ? 17.281 32.531 8.469 1 97 318 SER A C 1
ATOM 2309 O O . SER A 1 318 ? 16.672 32.812 7.434 1 97 318 SER A O 1
ATOM 2311 N N . LYS A 1 319 ? 18.344 31.797 8.531 1 97.06 319 LYS A N 1
ATOM 2312 C CA . LYS A 1 319 ? 18.828 31.156 7.316 1 97.06 319 LYS A CA 1
ATOM 2313 C C . LYS A 1 319 ? 17.812 30.172 6.762 1 97.06 319 LYS A C 1
ATOM 2315 O O . LYS A 1 319 ? 17.578 30.125 5.551 1 97.06 319 LYS A O 1
ATOM 2320 N N . VAL A 1 320 ? 17.234 29.406 7.625 1 98.38 320 VAL A N 1
ATOM 2321 C CA . VAL A 1 320 ? 16.219 28.438 7.215 1 98.38 320 VAL A CA 1
ATOM 2322 C C . VAL A 1 320 ? 14.992 29.172 6.672 1 98.38 320 VAL A C 1
ATOM 2324 O O . VAL A 1 320 ? 14.445 28.781 5.641 1 98.38 320 VAL A O 1
ATOM 2327 N N . GLU A 1 321 ? 14.594 30.219 7.324 1 98.44 321 GLU A N 1
ATOM 2328 C CA . GLU A 1 321 ? 13.453 31 6.875 1 98.44 321 GLU A CA 1
ATOM 2329 C C . GLU A 1 321 ? 13.695 31.578 5.484 1 98.44 321 GLU A C 1
ATOM 2331 O O . GLU A 1 321 ? 12.805 31.562 4.637 1 98.44 321 GLU A O 1
ATOM 2336 N N . GLU A 1 322 ? 14.883 32.094 5.285 1 98 322 GLU A N 1
ATOM 2337 C CA . GLU A 1 322 ? 15.234 32.656 3.988 1 98 322 GLU A CA 1
ATOM 2338 C C . GLU A 1 322 ? 15.195 31.594 2.893 1 98 322 GLU A C 1
ATOM 2340 O O . GLU A 1 322 ? 14.688 31.844 1.798 1 98 322 GLU A O 1
ATOM 2345 N N . ALA A 1 323 ? 15.727 30.453 3.215 1 98.06 323 ALA A N 1
ATOM 2346 C CA . ALA A 1 323 ? 15.711 29.344 2.25 1 98.06 323 ALA A CA 1
ATOM 2347 C C . ALA A 1 323 ? 14.281 28.922 1.93 1 98.06 323 ALA A C 1
ATOM 2349 O O . ALA A 1 323 ? 13.961 28.625 0.777 1 98.06 323 ALA A O 1
ATOM 2350 N N . LEU A 1 324 ? 13.461 28.859 2.951 1 98.62 324 LEU A N 1
ATOM 2351 C CA . LEU A 1 324 ? 12.055 28.5 2.762 1 98.62 324 LEU A CA 1
ATOM 2352 C C . LEU A 1 324 ? 11.344 29.531 1.891 1 98.62 324 LEU A C 1
ATOM 2354 O O . LEU A 1 324 ? 10.609 29.172 0.972 1 98.62 324 LEU A O 1
ATOM 2358 N N . ARG A 1 325 ? 11.57 30.797 2.152 1 98.31 325 ARG A N 1
ATOM 2359 C CA . ARG A 1 325 ? 10.961 31.859 1.359 1 98.31 325 ARG A CA 1
ATOM 2360 C C . ARG A 1 325 ? 11.438 31.797 -0.088 1 98.31 325 ARG A C 1
ATOM 2362 O O . ARG A 1 325 ? 10.656 32.031 -1.014 1 98.31 325 ARG A O 1
ATOM 2369 N N . ALA A 1 326 ? 12.711 31.531 -0.259 1 97.75 326 ALA A N 1
ATOM 2370 C CA . ALA A 1 326 ? 13.273 31.391 -1.602 1 97.75 326 ALA A CA 1
ATOM 2371 C C . ALA A 1 326 ? 12.609 30.234 -2.355 1 97.75 326 ALA A C 1
ATOM 2373 O O . ALA A 1 326 ? 12.5 30.281 -3.584 1 97.75 326 ALA A O 1
ATOM 2374 N N . ALA A 1 327 ? 12.141 29.297 -1.569 1 97.44 327 ALA A N 1
ATOM 2375 C CA . ALA A 1 327 ? 11.477 28.141 -2.17 1 97.44 327 ALA A CA 1
ATOM 2376 C C . ALA A 1 327 ? 9.977 28.375 -2.311 1 97.44 327 ALA A C 1
ATOM 2378 O O . ALA A 1 327 ? 9.227 27.469 -2.689 1 97.44 327 ALA A O 1
ATOM 2379 N N . GLY A 1 328 ? 9.492 29.547 -1.976 1 97.19 328 GLY A N 1
ATOM 2380 C CA . GLY A 1 328 ? 8.109 29.922 -2.186 1 97.19 328 GLY A CA 1
ATOM 2381 C C . GLY A 1 328 ? 7.234 29.703 -0.964 1 97.19 328 GLY A C 1
ATOM 2382 O O . GLY A 1 328 ? 6.008 29.781 -1.047 1 97.19 328 GLY A O 1
ATOM 2383 N N . GLU A 1 329 ? 7.883 29.375 0.165 1 98.25 329 GLU A N 1
ATOM 2384 C CA . GLU A 1 329 ? 7.121 29.109 1.384 1 98.25 329 GLU A CA 1
ATOM 2385 C C . GLU A 1 329 ? 6.996 30.375 2.232 1 98.25 329 GLU A C 1
ATOM 2387 O O . GLU A 1 329 ? 7.699 31.359 1.997 1 98.25 329 GLU A O 1
ATOM 2392 N N . GLN A 1 330 ? 6.039 30.359 3.148 1 97.5 330 GLN A N 1
ATOM 2393 C CA . GLN A 1 330 ? 5.816 31.438 4.117 1 97.5 330 GLN A CA 1
ATOM 2394 C C . GLN A 1 330 ? 5.875 30.906 5.547 1 97.5 330 GLN A C 1
ATOM 2396 O O . GLN A 1 330 ? 4.844 30.781 6.211 1 97.5 330 GLN A O 1
ATOM 2401 N N . PRO A 1 331 ? 7.059 30.688 6.031 1 98.31 331 PRO A N 1
ATOM 2402 C CA . PRO A 1 331 ? 7.199 30.094 7.359 1 98.31 331 PRO A CA 1
ATOM 2403 C C . PRO A 1 331 ? 6.688 31 8.477 1 98.31 331 PRO A C 1
ATOM 2405 O O . PRO A 1 331 ? 6.805 32.219 8.383 1 98.31 331 PRO A O 1
ATOM 2408 N N . ILE A 1 332 ? 6.117 30.359 9.516 1 97.75 332 ILE A N 1
ATOM 2409 C CA . ILE A 1 332 ? 5.605 31.016 10.711 1 97.75 332 ILE A CA 1
ATOM 2410 C C . ILE A 1 332 ? 6.363 30.531 11.938 1 97.75 332 ILE A C 1
ATOM 2412 O O . ILE A 1 332 ? 6.52 29.328 12.133 1 97.75 332 ILE A O 1
ATOM 2416 N N . ARG A 1 333 ? 6.793 31.453 12.766 1 97.69 333 ARG A N 1
ATOM 2417 C CA . ARG A 1 333 ? 7.395 31.047 14.031 1 97.69 333 ARG A CA 1
ATOM 2418 C C . ARG A 1 333 ? 6.324 30.656 15.039 1 97.69 333 ARG A C 1
ATOM 2420 O O . ARG A 1 333 ? 5.516 31.484 15.453 1 97.69 333 ARG A O 1
ATOM 2427 N N . LEU A 1 334 ? 6.355 29.438 15.469 1 97.5 334 LEU A N 1
ATOM 2428 C CA . LEU A 1 334 ? 5.27 28.859 16.25 1 97.5 334 LEU A CA 1
ATOM 2429 C C . LEU A 1 334 ? 5.641 28.797 17.734 1 97.5 334 LEU A C 1
ATOM 2431 O O . LEU A 1 334 ? 4.762 28.688 18.594 1 97.5 334 LEU A O 1
ATOM 2435 N N . GLY A 1 335 ? 6.906 28.656 17.969 1 97.81 335 GLY A N 1
ATOM 2436 C CA . GLY A 1 335 ? 7.352 28.453 19.344 1 97.81 335 GLY A CA 1
ATOM 2437 C C . GLY A 1 335 ? 8.75 27.859 19.438 1 97.81 335 GLY A C 1
ATOM 2438 O O . GLY A 1 335 ? 9.617 28.188 18.625 1 97.81 335 GLY A O 1
ATOM 2439 N N . SER A 1 336 ? 8.961 27.109 20.594 1 98.25 336 SER A N 1
ATOM 2440 C CA . SER A 1 336 ? 10.312 26.625 20.797 1 98.25 336 SER A CA 1
ATOM 2441 C C . SER A 1 336 ? 10.312 25.312 21.578 1 98.25 336 SER A C 1
ATOM 2443 O O . SER A 1 336 ? 9.297 24.922 22.172 1 98.25 336 SER A O 1
ATOM 2445 N N . VAL A 1 337 ? 11.414 24.641 21.469 1 98.25 337 VAL A N 1
ATOM 2446 C CA . VAL A 1 337 ? 11.672 23.453 22.281 1 98.25 337 VAL A CA 1
ATOM 2447 C C . VAL A 1 337 ? 11.969 23.875 23.719 1 98.25 337 VAL A C 1
ATOM 2449 O O . VAL A 1 337 ? 12.703 24.828 23.953 1 98.25 337 VAL A O 1
ATOM 2452 N N . ILE A 1 338 ? 11.359 23.156 24.672 1 97.69 338 ILE A N 1
ATOM 2453 C CA . ILE A 1 338 ? 11.562 23.438 26.094 1 97.69 338 ILE A CA 1
ATOM 2454 C C . ILE A 1 338 ? 11.859 22.141 26.828 1 97.69 338 ILE A C 1
ATOM 2456 O O . ILE A 1 338 ? 11.562 21.047 26.328 1 97.69 338 ILE A O 1
ATOM 2460 N N . PRO A 1 339 ? 12.508 22.266 27.984 1 96.19 339 PRO A N 1
ATOM 2461 C CA . PRO A 1 339 ? 12.586 21.062 28.812 1 96.19 339 PRO A CA 1
ATOM 2462 C C . PRO A 1 339 ? 11.211 20.547 29.25 1 96.19 339 PRO A C 1
ATOM 2464 O O . PRO A 1 339 ? 10.305 21.359 29.484 1 96.19 339 PRO A O 1
ATOM 2467 N N . ALA A 1 340 ? 11.07 19.297 29.203 1 92.19 340 ALA A N 1
ATOM 2468 C CA . ALA A 1 340 ? 9.812 18.719 29.656 1 92.19 340 ALA A CA 1
ATOM 2469 C C . ALA A 1 340 ? 10.055 17.547 30.594 1 92.19 340 ALA A C 1
ATOM 2471 O O . ALA A 1 340 ? 11.062 16.844 30.469 1 92.19 340 ALA A O 1
ATOM 2472 N N . PRO A 1 341 ? 9.102 17.359 31.547 1 84.44 341 PRO A N 1
ATOM 2473 C CA . PRO A 1 341 ? 9.227 16.219 32.469 1 84.44 341 PRO A CA 1
ATOM 2474 C C . PRO A 1 341 ? 9.016 14.875 31.781 1 84.44 341 PRO A C 1
ATOM 2476 O O . PRO A 1 341 ? 8.539 14.836 30.641 1 84.44 341 PRO A O 1
ATOM 2479 N N . GLU A 1 342 ? 9.445 13.859 32.5 1 78 342 GLU A N 1
ATOM 2480 C CA . GLU A 1 342 ? 9.352 12.5 32 1 78 342 GLU A CA 1
ATOM 2481 C C . GLU A 1 342 ? 7.895 12.07 31.812 1 78 342 GLU A C 1
ATOM 2483 O O . GLU A 1 342 ? 7.582 11.289 30.922 1 78 342 GLU A O 1
ATOM 2488 N N . THR A 1 343 ? 7.074 12.664 32.656 1 84.31 343 THR A N 1
ATOM 2489 C CA . THR A 1 343 ? 5.66 12.312 32.625 1 84.31 343 THR A CA 1
ATOM 2490 C C . THR A 1 343 ? 4.805 13.539 32.312 1 84.31 343 THR A C 1
ATOM 2492 O O . THR A 1 343 ? 5.164 14.656 32.688 1 84.31 343 THR A O 1
ATOM 2495 N N . GLY A 1 344 ? 3.732 13.344 31.531 1 82.44 344 GLY A N 1
ATOM 2496 C CA . GLY A 1 344 ? 2.826 14.438 31.219 1 82.44 344 GLY A CA 1
ATOM 2497 C C . GLY A 1 344 ? 2.871 14.852 29.766 1 82.44 344 GLY A C 1
ATOM 2498 O O . GLY A 1 344 ? 3.539 14.211 28.953 1 82.44 344 GLY A O 1
ATOM 2499 N N . PRO A 1 345 ? 2.109 16 29.5 1 88.19 345 PRO A N 1
ATOM 2500 C CA . PRO A 1 345 ? 2.047 16.469 28.109 1 88.19 345 PRO A CA 1
ATOM 2501 C C . PRO A 1 345 ? 3.357 17.094 27.641 1 88.19 345 PRO A C 1
ATOM 2503 O O . PRO A 1 345 ? 4.02 17.797 28.391 1 88.19 345 PRO A O 1
ATOM 2506 N N . ARG A 1 346 ? 3.752 16.781 26.438 1 93.69 346 ARG A N 1
ATOM 2507 C CA . ARG A 1 346 ? 5.012 17.281 25.891 1 93.69 346 ARG A CA 1
ATOM 2508 C C . ARG A 1 346 ? 4.773 18.469 24.984 1 93.69 346 ARG A C 1
ATOM 2510 O O . ARG A 1 346 ? 5.727 19.062 24.469 1 93.69 346 ARG A O 1
ATOM 2517 N N . VAL A 1 347 ? 3.525 18.781 24.75 1 96.06 347 VAL A N 1
ATOM 2518 C CA . VAL A 1 347 ? 3.186 19.953 23.969 1 96.06 347 VAL A CA 1
ATOM 2519 C C . VAL A 1 347 ? 2.314 20.891 24.797 1 96.06 347 VAL A C 1
ATOM 2521 O O . VAL A 1 347 ? 1.263 20.5 25.297 1 96.06 347 VAL A O 1
ATOM 2524 N N . THR A 1 348 ? 2.705 22.062 25 1 95.38 348 THR A N 1
ATOM 2525 C CA . THR A 1 348 ? 1.938 23.078 25.703 1 95.38 348 THR A CA 1
ATOM 2526 C C . THR A 1 348 ? 1.58 24.234 24.766 1 95.38 348 THR A C 1
ATOM 2528 O O . THR A 1 348 ? 2.328 24.531 23.828 1 95.38 348 THR A O 1
ATOM 2531 N N . PHE A 1 349 ? 0.438 24.797 25.047 1 96.44 349 PHE A N 1
ATOM 2532 C CA . PHE A 1 349 ? -0.069 25.859 24.188 1 96.44 349 PHE A CA 1
ATOM 2533 C C . PHE A 1 349 ? -0.215 27.156 24.969 1 96.44 349 PHE A C 1
ATOM 2535 O O . PHE A 1 349 ? -0.637 27.156 26.141 1 96.44 349 PHE A O 1
ATOM 2542 N N . GLN A 1 350 ? 0.185 28.219 24.359 1 95.75 350 GLN A N 1
ATOM 2543 C CA . GLN A 1 350 ? -0.104 29.562 24.844 1 95.75 350 GLN A CA 1
ATOM 2544 C C . GLN A 1 350 ? -1.031 30.297 23.875 1 95.75 350 GLN A C 1
ATOM 2546 O O . GLN A 1 350 ? -0.955 30.109 22.672 1 95.75 350 GLN A O 1
ATOM 2551 N N . GLY A 1 351 ? -1.887 31.109 24.469 1 95.44 351 GLY A N 1
ATOM 2552 C CA . GLY A 1 351 ? -2.846 31.812 23.625 1 95.44 351 GLY A CA 1
ATOM 2553 C C . GLY A 1 351 ? -3.994 30.953 23.172 1 95.44 351 GLY A C 1
ATOM 2554 O O . GLY A 1 351 ? -4.285 29.922 23.781 1 95.44 351 GLY A O 1
ATOM 2555 N N . GLN A 1 352 ? -4.766 31.484 22.188 1 94.5 352 GLN A N 1
ATOM 2556 C CA . GLN A 1 352 ? -5.922 30.766 21.641 1 94.5 352 GLN A CA 1
ATOM 2557 C C . GLN A 1 352 ? -5.965 30.859 20.125 1 94.5 352 GLN A C 1
ATOM 2559 O O . GLN A 1 352 ? -5.438 31.797 19.531 1 94.5 352 GLN A O 1
ATOM 2564 N N . LEU A 1 353 ? -6.523 29.828 19.578 1 95.25 353 LEU A N 1
ATOM 2565 C CA . LEU A 1 353 ? -6.742 29.859 18.141 1 95.25 353 LEU A CA 1
ATOM 2566 C C . LEU A 1 353 ? -7.777 30.922 17.766 1 95.25 353 LEU A C 1
ATOM 2568 O O . LEU A 1 353 ? -8.758 31.125 18.5 1 95.25 353 LEU A O 1
ATOM 2572 N N . SER A 1 354 ? -7.547 31.594 16.703 1 91.25 354 SER A N 1
ATOM 2573 C CA . SER A 1 354 ? -8.555 32.5 16.172 1 91.25 354 SER A CA 1
ATOM 2574 C C . SER A 1 354 ? -9.617 31.75 15.367 1 91.25 354 SER A C 1
ATOM 2576 O O . SER A 1 354 ? -9.586 31.766 14.133 1 91.25 354 SER A O 1
ATOM 2578 N N . LEU A 1 355 ? -10.562 31.141 16.078 1 92.62 355 LEU A N 1
ATOM 2579 C CA . LEU A 1 355 ? -11.594 30.328 15.43 1 92.62 355 LEU A CA 1
ATOM 2580 C C . LEU A 1 355 ? -12.875 31.141 15.242 1 92.62 355 LEU A C 1
ATOM 2582 O O . LEU A 1 355 ? -13.195 32 16.062 1 92.62 355 LEU A O 1
ATOM 2586 N N . MET B 1 1 ? -26.469 26.812 31.734 1 27.67 1 MET B N 1
ATOM 2587 C CA . MET B 1 1 ? -26.812 26 30.578 1 27.67 1 MET B CA 1
ATOM 2588 C C . MET B 1 1 ? -25.609 25.172 30.125 1 27.67 1 MET B C 1
ATOM 2590 O O . MET B 1 1 ? -24.531 25.719 29.875 1 27.67 1 MET B O 1
ATOM 2594 N N . ASP B 1 2 ? -25.406 23.953 30.562 1 34.19 2 ASP B N 1
ATOM 2595 C CA . ASP B 1 2 ? -24.234 23.078 30.609 1 34.19 2 ASP B CA 1
ATOM 2596 C C . ASP B 1 2 ? -23.547 23.016 29.25 1 34.19 2 ASP B C 1
ATOM 2598 O O . ASP B 1 2 ? -24.188 22.75 28.234 1 34.19 2 ASP B O 1
ATOM 2602 N N . LYS B 1 3 ? -22.594 23.766 28.984 1 42.72 3 LYS B N 1
ATOM 2603 C CA . LYS B 1 3 ? -21.812 23.922 27.75 1 42.72 3 LYS B CA 1
ATOM 2604 C C . LYS B 1 3 ? -21.688 22.594 27.016 1 42.72 3 LYS B C 1
ATOM 2606 O O . LYS B 1 3 ? -21.094 21.641 27.531 1 42.72 3 LYS B O 1
ATOM 2611 N N . LYS B 1 4 ? -22.625 21.969 26.219 1 46.31 4 LYS B N 1
ATOM 2612 C CA . LYS B 1 4 ? -22.734 20.75 25.406 1 46.31 4 LYS B CA 1
ATOM 2613 C C . LYS B 1 4 ? -21.375 20.391 24.797 1 46.31 4 LYS B C 1
ATOM 2615 O O . LYS B 1 4 ? -20.781 21.188 24.094 1 46.31 4 LYS B O 1
ATOM 2620 N N . ASN B 1 5 ? -20.594 19.625 25.391 1 57.53 5 ASN B N 1
ATOM 2621 C CA . ASN B 1 5 ? -19.312 19.109 24.906 1 57.53 5 ASN B CA 1
ATOM 2622 C C . ASN B 1 5 ? -19.391 18.688 23.438 1 57.53 5 ASN B C 1
ATOM 2624 O O . ASN B 1 5 ? -20.203 17.828 23.078 1 57.53 5 ASN B O 1
ATOM 2628 N N . GLY B 1 6 ? -19.25 19.656 22.391 1 74.75 6 GLY B N 1
ATOM 2629 C CA . GLY B 1 6 ? -19.359 19.641 20.938 1 74.75 6 GLY B CA 1
ATOM 2630 C C . GLY B 1 6 ? -18.844 18.344 20.328 1 74.75 6 GLY B C 1
ATOM 2631 O O . GLY B 1 6 ? -18.438 17.438 21.031 1 74.75 6 GLY B O 1
ATOM 2632 N N . LEU B 1 7 ? -19.016 18.031 19.031 1 87.44 7 LEU B N 1
ATOM 2633 C CA . LEU B 1 7 ? -18.672 16.859 18.234 1 87.44 7 LEU B CA 1
ATOM 2634 C C . LEU B 1 7 ? -17.188 16.516 18.375 1 87.44 7 LEU B C 1
ATOM 2636 O O . LEU B 1 7 ? -16.359 17.422 18.438 1 87.44 7 LEU B O 1
ATOM 2640 N N . THR B 1 8 ? -16.953 15.25 18.688 1 85 8 THR B N 1
ATOM 2641 C CA . THR B 1 8 ? -15.57 14.781 18.719 1 85 8 THR B CA 1
ATOM 2642 C C . THR B 1 8 ? -15.305 13.781 17.594 1 85 8 THR B C 1
ATOM 2644 O O . THR B 1 8 ? -16.234 13.227 17.016 1 85 8 THR B O 1
ATOM 2647 N N . TYR B 1 9 ? -14.062 13.648 17.328 1 85.94 9 TYR B N 1
ATOM 2648 C CA . TYR B 1 9 ? -13.641 12.664 16.328 1 85.94 9 TYR B CA 1
ATOM 2649 C C . TYR B 1 9 ? -14.086 11.266 16.719 1 85.94 9 TYR B C 1
ATOM 2651 O O . TYR B 1 9 ? -14.523 10.484 15.875 1 85.94 9 TYR B O 1
ATOM 2659 N N . ALA B 1 10 ? -14.031 10.922 17.969 1 82.88 10 ALA B N 1
ATOM 2660 C CA . ALA B 1 10 ? -14.469 9.633 18.484 1 82.88 10 ALA B CA 1
ATOM 2661 C C . ALA B 1 10 ? -15.961 9.422 18.234 1 82.88 10 ALA B C 1
ATOM 2663 O O . ALA B 1 10 ? -16.391 8.352 17.797 1 82.88 10 ALA B O 1
ATOM 2664 N N . GLU B 1 11 ? -16.688 10.406 18.438 1 86.69 11 GLU B N 1
ATOM 2665 C CA . GLU B 1 11 ? -18.125 10.328 18.219 1 86.69 11 GLU B CA 1
ATOM 2666 C C . GLU B 1 11 ? -18.453 10.172 16.734 1 86.69 11 GLU B C 1
ATOM 2668 O O . GLU B 1 11 ? -19.531 9.703 16.375 1 86.69 11 GLU B O 1
ATOM 2673 N N . ALA B 1 12 ? -17.5 10.617 16 1 86.06 12 ALA B N 1
ATOM 2674 C CA . ALA B 1 12 ? -17.703 10.5 14.562 1 86.06 12 ALA B CA 1
ATOM 2675 C C . ALA B 1 12 ? -17.219 9.148 14.055 1 86.06 12 ALA B C 1
ATOM 2677 O O . ALA B 1 12 ? -17.203 8.898 12.844 1 86.06 12 ALA B O 1
ATOM 2678 N N . GLY B 1 13 ? -16.75 8.305 14.875 1 85.12 13 GLY B N 1
ATOM 2679 C CA . GLY B 1 13 ? -16.516 6.918 14.5 1 85.12 13 GLY B CA 1
ATOM 2680 C C . GLY B 1 13 ? -15.047 6.57 14.422 1 85.12 13 GLY B C 1
ATOM 2681 O O . GLY B 1 13 ? -14.688 5.469 13.992 1 85.12 13 GLY B O 1
ATOM 2682 N N . VAL B 1 14 ? -14.18 7.469 14.742 1 86.75 14 VAL B N 1
ATOM 2683 C CA . VAL B 1 14 ? -12.75 7.191 14.68 1 86.75 14 VAL B CA 1
ATOM 2684 C C . VAL B 1 14 ? -12.148 7.227 16.078 1 86.75 14 VAL B C 1
ATOM 2686 O O . VAL B 1 14 ? -12.266 8.234 16.781 1 86.75 14 VAL B O 1
ATOM 2689 N N . ASP B 1 15 ? -11.562 6.113 16.453 1 87.56 15 ASP B N 1
ATOM 2690 C CA . ASP B 1 15 ? -11.008 5.973 17.797 1 87.56 15 ASP B CA 1
ATOM 2691 C C . ASP B 1 15 ? -9.484 5.984 17.766 1 87.56 15 ASP B C 1
ATOM 2693 O O . ASP B 1 15 ? -8.852 4.934 17.625 1 87.56 15 ASP B O 1
ATOM 2697 N N . ILE B 1 16 ? -8.922 7.078 18.016 1 82.5 16 ILE B N 1
ATOM 2698 C CA . ILE B 1 16 ? -7.473 7.262 17.953 1 82.5 16 ILE B CA 1
ATOM 2699 C C . ILE B 1 16 ? -6.805 6.406 19.031 1 82.5 16 ILE B C 1
ATOM 2701 O O . ILE B 1 16 ? -5.766 5.789 18.781 1 82.5 16 ILE B O 1
ATOM 2705 N N . ASP B 1 17 ? -7.383 6.281 20.172 1 85.5 17 ASP B N 1
ATOM 2706 C CA . ASP B 1 17 ? -6.812 5.523 21.281 1 85.5 17 ASP B CA 1
ATOM 2707 C C . ASP B 1 17 ? -6.789 4.027 20.969 1 85.5 17 ASP B C 1
ATOM 2709 O O . ASP B 1 17 ? -5.828 3.332 21.312 1 85.5 17 ASP B O 1
ATOM 2713 N N . ALA B 1 18 ? -7.828 3.584 20.359 1 87.44 18 ALA B N 1
ATOM 2714 C CA . ALA B 1 18 ? -7.859 2.182 19.953 1 87.44 18 ALA B CA 1
ATOM 2715 C C . ALA B 1 18 ? -6.742 1.87 18.953 1 87.44 18 ALA B C 1
ATOM 2717 O O . ALA B 1 18 ? -6.125 0.805 19.031 1 87.44 18 ALA B O 1
ATOM 2718 N N . GLY B 1 19 ? -6.504 2.783 18.094 1 87.5 19 GLY B N 1
ATOM 2719 C CA . GLY B 1 19 ? -5.402 2.635 17.156 1 87.5 19 GLY B CA 1
ATOM 2720 C C . GLY B 1 19 ? -4.047 2.551 17.844 1 87.5 19 GLY B C 1
ATOM 2721 O O . GLY B 1 19 ? -3.234 1.686 17.516 1 87.5 19 GLY B O 1
ATOM 2722 N N . ASN B 1 20 ? -3.9 3.387 18.781 1 86 20 ASN B N 1
ATOM 2723 C CA . ASN B 1 20 ? -2.652 3.381 19.531 1 86 20 ASN B CA 1
ATOM 2724 C C . ASN B 1 20 ? -2.479 2.088 20.328 1 86 20 ASN B C 1
ATOM 2726 O O . ASN B 1 20 ? -1.377 1.537 20.391 1 86 20 ASN B O 1
ATOM 2730 N N . ALA B 1 21 ? -3.508 1.616 20.875 1 89.06 21 ALA B N 1
ATOM 2731 C CA . ALA B 1 21 ? -3.473 0.364 21.625 1 89.06 21 ALA B CA 1
ATOM 2732 C C . ALA B 1 21 ? -3.135 -0.813 20.719 1 89.06 21 ALA B C 1
ATOM 2734 O O . ALA B 1 21 ? -2.406 -1.726 21.109 1 89.06 21 ALA B O 1
ATOM 2735 N N . LEU B 1 22 ? -3.689 -0.788 19.562 1 92.75 22 LEU B N 1
ATOM 2736 C CA . LEU B 1 22 ? -3.375 -1.832 18.594 1 92.75 22 LEU B CA 1
ATOM 2737 C C . LEU B 1 22 ? -1.88 -1.863 18.297 1 92.75 22 LEU B C 1
ATOM 2739 O O . LEU B 1 22 ? -1.274 -2.936 18.234 1 92.75 22 LEU B O 1
ATOM 2743 N N . VAL B 1 23 ? -1.316 -0.728 18.109 1 91.25 23 VAL B N 1
ATOM 2744 C CA . VAL B 1 23 ? 0.107 -0.634 17.812 1 91.25 23 VAL B CA 1
ATOM 2745 C C . VAL B 1 23 ? 0.92 -1.304 18.906 1 91.25 23 VAL B C 1
ATOM 2747 O O . VAL B 1 23 ? 1.84 -2.076 18.625 1 91.25 23 VAL B O 1
ATOM 2750 N N . GLU B 1 24 ? 0.568 -1.082 20.109 1 92.56 24 GLU B N 1
ATOM 2751 C CA . GLU B 1 24 ? 1.264 -1.705 21.234 1 92.56 24 GLU B CA 1
ATOM 2752 C C . GLU B 1 24 ? 1.095 -3.223 21.203 1 92.56 24 GLU B C 1
ATOM 2754 O O . GLU B 1 24 ? 2.045 -3.961 21.469 1 92.56 24 GLU B O 1
ATOM 2759 N N . THR B 1 25 ? -0.02 -3.633 20.859 1 94.88 25 THR B N 1
ATOM 2760 C CA . THR B 1 25 ? -0.351 -5.051 20.859 1 94.88 25 THR B CA 1
ATOM 2761 C C . THR B 1 25 ? 0.447 -5.789 19.797 1 94.88 25 THR B C 1
ATOM 2763 O O . THR B 1 25 ? 0.865 -6.934 20 1 94.88 25 THR B O 1
ATOM 2766 N N . ILE B 1 26 ? 0.72 -5.172 18.703 1 96.31 26 ILE B N 1
ATOM 2767 C CA . ILE B 1 26 ? 1.255 -5.91 17.562 1 96.31 26 ILE B CA 1
ATOM 2768 C C . ILE B 1 26 ? 2.775 -5.766 17.516 1 96.31 26 ILE B C 1
ATOM 2770 O O . ILE B 1 26 ? 3.441 -6.383 16.688 1 96.31 26 ILE B O 1
ATOM 2774 N N . LYS B 1 27 ? 3.342 -4.988 18.391 1 95.88 27 LYS B N 1
ATOM 2775 C CA . LYS B 1 27 ? 4.777 -4.715 18.406 1 95.88 27 LYS B CA 1
ATOM 2776 C C . LYS B 1 27 ? 5.582 -6.012 18.438 1 95.88 27 LYS B C 1
ATOM 2778 O O . LYS B 1 27 ? 6.555 -6.164 17.703 1 95.88 27 LYS B O 1
ATOM 2783 N N . PRO B 1 28 ? 5.223 -7.008 19.266 1 96.5 28 PRO B N 1
ATOM 2784 C CA . PRO B 1 28 ? 6.012 -8.242 19.312 1 96.5 28 PRO B CA 1
ATOM 2785 C C . PRO B 1 28 ? 5.98 -9.008 18 1 96.5 28 PRO B C 1
ATOM 2787 O O . PRO B 1 28 ? 6.973 -9.641 17.609 1 96.5 28 PRO B O 1
ATOM 2790 N N . PHE B 1 29 ? 4.82 -9.023 17.344 1 97.44 29 PHE B N 1
ATOM 2791 C CA . PHE B 1 29 ? 4.73 -9.688 16.047 1 97.44 29 PHE B CA 1
ATOM 2792 C C . PHE B 1 29 ? 5.672 -9.039 15.039 1 97.44 29 PHE B C 1
ATOM 2794 O O . PHE B 1 29 ? 6.379 -9.734 14.305 1 97.44 29 PHE B O 1
ATOM 2801 N N . VAL B 1 30 ? 5.676 -7.727 15.055 1 96.81 30 VAL B N 1
ATOM 2802 C CA . VAL B 1 30 ? 6.488 -6.945 14.117 1 96.81 30 VAL B CA 1
ATOM 2803 C C . VAL B 1 30 ? 7.969 -7.176 14.406 1 96.81 30 VAL B C 1
ATOM 2805 O O . VAL B 1 30 ? 8.75 -7.43 13.492 1 96.81 30 VAL B O 1
ATOM 2808 N N . ARG B 1 31 ? 8.359 -7.148 15.633 1 97.06 31 ARG B N 1
ATOM 2809 C CA . ARG B 1 31 ? 9.75 -7.336 16.031 1 97.06 31 ARG B CA 1
ATOM 2810 C C . ARG B 1 31 ? 10.266 -8.703 15.602 1 97.06 31 ARG B C 1
ATOM 2812 O O . ARG B 1 31 ? 11.445 -8.852 15.273 1 97.06 31 ARG B O 1
ATOM 2819 N N . ALA B 1 32 ? 9.414 -9.641 15.547 1 97.88 32 ALA B N 1
ATOM 2820 C CA . ALA B 1 32 ? 9.789 -11 15.18 1 97.88 32 ALA B CA 1
ATOM 2821 C C . ALA B 1 32 ? 10.219 -11.07 13.711 1 97.88 32 ALA B C 1
ATOM 2823 O O . ALA B 1 32 ? 10.82 -12.055 13.281 1 97.88 32 ALA B O 1
ATOM 2824 N N . THR B 1 33 ? 9.961 -10.023 12.953 1 98.5 33 THR B N 1
ATOM 2825 C CA . THR B 1 33 ? 10.281 -10.039 11.531 1 98.5 33 THR B CA 1
ATOM 2826 C C . THR B 1 33 ? 11.625 -9.375 11.273 1 98.5 33 THR B C 1
ATOM 2828 O O . THR B 1 33 ? 12.031 -9.219 10.117 1 98.5 33 THR B O 1
ATOM 2831 N N . ARG B 1 34 ? 12.32 -8.984 12.297 1 97.88 34 ARG B N 1
ATOM 2832 C CA . ARG B 1 34 ? 13.602 -8.312 12.156 1 97.88 34 ARG B CA 1
ATOM 2833 C C . ARG B 1 34 ? 14.555 -9.117 11.281 1 97.88 34 ARG B C 1
ATOM 2835 O O . ARG B 1 34 ? 14.516 -10.352 11.289 1 97.88 34 ARG B O 1
ATOM 2842 N N . ARG B 1 35 ? 15.391 -8.477 10.562 1 97.94 35 ARG B N 1
ATOM 2843 C CA . ARG B 1 35 ? 16.422 -9.047 9.711 1 97.94 35 ARG B CA 1
ATOM 2844 C C . ARG B 1 35 ? 17.547 -8.039 9.461 1 97.94 35 ARG B C 1
ATOM 2846 O O . ARG B 1 35 ? 17.422 -6.867 9.828 1 97.94 35 ARG B O 1
ATOM 2853 N N . ALA B 1 36 ? 18.625 -8.523 8.852 1 97.69 36 ALA B N 1
ATOM 2854 C CA . ALA B 1 36 ? 19.672 -7.59 8.461 1 97.69 36 ALA B CA 1
ATOM 2855 C C . ALA B 1 36 ? 19.109 -6.465 7.594 1 97.69 36 ALA B C 1
ATOM 2857 O O . ALA B 1 36 ? 18.406 -6.723 6.625 1 97.69 36 ALA B O 1
ATOM 2858 N N . GLY B 1 37 ? 19.297 -5.238 8.039 1 97.94 37 GLY B N 1
ATOM 2859 C CA . GLY B 1 37 ? 18.828 -4.062 7.324 1 97.94 37 GLY B CA 1
ATOM 2860 C C . GLY B 1 37 ? 17.641 -3.395 7.98 1 97.94 37 GLY B C 1
ATOM 2861 O O . GLY B 1 37 ? 17.312 -2.252 7.656 1 97.94 37 GLY B O 1
ATOM 2862 N N . ALA B 1 38 ? 16.984 -4.121 8.828 1 96.81 38 ALA B N 1
ATOM 2863 C CA . ALA B 1 38 ? 15.789 -3.555 9.461 1 96.81 38 ALA B CA 1
ATOM 2864 C C . ALA B 1 38 ? 15.633 -4.078 10.891 1 96.81 38 ALA B C 1
ATOM 2866 O O . ALA B 1 38 ? 15.602 -5.293 11.109 1 96.81 38 ALA B O 1
ATOM 2867 N N . ASP B 1 39 ? 15.375 -3.127 11.812 1 90.75 39 ASP B N 1
ATOM 2868 C CA . ASP B 1 39 ? 15.164 -3.5 13.211 1 90.75 39 ASP B CA 1
ATOM 2869 C C . ASP B 1 39 ? 13.695 -3.842 13.469 1 90.75 39 ASP B C 1
ATOM 2871 O O . ASP B 1 39 ? 13.359 -4.414 14.508 1 90.75 39 ASP B O 1
ATOM 2875 N N . ALA B 1 40 ? 12.867 -3.52 12.492 1 86.94 40 ALA B N 1
ATOM 2876 C CA . ALA B 1 40 ? 11.438 -3.824 12.562 1 86.94 40 ALA B CA 1
ATOM 2877 C C . ALA B 1 40 ? 10.812 -3.236 13.828 1 86.94 40 ALA B C 1
ATOM 2879 O O . ALA B 1 40 ? 10.156 -3.947 14.586 1 86.94 40 ALA B O 1
ATOM 2880 N N . GLU B 1 41 ? 10.977 -2.004 14.039 1 83.5 41 GLU B N 1
ATOM 2881 C CA . GLU B 1 41 ? 10.336 -1.248 15.109 1 83.5 41 GLU B CA 1
ATOM 2882 C C . GLU B 1 41 ? 9.297 -0.276 14.547 1 83.5 41 GLU B C 1
ATOM 2884 O O . GLU B 1 41 ? 9.477 0.269 13.453 1 83.5 41 GLU B O 1
ATOM 2889 N N . LEU B 1 42 ? 8.211 -0.157 15.367 1 80.81 42 LEU B N 1
ATOM 2890 C CA . LEU B 1 42 ? 7.133 0.735 14.945 1 80.81 42 LEU B CA 1
ATOM 2891 C C . LEU B 1 42 ? 7.227 2.076 15.664 1 80.81 42 LEU B C 1
ATOM 2893 O O . LEU B 1 42 ? 7.844 2.172 16.734 1 80.81 42 LEU B O 1
ATOM 2897 N N . GLY B 1 43 ? 6.574 3.211 15.133 1 69.44 43 GLY B N 1
ATOM 2898 C CA . GLY B 1 43 ? 6.434 4.449 15.883 1 69.44 43 GLY B CA 1
ATOM 2899 C C . GLY B 1 43 ? 6.863 5.672 15.102 1 69.44 43 GLY B C 1
ATOM 2900 O O . GLY B 1 43 ? 6.48 6.797 15.438 1 69.44 43 GLY B O 1
ATOM 2901 N N . GLY B 1 44 ? 7.641 5.594 14.094 1 77.69 44 GLY B N 1
ATOM 2902 C CA . GLY B 1 44 ? 8.062 6.75 13.32 1 77.69 44 GLY B CA 1
ATOM 2903 C C . GLY B 1 44 ? 7.16 7.035 12.133 1 77.69 44 GLY B C 1
ATOM 2904 O O . GLY B 1 44 ? 6.023 6.555 12.086 1 77.69 44 GLY B O 1
ATOM 2905 N N . PHE B 1 45 ? 7.461 8.109 11.453 1 84.75 45 PHE B N 1
ATOM 2906 C CA . PHE B 1 45 ? 6.684 8.516 10.289 1 84.75 45 PHE B CA 1
ATOM 2907 C C . PHE B 1 45 ? 6.883 7.543 9.133 1 84.75 45 PHE B C 1
ATOM 2909 O O . PHE B 1 45 ? 6.16 7.594 8.141 1 84.75 45 PHE B O 1
ATOM 2916 N N . GLY B 1 46 ? 7.848 6.648 9.297 1 90.31 46 GLY B N 1
ATOM 2917 C CA . GLY B 1 46 ? 8.164 5.66 8.281 1 90.31 46 GLY B CA 1
ATOM 2918 C C . GLY B 1 46 ? 9.164 4.621 8.75 1 90.31 46 GLY B C 1
ATOM 2919 O O . GLY B 1 46 ? 9.82 4.805 9.773 1 90.31 46 GLY B O 1
ATOM 2920 N N . GLY B 1 47 ? 9.195 3.518 8.008 1 95.94 47 GLY B N 1
ATOM 2921 C CA . GLY B 1 47 ? 10.156 2.471 8.305 1 95.94 47 GLY B CA 1
ATOM 2922 C C . GLY B 1 47 ? 11.461 2.625 7.547 1 95.94 47 GLY B C 1
ATOM 2923 O O . GLY B 1 47 ? 11.469 3.09 6.406 1 95.94 47 GLY B O 1
ATOM 2924 N N . LEU B 1 48 ? 12.562 2.26 8.195 1 97.88 48 LEU B N 1
ATOM 2925 C CA . LEU B 1 48 ? 13.883 2.373 7.594 1 97.88 48 LEU B CA 1
ATOM 2926 C C . LEU B 1 48 ? 14.398 1.008 7.145 1 97.88 48 LEU B C 1
ATOM 2928 O O . LEU B 1 48 ? 14.023 -0.019 7.715 1 97.88 48 LEU B O 1
ATOM 2932 N N . PHE B 1 49 ? 15.227 1.035 6.133 1 98.56 49 PHE B N 1
ATOM 2933 C CA . PHE B 1 49 ? 15.914 -0.182 5.715 1 98.56 49 PHE B CA 1
ATOM 2934 C C . PHE B 1 49 ? 17.312 0.133 5.195 1 98.56 49 PHE B C 1
ATOM 2936 O O . PHE B 1 49 ? 17.484 0.995 4.332 1 98.56 49 PHE B O 1
ATOM 2943 N N . ASP B 1 50 ? 18.266 -0.577 5.688 1 98.56 50 ASP B N 1
ATOM 2944 C CA . ASP B 1 50 ? 19.688 -0.403 5.34 1 98.56 50 ASP B CA 1
ATOM 2945 C C . ASP B 1 50 ? 20.141 -1.479 4.359 1 98.56 50 ASP B C 1
ATOM 2947 O O . ASP B 1 50 ? 20.469 -2.596 4.762 1 98.56 50 ASP B O 1
ATOM 2951 N N . LEU B 1 51 ? 20.281 -1.122 3.111 1 98.31 51 LEU B N 1
ATOM 2952 C CA . LEU B 1 51 ? 20.641 -2.066 2.057 1 98.31 51 LEU B CA 1
ATOM 2953 C C . LEU B 1 51 ? 22.031 -2.641 2.283 1 98.31 51 LEU B C 1
ATOM 2955 O O . LEU B 1 51 ? 22.266 -3.832 2.064 1 98.31 51 LEU B O 1
ATOM 2959 N N . LYS B 1 52 ? 22.938 -1.733 2.688 1 97.81 52 LYS B N 1
ATOM 2960 C CA . LYS B 1 52 ? 24.312 -2.164 2.932 1 97.81 52 LYS B CA 1
ATOM 2961 C C . LYS B 1 52 ? 24.375 -3.209 4.043 1 97.81 52 LYS B C 1
ATOM 2963 O O . LYS B 1 52 ? 25.062 -4.223 3.914 1 97.81 52 LYS B O 1
ATOM 2968 N N . ALA B 1 53 ? 23.656 -2.947 5.086 1 98.06 53 ALA B N 1
ATOM 2969 C CA . ALA B 1 53 ? 23.609 -3.885 6.203 1 98.06 53 ALA B CA 1
ATOM 2970 C C . ALA B 1 53 ? 23 -5.215 5.785 1 98.06 53 ALA B C 1
ATOM 2972 O O . ALA B 1 53 ? 23.312 -6.262 6.348 1 98.06 53 ALA B O 1
ATOM 2973 N N . ALA B 1 54 ? 22.156 -5.223 4.715 1 98 54 ALA B N 1
ATOM 2974 C CA . ALA B 1 54 ? 21.516 -6.434 4.223 1 98 54 ALA B CA 1
ATOM 2975 C C . ALA B 1 54 ? 22.406 -7.18 3.242 1 98 54 ALA B C 1
ATOM 2977 O O . ALA B 1 54 ? 22.062 -8.258 2.76 1 98 54 ALA B O 1
ATOM 2978 N N . GLY B 1 55 ? 23.531 -6.555 2.881 1 97.69 55 GLY B N 1
ATOM 2979 C CA . GLY B 1 55 ? 24.531 -7.27 2.115 1 97.69 55 GLY B CA 1
ATOM 2980 C C . GLY B 1 55 ? 24.516 -6.938 0.635 1 97.69 55 GLY B C 1
ATOM 2981 O O . GLY B 1 55 ? 25.203 -7.574 -0.162 1 97.69 55 GLY B O 1
ATOM 2982 N N . PHE B 1 56 ? 23.781 -5.934 0.244 1 97.94 56 PHE B N 1
ATOM 2983 C CA . PHE B 1 56 ? 23.688 -5.609 -1.174 1 97.94 56 PHE B CA 1
ATOM 2984 C C . PHE B 1 56 ? 24.797 -4.668 -1.597 1 97.94 56 PHE B C 1
ATOM 2986 O O . PHE B 1 56 ? 25.188 -3.779 -0.836 1 97.94 56 PHE B O 1
ATOM 2993 N N . GLN B 1 57 ? 25.266 -4.828 -2.838 1 97.5 57 GLN B N 1
ATOM 2994 C CA . GLN B 1 57 ? 26.359 -4.027 -3.377 1 97.5 57 GLN B CA 1
ATOM 2995 C C . GLN B 1 57 ? 25.859 -3.074 -4.461 1 97.5 57 GLN B C 1
ATOM 2997 O O . GLN B 1 57 ? 26.141 -1.875 -4.422 1 97.5 57 GLN B O 1
ATOM 3002 N N . ASP B 1 58 ? 25.188 -3.568 -5.434 1 97.81 58 ASP B N 1
ATOM 3003 C CA . ASP B 1 58 ? 24.625 -2.797 -6.539 1 97.81 58 ASP B CA 1
ATOM 3004 C C . ASP B 1 58 ? 23.188 -3.236 -6.844 1 97.81 58 ASP B C 1
ATOM 3006 O O . ASP B 1 58 ? 22.922 -3.781 -7.914 1 97.81 58 ASP B O 1
ATOM 3010 N N . PRO B 1 59 ? 22.312 -2.875 -5.938 1 97.94 59 PRO B N 1
ATOM 3011 C CA . PRO B 1 59 ? 20.953 -3.42 -6.008 1 97.94 59 PRO B CA 1
ATOM 3012 C C . PRO B 1 59 ? 20.078 -2.676 -7.008 1 97.94 59 PRO B C 1
ATOM 3014 O O . PRO B 1 59 ? 20.203 -1.46 -7.168 1 97.94 59 PRO B O 1
ATOM 3017 N N . ILE B 1 60 ? 19.234 -3.359 -7.707 1 98.44 60 ILE B N 1
ATOM 3018 C CA . ILE B 1 60 ? 18.016 -2.855 -8.344 1 98.44 60 ILE B CA 1
ATOM 3019 C C . ILE B 1 60 ? 16.812 -3.162 -7.461 1 98.44 60 ILE B C 1
ATOM 3021 O O . ILE B 1 60 ? 16.594 -4.312 -7.078 1 98.44 60 ILE B O 1
ATOM 3025 N N . LEU B 1 61 ? 16.094 -2.102 -7.074 1 98.69 61 LEU B N 1
ATOM 3026 C CA . LEU B 1 61 ? 14.906 -2.318 -6.25 1 98.69 61 LEU B CA 1
ATOM 3027 C C . LEU B 1 61 ? 13.742 -2.816 -7.098 1 98.69 61 LEU B C 1
ATOM 3029 O O . LEU B 1 61 ? 13.594 -2.418 -8.258 1 98.69 61 LEU B O 1
ATOM 3033 N N . VAL B 1 62 ? 13 -3.719 -6.566 1 98.5 62 VAL B N 1
ATOM 3034 C CA . VAL B 1 62 ? 11.75 -4.211 -7.133 1 98.5 62 VAL B CA 1
ATOM 3035 C C . VAL B 1 62 ? 10.609 -4.004 -6.137 1 98.5 62 VAL B C 1
ATOM 3037 O O . VAL B 1 62 ? 10.734 -4.355 -4.961 1 98.5 62 VAL B O 1
ATOM 3040 N N . ALA B 1 63 ? 9.523 -3.391 -6.566 1 98.5 63 ALA B N 1
ATOM 3041 C CA . ALA B 1 63 ? 8.391 -3.139 -5.676 1 98.5 63 ALA B CA 1
ATOM 3042 C C . ALA B 1 63 ? 7.098 -3.689 -6.266 1 98.5 63 ALA B C 1
ATOM 3044 O O . ALA B 1 63 ? 6.879 -3.615 -7.477 1 98.5 63 ALA B O 1
ATOM 3045 N N . ALA B 1 64 ? 6.309 -4.258 -5.457 1 98.06 64 ALA B N 1
ATOM 3046 C CA . ALA B 1 64 ? 5.016 -4.805 -5.852 1 98.06 64 ALA B CA 1
ATOM 3047 C C . ALA B 1 64 ? 3.977 -4.602 -4.75 1 98.06 64 ALA B C 1
ATOM 3049 O O . ALA B 1 64 ? 4.324 -4.496 -3.572 1 98.06 64 ALA B O 1
ATOM 3050 N N . ASN B 1 65 ? 2.787 -4.461 -5.105 1 98.06 65 ASN B N 1
ATOM 3051 C CA . ASN B 1 65 ? 1.688 -4.363 -4.148 1 98.06 65 ASN B CA 1
ATOM 3052 C C . ASN B 1 65 ? 0.475 -5.168 -4.609 1 98.06 65 ASN B C 1
ATOM 3054 O O . ASN B 1 65 ? 0.351 -5.492 -5.793 1 98.06 65 ASN B O 1
ATOM 3058 N N . ASP B 1 66 ? -0.326 -5.523 -3.672 1 98.06 66 ASP B N 1
ATOM 3059 C CA . ASP B 1 66 ? -1.54 -6.289 -3.943 1 98.06 66 ASP B CA 1
ATOM 3060 C C . ASP B 1 66 ? -2.494 -6.246 -2.754 1 98.06 66 ASP B C 1
ATOM 3062 O O . ASP B 1 66 ? -2.16 -5.695 -1.701 1 98.06 66 ASP B O 1
ATOM 3066 N N . GLY B 1 67 ? -3.686 -6.711 -2.943 1 97.81 67 GLY B N 1
ATOM 3067 C CA . GLY B 1 67 ? -4.633 -7.055 -1.898 1 97.81 67 GLY B CA 1
ATOM 3068 C C . GLY B 1 67 ? -4.887 -8.547 -1.794 1 97.81 67 GLY B C 1
ATOM 3069 O O . GLY B 1 67 ? -4.238 -9.344 -2.477 1 97.81 67 GLY B O 1
ATOM 3070 N N . VAL B 1 68 ? -5.828 -8.852 -0.912 1 97.81 68 VAL B N 1
ATOM 3071 C CA . VAL B 1 68 ? -6.211 -10.258 -0.767 1 97.81 68 VAL B CA 1
ATOM 3072 C C . VAL B 1 68 ? -7.41 -10.562 -1.663 1 97.81 68 VAL B C 1
ATOM 3074 O O . VAL B 1 68 ? -7.617 -11.711 -2.062 1 97.81 68 VAL B O 1
ATOM 3077 N N . GLY B 1 69 ? -8.188 -9.516 -1.952 1 96.12 69 GLY B N 1
ATOM 3078 C CA . GLY B 1 69 ? -9.414 -9.703 -2.707 1 96.12 69 GLY B CA 1
ATOM 3079 C C . GLY B 1 69 ? -10.578 -10.172 -1.853 1 96.12 69 GLY B C 1
ATOM 3080 O O . GLY B 1 69 ? -10.57 -9.992 -0.633 1 96.12 69 GLY B O 1
ATOM 3081 N N . SER B 1 70 ? -11.531 -10.766 -2.482 1 96.44 70 SER B N 1
ATOM 3082 C CA . SER B 1 70 ? -12.789 -11.07 -1.802 1 96.44 70 SER B CA 1
ATOM 3083 C C . SER B 1 70 ? -12.648 -12.297 -0.906 1 96.44 70 SER B C 1
ATOM 3085 O O . SER B 1 70 ? -13.594 -12.656 -0.195 1 96.44 70 SER B O 1
ATOM 3087 N N . LYS B 1 71 ? -11.484 -12.938 -0.912 1 97.88 71 LYS B N 1
ATOM 3088 C CA . LYS B 1 71 ? -11.219 -13.992 0.065 1 97.88 71 LYS B CA 1
ATOM 3089 C C . LYS B 1 71 ? -11.391 -13.469 1.491 1 97.88 71 LYS B C 1
ATOM 3091 O O . LYS B 1 71 ? -11.75 -14.227 2.393 1 97.88 71 LYS B O 1
ATOM 3096 N N . VAL B 1 72 ? -11.234 -12.156 1.735 1 98.12 72 VAL B N 1
ATOM 3097 C CA . VAL B 1 72 ? -11.375 -11.539 3.051 1 98.12 72 VAL B CA 1
ATOM 3098 C C . VAL B 1 72 ? -12.797 -11.75 3.57 1 98.12 72 VAL B C 1
ATOM 3100 O O . VAL B 1 72 ? -13.008 -11.898 4.777 1 98.12 72 VAL B O 1
ATOM 3103 N N . LYS B 1 73 ? -13.766 -11.82 2.678 1 97.44 73 LYS B N 1
ATOM 3104 C CA . LYS B 1 73 ? -15.156 -12 3.08 1 97.44 73 LYS B CA 1
ATOM 3105 C C . LYS B 1 73 ? -15.352 -13.344 3.771 1 97.44 73 LYS B C 1
ATOM 3107 O O . LYS B 1 73 ? -16.172 -13.461 4.684 1 97.44 73 LYS B O 1
ATOM 3112 N N . LEU B 1 74 ? -14.617 -14.367 3.297 1 98 74 LEU B N 1
ATOM 3113 C CA . LEU B 1 74 ? -14.695 -15.664 3.959 1 98 74 LEU B CA 1
ATOM 3114 C C . LEU B 1 74 ? -14.102 -15.602 5.359 1 98 74 LEU B C 1
ATOM 3116 O O . LEU B 1 74 ? -14.633 -16.203 6.297 1 98 74 LEU B O 1
ATOM 3120 N N . ALA B 1 75 ? -12.977 -14.945 5.484 1 98.38 75 ALA B N 1
ATOM 3121 C CA . ALA B 1 75 ? -12.375 -14.758 6.801 1 98.38 75 ALA B CA 1
ATOM 3122 C C . ALA B 1 75 ? -13.336 -14.055 7.754 1 98.38 75 ALA B C 1
ATOM 3124 O O . ALA B 1 75 ? -13.484 -14.461 8.906 1 98.38 75 ALA B O 1
ATOM 3125 N N . ILE B 1 76 ? -13.977 -13.055 7.273 1 97.88 76 ILE B N 1
ATOM 3126 C CA . ILE B 1 76 ? -14.93 -12.266 8.055 1 97.88 76 ILE B CA 1
ATOM 3127 C C . ILE B 1 76 ? -16.109 -13.148 8.477 1 97.88 76 ILE B C 1
ATOM 3129 O O . ILE B 1 76 ? -16.484 -13.164 9.648 1 97.88 76 ILE B O 1
ATOM 3133 N N . GLU B 1 77 ? -16.625 -13.883 7.562 1 96.81 77 GLU B N 1
ATOM 3134 C CA . GLU B 1 77 ? -17.812 -14.711 7.812 1 96.81 77 GLU B CA 1
ATOM 3135 C C . GLU B 1 77 ? -17.484 -15.836 8.789 1 96.81 77 GLU B C 1
ATOM 3137 O O . GLU B 1 77 ? -18.312 -16.188 9.641 1 96.81 77 GLU B O 1
ATOM 3142 N N . THR B 1 78 ? -16.328 -16.406 8.695 1 97.5 78 THR B N 1
ATOM 3143 C CA . THR B 1 78 ? -15.969 -17.547 9.531 1 97.5 78 THR B CA 1
ATOM 3144 C C . THR B 1 78 ? -15.383 -17.094 10.859 1 97.5 78 THR B C 1
ATOM 3146 O O . THR B 1 78 ? -15.297 -17.859 11.812 1 97.5 78 THR B O 1
ATOM 3149 N N . GLY B 1 79 ? -14.898 -15.852 10.898 1 97.25 79 GLY B N 1
ATOM 3150 C CA . GLY B 1 79 ? -14.188 -15.367 12.07 1 97.25 79 GLY B CA 1
ATOM 3151 C C . GLY B 1 79 ? -12.758 -15.859 12.148 1 97.25 79 GLY B C 1
ATOM 3152 O O . GLY B 1 79 ? -12.109 -15.742 13.195 1 97.25 79 GLY B O 1
ATOM 3153 N N . GLN B 1 80 ? -12.305 -16.484 11.102 1 97.38 80 GLN B N 1
ATOM 3154 C CA . GLN B 1 80 ? -10.922 -16.938 11.016 1 97.38 80 GLN B CA 1
ATOM 3155 C C . GLN B 1 80 ? -10.047 -15.922 10.297 1 97.38 80 GLN B C 1
ATOM 3157 O O . GLN B 1 80 ? -9.969 -15.922 9.062 1 97.38 80 GLN B O 1
ATOM 3162 N N . HIS B 1 81 ? -9.273 -15.148 11.07 1 98.25 81 HIS B N 1
ATOM 3163 C CA . HIS B 1 81 ? -8.578 -13.992 10.516 1 98.25 81 HIS B CA 1
ATOM 3164 C C . HIS B 1 81 ? -7.07 -14.219 10.492 1 98.25 81 HIS B C 1
ATOM 3166 O O . HIS B 1 81 ? -6.332 -13.43 9.891 1 98.25 81 HIS B O 1
ATOM 3172 N N . ASP B 1 82 ? -6.531 -15.273 11.008 1 96.62 82 ASP B N 1
ATOM 3173 C CA . ASP B 1 82 ? -5.121 -15.406 11.367 1 96.62 82 ASP B CA 1
ATOM 3174 C C . ASP B 1 82 ? -4.273 -15.75 10.141 1 96.62 82 ASP B C 1
ATOM 3176 O O . ASP B 1 82 ? -3.051 -15.586 10.164 1 96.62 82 ASP B O 1
ATOM 3180 N N . THR B 1 83 ? -4.906 -16.188 9.062 1 97.56 83 THR B N 1
ATOM 3181 C CA . THR B 1 83 ? -4.078 -16.625 7.945 1 97.56 83 THR B CA 1
ATOM 3182 C C . THR B 1 83 ? -4.211 -15.664 6.766 1 97.56 83 THR B C 1
ATOM 3184 O O . THR B 1 83 ? -3.408 -15.711 5.828 1 97.56 83 THR B O 1
ATOM 3187 N N . ILE B 1 84 ? -5.223 -14.781 6.77 1 98.56 84 ILE B N 1
ATOM 3188 C CA . ILE B 1 84 ? -5.484 -13.906 5.633 1 98.56 84 ILE B CA 1
ATOM 3189 C C . ILE B 1 84 ? -4.297 -12.969 5.418 1 98.56 84 ILE B C 1
ATOM 3191 O O . ILE B 1 84 ? -4.016 -12.562 4.285 1 98.56 84 ILE B O 1
ATOM 3195 N N . GLY B 1 85 ? -3.574 -12.648 6.539 1 98.81 85 GLY B N 1
ATOM 3196 C CA . GLY B 1 85 ? -2.363 -11.852 6.434 1 98.81 85 GLY B CA 1
ATOM 3197 C C . GLY B 1 85 ? -1.259 -12.539 5.656 1 98.81 85 GLY B C 1
ATOM 3198 O O . GLY B 1 85 ? -0.474 -11.883 4.965 1 98.81 85 GLY B O 1
ATOM 3199 N N . VAL B 1 86 ? -1.167 -13.875 5.773 1 98.94 86 VAL B N 1
ATOM 3200 C CA . VAL B 1 86 ? -0.19 -14.648 5.012 1 98.94 86 VAL B CA 1
ATOM 3201 C C . VAL B 1 86 ? -0.5 -14.539 3.52 1 98.94 86 VAL B C 1
ATOM 3203 O O . VAL B 1 86 ? 0.408 -14.391 2.701 1 98.94 86 VAL B O 1
ATOM 3206 N N . ASP B 1 87 ? -1.801 -14.625 3.197 1 98.88 87 ASP B N 1
ATOM 3207 C CA . ASP B 1 87 ? -2.229 -14.445 1.814 1 98.88 87 ASP B CA 1
ATOM 3208 C C . ASP B 1 87 ? -1.738 -13.102 1.263 1 98.88 87 ASP B C 1
ATOM 3210 O O . ASP B 1 87 ? -1.214 -13.039 0.149 1 98.88 87 ASP B O 1
ATOM 3214 N N . LEU B 1 88 ? -1.936 -12.102 2.061 1 98.88 88 LEU B N 1
ATOM 3215 C CA . LEU B 1 88 ? -1.565 -10.758 1.634 1 98.88 88 LEU B CA 1
ATOM 3216 C C . LEU B 1 88 ? -0.081 -10.68 1.295 1 98.88 88 LEU B C 1
ATOM 3218 O O . LEU B 1 88 ? 0.292 -10.188 0.226 1 98.88 88 LEU B O 1
ATOM 3222 N N . VAL B 1 89 ? 0.762 -11.164 2.184 1 98.94 89 VAL B N 1
ATOM 3223 C CA . VAL B 1 89 ? 2.207 -11.125 1.989 1 98.94 89 VAL B CA 1
ATOM 3224 C C . VAL B 1 89 ? 2.59 -11.961 0.77 1 98.94 89 VAL B C 1
ATOM 3226 O O . VAL B 1 89 ? 3.385 -11.523 -0.066 1 98.94 89 VAL B O 1
ATOM 3229 N N . ALA B 1 90 ? 1.998 -13.109 0.629 1 98.94 90 ALA B N 1
ATOM 3230 C CA . ALA B 1 90 ? 2.309 -14.023 -0.47 1 98.94 90 ALA B CA 1
ATOM 3231 C C . ALA B 1 90 ? 2.029 -13.367 -1.82 1 98.94 90 ALA B C 1
ATOM 3233 O O . ALA B 1 90 ? 2.824 -13.492 -2.754 1 98.94 90 ALA B O 1
ATOM 3234 N N . MET B 1 91 ? 0.921 -12.641 -1.914 1 98.62 91 MET B N 1
ATOM 3235 C CA . MET B 1 91 ? 0.526 -12.016 -3.174 1 98.62 91 MET B CA 1
ATOM 3236 C C . MET B 1 91 ? 1.55 -10.969 -3.609 1 98.62 91 MET B C 1
ATOM 3238 O O . MET B 1 91 ? 1.736 -10.742 -4.805 1 98.62 91 MET B O 1
ATOM 3242 N N . CYS B 1 92 ? 2.24 -10.453 -2.676 1 98.75 92 CYS B N 1
ATOM 3243 C CA . CYS B 1 92 ? 3.199 -9.398 -2.986 1 98.75 92 CYS B CA 1
ATOM 3244 C C . CYS B 1 92 ? 4.59 -9.977 -3.213 1 98.75 92 CYS B C 1
ATOM 3246 O O . CYS B 1 92 ? 5.215 -9.719 -4.242 1 98.75 92 CYS B O 1
ATOM 3248 N N . VAL B 1 93 ? 5.07 -10.828 -2.316 1 98.94 93 VAL B N 1
ATOM 3249 C CA . VAL B 1 93 ? 6.469 -11.258 -2.34 1 98.94 93 VAL B CA 1
ATOM 3250 C C . VAL B 1 93 ? 6.68 -12.258 -3.473 1 98.94 93 VAL B C 1
ATOM 3252 O O . VAL B 1 93 ? 7.773 -12.344 -4.039 1 98.94 93 VAL B O 1
ATOM 3255 N N . ASN B 1 94 ? 5.652 -13.016 -3.84 1 98.88 94 ASN B N 1
ATOM 3256 C CA . ASN B 1 94 ? 5.766 -13.898 -4.996 1 98.88 94 ASN B CA 1
ATOM 3257 C C . ASN B 1 94 ? 5.953 -13.109 -6.289 1 98.88 94 ASN B C 1
ATOM 3259 O O . ASN B 1 94 ? 6.605 -13.586 -7.219 1 98.88 94 ASN B O 1
ATOM 3263 N N . ASP B 1 95 ? 5.418 -11.891 -6.363 1 98.38 95 ASP B N 1
ATOM 3264 C CA . ASP B 1 95 ? 5.613 -11.023 -7.52 1 98.38 95 ASP B CA 1
ATOM 3265 C C . ASP B 1 95 ? 7.027 -10.445 -7.535 1 98.38 95 ASP B C 1
ATOM 3267 O O . ASP B 1 95 ? 7.539 -10.07 -8.594 1 98.38 95 ASP B O 1
ATOM 3271 N N . LEU B 1 96 ? 7.652 -10.312 -6.359 1 98.62 96 LEU B N 1
ATOM 3272 C CA . LEU B 1 96 ? 9.039 -9.859 -6.297 1 98.62 96 LEU B CA 1
ATOM 3273 C C . LEU B 1 96 ? 9.992 -10.938 -6.805 1 98.62 96 LEU B C 1
ATOM 3275 O O . LEU B 1 96 ? 10.867 -10.656 -7.625 1 98.62 96 LEU B O 1
ATOM 3279 N N . ILE B 1 97 ? 9.766 -12.164 -6.316 1 98.69 97 ILE B N 1
ATOM 3280 C CA . ILE B 1 97 ? 10.742 -13.219 -6.574 1 98.69 97 ILE B CA 1
ATOM 3281 C C . ILE B 1 97 ? 10.703 -13.602 -8.055 1 98.69 97 ILE B C 1
ATOM 3283 O O . ILE B 1 97 ? 11.703 -14.055 -8.609 1 98.69 97 ILE B O 1
ATOM 3287 N N . VAL B 1 98 ? 9.57 -13.383 -8.742 1 98.06 98 VAL B N 1
ATOM 3288 C CA . VAL B 1 98 ? 9.492 -13.719 -10.164 1 98.06 98 VAL B CA 1
ATOM 3289 C C . VAL B 1 98 ? 10.477 -12.867 -10.953 1 98.06 98 VAL B C 1
ATOM 3291 O O . VAL B 1 98 ? 10.867 -13.227 -12.062 1 98.06 98 VAL B O 1
ATOM 3294 N N . GLN B 1 99 ? 10.898 -11.742 -10.336 1 97.62 99 GLN B N 1
ATOM 3295 C CA . GLN B 1 99 ? 11.859 -10.875 -11 1 97.62 99 GLN B CA 1
ATOM 3296 C C . GLN B 1 99 ? 13.273 -11.086 -10.461 1 97.62 99 GLN B C 1
ATOM 3298 O O . GLN B 1 99 ? 14.172 -10.297 -10.727 1 97.62 99 GLN B O 1
ATOM 3303 N N . GLY B 1 100 ? 13.414 -12.117 -9.594 1 98.06 100 GLY B N 1
ATOM 3304 C CA . GLY B 1 100 ? 14.703 -12.477 -9.031 1 98.06 100 GLY B CA 1
ATOM 3305 C C . GLY B 1 100 ? 15.016 -11.742 -7.738 1 98.06 100 GLY B C 1
ATOM 3306 O O . GLY B 1 100 ? 16.109 -11.898 -7.18 1 98.06 100 GLY B O 1
ATOM 3307 N N . ALA B 1 101 ? 14.109 -11.016 -7.242 1 98.62 101 ALA B N 1
ATOM 3308 C CA . ALA B 1 101 ? 14.391 -10.125 -6.121 1 98.62 101 ALA B CA 1
ATOM 3309 C C . ALA B 1 101 ? 14.148 -10.82 -4.789 1 98.62 101 ALA B C 1
ATOM 3311 O O . ALA B 1 101 ? 13.133 -11.5 -4.609 1 98.62 101 ALA B O 1
ATOM 3312 N N . GLU B 1 102 ? 15.055 -10.695 -3.871 1 98.75 102 GLU B N 1
ATOM 3313 C CA . GLU B 1 102 ? 14.852 -11.039 -2.467 1 98.75 102 GLU B CA 1
ATOM 3314 C C . GLU B 1 102 ? 13.961 -10.016 -1.77 1 98.75 102 GLU B C 1
ATOM 3316 O O . GLU B 1 102 ? 14.242 -8.812 -1.805 1 98.75 102 GLU B O 1
ATOM 3321 N N . PRO B 1 103 ? 12.852 -10.477 -1.18 1 98.88 103 PRO B N 1
ATOM 3322 C CA . PRO B 1 103 ? 12.055 -9.516 -0.414 1 98.88 103 PRO B CA 1
ATOM 3323 C C . PRO B 1 103 ? 12.828 -8.914 0.757 1 98.88 103 PRO B C 1
ATOM 3325 O O . PRO B 1 103 ? 13.516 -9.633 1.487 1 98.88 103 PRO B O 1
ATOM 3328 N N . LEU B 1 104 ? 12.727 -7.574 0.965 1 98.88 104 LEU B N 1
ATOM 3329 C CA . LEU B 1 104 ? 13.453 -6.871 2.018 1 98.88 104 LEU B CA 1
ATOM 3330 C C . LEU B 1 104 ? 12.5 -6.434 3.131 1 98.88 104 LEU B C 1
ATOM 3332 O O . LEU B 1 104 ? 12.734 -6.738 4.301 1 98.88 104 LEU B O 1
ATOM 3336 N N . PHE B 1 105 ? 11.414 -5.777 2.734 1 98.88 105 PHE B N 1
ATOM 3337 C CA . PHE B 1 105 ? 10.492 -5.281 3.758 1 98.88 105 PHE B CA 1
ATOM 3338 C C . PHE B 1 105 ? 9.078 -5.168 3.207 1 98.88 105 PHE B C 1
ATOM 3340 O O . PHE B 1 105 ? 8.867 -5.281 1.999 1 98.88 105 PHE B O 1
ATOM 3347 N N . PHE B 1 106 ? 8.195 -5.039 4.129 1 98.81 106 PHE B N 1
ATOM 3348 C CA . PHE B 1 106 ? 6.758 -5.051 3.867 1 98.81 106 PHE B CA 1
ATOM 3349 C C . PHE B 1 106 ? 6.051 -3.971 4.676 1 98.81 106 PHE B C 1
ATOM 3351 O O . PHE B 1 106 ? 6.484 -3.625 5.773 1 98.81 106 PHE B O 1
ATOM 3358 N N . LEU B 1 107 ? 5.016 -3.336 4.102 1 98.56 107 LEU B N 1
ATOM 3359 C CA . LEU B 1 107 ? 4.066 -2.477 4.805 1 98.56 107 LEU B CA 1
ATOM 3360 C C . LEU B 1 107 ? 2.631 -2.906 4.52 1 98.56 107 LEU B C 1
ATOM 3362 O O . LEU B 1 107 ? 2.324 -3.367 3.416 1 98.56 107 LEU B O 1
ATOM 3366 N N . ASP B 1 108 ? 1.777 -2.703 5.496 1 98.44 108 ASP B N 1
ATOM 3367 C CA . ASP B 1 108 ? 0.386 -3.107 5.312 1 98.44 108 ASP B CA 1
ATOM 3368 C C . ASP B 1 108 ? -0.559 -1.925 5.52 1 98.44 108 ASP B C 1
ATOM 3370 O O . ASP B 1 108 ? -0.21 -0.954 6.191 1 98.44 108 ASP B O 1
ATOM 3374 N N . TYR B 1 109 ? -1.665 -2.004 4.898 1 98.5 109 TYR B N 1
ATOM 3375 C CA . TYR B 1 109 ? -2.811 -1.116 5.07 1 98.5 109 TYR B CA 1
ATOM 3376 C C . TYR B 1 109 ? -4.055 -1.901 5.465 1 98.5 109 TYR B C 1
ATOM 3378 O O . TYR B 1 109 ? -4.492 -2.793 4.734 1 98.5 109 TYR B O 1
ATOM 3386 N N . TYR B 1 110 ? -4.57 -1.65 6.672 1 98.31 110 TYR B N 1
ATOM 3387 C CA . TYR B 1 110 ? -5.785 -2.24 7.219 1 98.31 110 TYR B CA 1
ATOM 3388 C C . TYR B 1 110 ? -6.891 -1.199 7.34 1 98.31 110 TYR B C 1
ATOM 3390 O O . TYR B 1 110 ? -6.762 -0.233 8.094 1 98.31 110 TYR B O 1
ATOM 3398 N N . ALA B 1 111 ? -8 -1.325 6.574 1 97.94 111 ALA B N 1
ATOM 3399 C CA . ALA B 1 111 ? -9.109 -0.373 6.605 1 97.94 111 ALA B CA 1
ATOM 3400 C C . ALA B 1 111 ? -10.406 -1.057 7.02 1 97.94 111 ALA B C 1
ATOM 3402 O O . ALA B 1 111 ? -10.703 -2.166 6.57 1 97.94 111 ALA B O 1
ATOM 3403 N N . THR B 1 112 ? -11.156 -0.458 7.859 1 97.69 112 THR B N 1
ATOM 3404 C CA . THR B 1 112 ? -12.406 -1.012 8.367 1 97.69 112 THR B CA 1
ATOM 3405 C C . THR B 1 112 ? -13.383 0.102 8.742 1 97.69 112 THR B C 1
ATOM 3407 O O . THR B 1 112 ? -13.016 1.28 8.734 1 97.69 112 THR B O 1
ATOM 3410 N N . GLY B 1 113 ? -14.633 -0.273 8.992 1 95.12 113 GLY B N 1
ATOM 3411 C CA . GLY B 1 113 ? -15.609 0.693 9.477 1 95.12 113 GLY B CA 1
ATOM 3412 C C . GLY B 1 113 ? -15.422 1.04 10.938 1 95.12 113 GLY B C 1
ATOM 3413 O O . GLY B 1 113 ? -15.516 2.209 11.32 1 95.12 113 GLY B O 1
ATOM 3414 N N . LYS B 1 114 ? -15.203 0.08 11.703 1 94.25 114 LYS B N 1
ATOM 3415 C CA . LYS B 1 114 ? -14.922 0.19 13.133 1 94.25 114 LYS B CA 1
ATOM 3416 C C . LYS B 1 114 ? -13.812 -0.768 13.555 1 94.25 114 LYS B C 1
ATOM 3418 O O . LYS B 1 114 ? -13.922 -1.979 13.352 1 94.25 114 LYS B O 1
ATOM 3423 N N . LEU B 1 115 ? -12.844 -0.218 14.203 1 95.31 115 LEU B N 1
ATOM 3424 C CA . LEU B 1 115 ? -11.68 -1.017 14.578 1 95.31 115 LEU B CA 1
ATOM 3425 C C . LEU B 1 115 ? -12.031 -2 15.688 1 95.31 115 LEU B C 1
ATOM 3427 O O . LEU B 1 115 ? -12.531 -1.6 16.734 1 95.31 115 LEU B O 1
ATOM 3431 N N . GLU B 1 116 ? -11.875 -3.199 15.414 1 94.62 116 GLU B N 1
ATOM 3432 C CA . GLU B 1 116 ? -11.867 -4.262 16.422 1 94.62 116 GLU B CA 1
ATOM 3433 C C . GLU B 1 116 ? -10.453 -4.758 16.688 1 94.62 116 GLU B C 1
ATOM 3435 O O . GLU B 1 116 ? -9.922 -5.57 15.922 1 94.62 116 GLU B O 1
ATOM 3440 N N . PRO B 1 117 ? -9.906 -4.398 17.766 1 94.88 117 PRO B N 1
ATOM 3441 C CA . PRO B 1 117 ? -8.477 -4.598 17.984 1 94.88 117 PRO B CA 1
ATOM 3442 C C . PRO B 1 117 ? -8.062 -6.066 17.906 1 94.88 117 PRO B C 1
ATOM 3444 O O . PRO B 1 117 ? -7.02 -6.391 17.328 1 94.88 117 PRO B O 1
ATOM 3447 N N . ALA B 1 118 ? -8.82 -6.965 18.438 1 95.88 118 ALA B N 1
ATOM 3448 C CA . ALA B 1 118 ? -8.453 -8.375 18.438 1 95.88 118 ALA B CA 1
ATOM 3449 C C . ALA B 1 118 ? -8.375 -8.922 17.016 1 95.88 118 ALA B C 1
ATOM 3451 O O . ALA B 1 118 ? -7.457 -9.672 16.672 1 95.88 118 ALA B O 1
ATOM 3452 N N . THR B 1 119 ? -9.375 -8.578 16.219 1 97.69 119 THR B N 1
ATOM 3453 C CA . THR B 1 119 ? -9.383 -9 14.828 1 97.69 119 THR B CA 1
ATOM 3454 C C . THR B 1 119 ? -8.18 -8.43 14.086 1 97.69 119 THR B C 1
ATOM 3456 O O . THR B 1 119 ? -7.473 -9.156 13.383 1 97.69 119 THR B O 1
ATOM 3459 N N . ALA B 1 120 ? -7.992 -7.148 14.242 1 97.88 120 ALA B N 1
ATOM 3460 C CA . ALA B 1 120 ? -6.875 -6.488 13.578 1 97.88 120 ALA B CA 1
ATOM 3461 C C . ALA B 1 120 ? -5.543 -7.102 14 1 97.88 120 ALA B C 1
ATOM 3463 O O . ALA B 1 120 ? -4.656 -7.316 13.172 1 97.88 120 ALA B O 1
ATOM 3464 N N . ALA B 1 121 ? -5.398 -7.371 15.273 1 98 121 ALA B N 1
ATOM 3465 C CA . ALA B 1 121 ? -4.176 -7.98 15.781 1 98 121 ALA B CA 1
ATOM 3466 C C . ALA B 1 121 ? -3.945 -9.352 15.156 1 98 121 ALA B C 1
ATOM 3468 O O . ALA B 1 121 ? -2.812 -9.711 14.82 1 98 121 ALA B O 1
ATOM 3469 N N . SER B 1 122 ? -4.977 -10.125 15.039 1 98.5 122 SER B N 1
ATOM 3470 C CA . SER B 1 122 ? -4.887 -11.438 14.422 1 98.5 122 SER B CA 1
ATOM 3471 C C . SER B 1 122 ? -4.426 -11.336 12.969 1 98.5 122 SER B C 1
ATOM 3473 O O . SER B 1 122 ? -3.59 -12.133 12.523 1 98.5 122 SER B O 1
ATOM 3475 N N . VAL B 1 123 ? -4.984 -10.414 12.25 1 98.69 123 VAL B N 1
ATOM 3476 C CA . VAL B 1 123 ? -4.609 -10.188 10.859 1 98.69 123 VAL B CA 1
ATOM 3477 C C . VAL B 1 123 ? -3.137 -9.797 10.773 1 98.69 123 VAL B C 1
ATOM 3479 O O . VAL B 1 123 ? -2.387 -10.352 9.961 1 98.69 123 VAL B O 1
ATOM 3482 N N . VAL B 1 124 ? -2.717 -8.883 11.609 1 98.44 124 VAL B N 1
ATOM 3483 C CA . VAL B 1 124 ? -1.338 -8.406 11.586 1 98.44 124 VAL B CA 1
ATOM 3484 C C . VAL B 1 124 ? -0.393 -9.531 11.992 1 98.44 124 VAL B C 1
ATOM 3486 O O . VAL B 1 124 ? 0.718 -9.641 11.469 1 98.44 124 VAL B O 1
ATOM 3489 N N . LYS B 1 125 ? -0.783 -10.328 12.93 1 98.62 125 LYS B N 1
ATOM 3490 C CA . LYS B 1 125 ? 0.021 -11.5 13.266 1 98.62 125 LYS B CA 1
ATOM 3491 C C . LYS B 1 125 ? 0.246 -12.383 12.031 1 98.62 125 LYS B C 1
ATOM 3493 O O . LYS B 1 125 ? 1.355 -12.867 11.805 1 98.62 125 LYS B O 1
ATOM 3498 N N . GLY B 1 126 ? -0.813 -12.625 11.273 1 98.81 126 GLY B N 1
ATOM 3499 C CA . GLY B 1 126 ? -0.677 -13.359 10.023 1 98.81 126 GLY B CA 1
ATOM 3500 C C . GLY B 1 126 ? 0.284 -12.711 9.047 1 98.81 126 GLY B C 1
ATOM 3501 O O . GLY B 1 126 ? 1.059 -13.398 8.383 1 98.81 126 GLY B O 1
ATOM 3502 N N . ILE B 1 127 ? 0.175 -11.383 8.961 1 98.88 127 ILE B N 1
ATOM 3503 C CA . ILE B 1 127 ? 1.092 -10.641 8.102 1 98.88 127 ILE B CA 1
ATOM 3504 C C . ILE B 1 127 ? 2.531 -10.883 8.555 1 98.88 127 ILE B C 1
ATOM 3506 O O . ILE B 1 127 ? 3.4 -11.195 7.742 1 98.88 127 ILE B O 1
ATOM 3510 N N . ALA B 1 128 ? 2.766 -10.75 9.836 1 98.75 128 ALA B N 1
ATOM 3511 C CA . ALA B 1 128 ? 4.098 -10.977 10.391 1 98.75 128 ALA B CA 1
ATOM 3512 C C . ALA B 1 128 ? 4.578 -12.391 10.109 1 98.75 128 ALA B C 1
ATOM 3514 O O . ALA B 1 128 ? 5.746 -12.602 9.773 1 98.75 128 ALA B O 1
ATOM 3515 N N . ASP B 1 129 ? 3.73 -13.359 10.25 1 98.88 129 ASP B N 1
ATOM 3516 C CA . ASP B 1 129 ? 4.082 -14.742 9.953 1 98.88 129 ASP B CA 1
ATOM 3517 C C . ASP B 1 129 ? 4.488 -14.906 8.492 1 98.88 129 ASP B C 1
ATOM 3519 O O . ASP B 1 129 ? 5.473 -15.586 8.188 1 98.88 129 ASP B O 1
ATOM 3523 N N . GLY B 1 130 ? 3.711 -14.297 7.609 1 98.94 130 GLY B N 1
ATOM 3524 C CA . GLY B 1 130 ? 4.078 -14.312 6.203 1 98.94 130 GLY B CA 1
ATOM 3525 C C . GLY B 1 130 ? 5.422 -13.664 5.93 1 98.94 130 GLY B C 1
ATOM 3526 O O . GLY B 1 130 ? 6.215 -14.172 5.141 1 98.94 130 GLY B O 1
ATOM 3527 N N . CYS B 1 131 ? 5.641 -12.57 6.574 1 98.88 131 CYS B N 1
ATOM 3528 C CA . CYS B 1 131 ? 6.914 -11.883 6.418 1 98.88 131 CYS B CA 1
ATOM 3529 C C . CYS B 1 131 ? 8.07 -12.758 6.887 1 98.88 131 CYS B C 1
ATOM 3531 O O . CYS B 1 131 ? 9.094 -12.852 6.207 1 98.88 131 CYS B O 1
ATOM 3533 N N . ARG B 1 132 ? 7.91 -13.352 7.98 1 98.75 132 ARG B N 1
ATOM 3534 C CA . ARG B 1 132 ? 8.945 -14.242 8.5 1 98.75 132 ARG B CA 1
ATOM 3535 C C . ARG B 1 132 ? 9.227 -15.375 7.52 1 98.75 132 ARG B C 1
ATOM 3537 O O . ARG B 1 132 ? 10.391 -15.703 7.258 1 98.75 132 ARG B O 1
ATOM 3544 N N . GLU B 1 133 ? 8.188 -15.93 7.023 1 98.75 133 GLU B N 1
ATOM 3545 C CA . GLU B 1 133 ? 8.344 -17.016 6.062 1 98.75 133 GLU B CA 1
ATOM 3546 C C . GLU B 1 133 ? 9.07 -16.562 4.809 1 98.75 133 GLU B C 1
ATOM 3548 O O . GLU B 1 133 ? 9.898 -17.281 4.258 1 98.75 133 GLU B O 1
ATOM 3553 N N . ALA B 1 134 ? 8.797 -15.359 4.348 1 98.81 134 ALA B N 1
ATOM 3554 C CA . ALA B 1 134 ? 9.375 -14.812 3.121 1 98.81 134 ALA B CA 1
ATOM 3555 C C . ALA B 1 134 ? 10.781 -14.273 3.369 1 98.81 134 ALA B C 1
ATOM 3557 O O . ALA B 1 134 ? 11.531 -14.023 2.424 1 98.81 134 ALA B O 1
ATOM 3558 N N . GLY B 1 135 ? 11.117 -14.023 4.641 1 98.56 135 GLY B N 1
ATOM 3559 C CA . GLY B 1 135 ? 12.414 -13.469 5 1 98.56 135 GLY B CA 1
ATOM 3560 C C . GLY B 1 135 ? 12.469 -11.961 4.883 1 98.56 135 GLY B C 1
ATOM 3561 O O . GLY B 1 135 ? 13.523 -11.391 4.586 1 98.56 135 GLY B O 1
ATOM 3562 N N . CYS B 1 136 ? 11.367 -11.273 5.066 1 98.62 136 CYS B N 1
ATOM 3563 C CA . CYS B 1 136 ? 11.383 -9.812 5 1 98.62 136 CYS B CA 1
ATOM 3564 C C . CYS B 1 136 ? 10.852 -9.203 6.293 1 98.62 136 CYS B C 1
ATOM 3566 O O . CYS B 1 136 ? 10.25 -9.906 7.113 1 98.62 136 CYS B O 1
ATOM 3568 N N . ALA B 1 137 ? 11.109 -7.93 6.488 1 98.81 137 ALA B N 1
ATOM 3569 C CA . ALA B 1 137 ? 10.727 -7.223 7.707 1 98.81 137 ALA B CA 1
ATOM 3570 C C . ALA B 1 137 ? 9.43 -6.449 7.508 1 98.81 137 ALA B C 1
ATOM 3572 O O . ALA B 1 137 ? 9.211 -5.852 6.449 1 98.81 137 ALA B O 1
ATOM 3573 N N . LEU B 1 138 ? 8.531 -6.551 8.461 1 98.56 138 LEU B N 1
ATOM 3574 C CA . LEU B 1 138 ? 7.398 -5.633 8.539 1 98.56 138 LEU B CA 1
ATOM 3575 C C . LEU B 1 138 ? 7.805 -4.32 9.195 1 98.56 138 LEU B C 1
ATOM 3577 O O . LEU B 1 138 ? 7.945 -4.258 10.422 1 98.56 138 LEU B O 1
ATOM 3581 N N . ILE B 1 139 ? 7.926 -3.227 8.375 1 97.88 139 ILE B N 1
ATOM 3582 C CA . ILE B 1 139 ? 8.609 -2.072 8.953 1 97.88 139 ILE B CA 1
ATOM 3583 C C . ILE B 1 139 ? 7.621 -0.917 9.109 1 97.88 139 ILE B C 1
ATOM 3585 O O . ILE B 1 139 ? 8.008 0.192 9.484 1 97.88 139 ILE B O 1
ATOM 3589 N N . GLY B 1 140 ? 6.363 -1.15 8.758 1 95.75 140 GLY B N 1
ATOM 3590 C CA . GLY B 1 140 ? 5.344 -0.12 8.883 1 95.75 140 GLY B CA 1
ATOM 3591 C C . GLY B 1 140 ? 3.963 -0.592 8.484 1 95.75 140 GLY B C 1
ATOM 3592 O O . GLY B 1 140 ? 3.793 -1.733 8.047 1 95.75 140 GLY B O 1
ATOM 3593 N N . GLY B 1 141 ? 3.012 0.265 8.625 1 95.56 141 GLY B N 1
ATOM 3594 C CA . GLY B 1 141 ? 1.62 0.01 8.281 1 95.56 141 GLY B CA 1
ATOM 3595 C C . GLY B 1 141 ? 0.7 1.165 8.625 1 95.56 141 GLY B C 1
ATOM 3596 O O . GLY B 1 141 ? 1.148 2.189 9.148 1 95.56 141 GLY B O 1
ATOM 3597 N N . GLU B 1 142 ? -0.5 1.002 8.219 1 95.12 142 GLU B N 1
ATOM 3598 C CA . GLU B 1 142 ? -1.547 1.983 8.484 1 95.12 142 GLU B CA 1
ATOM 3599 C C . GLU B 1 142 ? -2.883 1.302 8.773 1 95.12 142 GLU B C 1
ATOM 3601 O O . GLU B 1 142 ? -3.254 0.344 8.094 1 95.12 142 GLU B O 1
ATOM 3606 N N . THR B 1 143 ? -3.502 1.719 9.828 1 94.62 143 THR B N 1
ATOM 3607 C CA . THR B 1 143 ? -4.867 1.304 10.141 1 94.62 143 THR B CA 1
ATOM 3608 C C . THR B 1 143 ? -5.836 2.469 9.977 1 94.62 143 THR B C 1
ATOM 3610 O O . THR B 1 143 ? -5.656 3.525 10.586 1 94.62 143 THR B O 1
ATOM 3613 N N . ALA B 1 144 ? -6.852 2.289 9.18 1 93.94 144 ALA B N 1
ATOM 3614 C CA . ALA B 1 144 ? -7.82 3.348 8.898 1 93.94 144 ALA B CA 1
ATOM 3615 C C . ALA B 1 144 ? -9.227 2.938 9.328 1 93.94 144 ALA B C 1
ATOM 3617 O O . ALA B 1 144 ? -9.688 1.841 9 1 93.94 144 ALA B O 1
ATOM 3618 N N . GLU B 1 145 ? -9.82 3.764 10.117 1 94.06 145 GLU B N 1
ATOM 3619 C CA . GLU B 1 145 ? -11.25 3.633 10.398 1 94.06 145 GLU B CA 1
ATOM 3620 C C . GLU B 1 145 ? -12.078 4.551 9.5 1 94.06 145 GLU B C 1
ATOM 3622 O O . GLU B 1 145 ? -11.961 5.777 9.586 1 94.06 145 GLU B O 1
ATOM 3627 N N . MET B 1 146 ? -12.898 3.969 8.703 1 94.38 146 MET B N 1
ATOM 3628 C CA . MET B 1 146 ? -13.664 4.727 7.723 1 94.38 146 MET B CA 1
ATOM 3629 C C . MET B 1 146 ? -15.148 4.391 7.82 1 94.38 146 MET B C 1
ATOM 3631 O O . MET B 1 146 ? -15.719 3.793 6.906 1 94.38 146 MET B O 1
ATOM 3635 N N . PRO B 1 147 ? -15.773 4.926 8.867 1 92 147 PRO B N 1
ATOM 3636 C CA . PRO B 1 147 ? -17.219 4.715 8.977 1 92 147 PRO B CA 1
ATOM 3637 C C . PRO B 1 147 ? -17.984 5.234 7.766 1 92 147 PRO B C 1
ATOM 3639 O O . PRO B 1 147 ? -17.656 6.301 7.238 1 92 147 PRO B O 1
ATOM 3642 N N . GLY B 1 148 ? -18.922 4.508 7.324 1 89.62 148 GLY B N 1
ATOM 3643 C CA . GLY B 1 148 ? -19.719 4.895 6.168 1 89.62 148 GLY B CA 1
ATOM 3644 C C . GLY B 1 148 ? -19.234 4.266 4.875 1 89.62 148 GLY B C 1
ATOM 3645 O O . GLY B 1 148 ? -20 4.145 3.916 1 89.62 148 GLY B O 1
ATOM 3646 N N . LEU B 1 149 ? -18 3.945 4.82 1 93.94 149 LEU B N 1
ATOM 3647 C CA . LEU B 1 149 ? -17.469 3.283 3.639 1 93.94 149 LEU B CA 1
ATOM 3648 C C . LEU B 1 149 ? -17.5 1.768 3.805 1 93.94 149 LEU B C 1
ATOM 3650 O O . LEU B 1 149 ? -17.859 1.044 2.873 1 93.94 149 LEU B O 1
ATOM 3654 N N . TYR B 1 150 ? -17.062 1.283 4.914 1 95.5 150 TYR B N 1
ATOM 3655 C CA . TYR B 1 150 ? -17.125 -0.124 5.293 1 95.5 150 TYR B CA 1
ATOM 3656 C C . TYR B 1 150 ? -18.281 -0.385 6.246 1 95.5 150 TYR B C 1
ATOM 3658 O O . TYR B 1 150 ? -18.656 0.485 7.039 1 95.5 150 TYR B O 1
ATOM 3666 N N . THR B 1 151 ? -18.859 -1.568 6.191 1 92.31 151 THR B N 1
ATOM 3667 C CA . THR B 1 151 ? -20.031 -1.871 7 1 92.31 151 THR B CA 1
ATOM 3668 C C . THR B 1 151 ? -19.781 -3.094 7.879 1 92.31 151 THR B C 1
ATOM 3670 O O . THR B 1 151 ? -19.078 -4.016 7.48 1 92.31 151 THR B O 1
ATOM 3673 N N . GLY B 1 152 ? -20.344 -3.047 9.023 1 92.5 152 GLY B N 1
ATOM 3674 C CA . GLY B 1 152 ? -20.25 -4.199 9.906 1 92.5 152 GLY B CA 1
ATOM 3675 C C . GLY B 1 152 ? -18.828 -4.52 10.312 1 92.5 152 GLY B C 1
ATOM 3676 O O . GLY B 1 152 ? -18.094 -3.65 10.797 1 92.5 152 GLY B O 1
ATOM 3677 N N . LYS B 1 153 ? -18.5 -5.773 10.062 1 94.75 153 LYS B N 1
ATOM 3678 C CA . LYS B 1 153 ? -17.172 -6.258 10.438 1 94.75 153 LYS B CA 1
ATOM 3679 C C . LYS B 1 153 ? -16.234 -6.254 9.242 1 94.75 153 LYS B C 1
ATOM 3681 O O . LYS B 1 153 ? -15.125 -6.789 9.312 1 94.75 153 LYS B O 1
ATOM 3686 N N . ASP B 1 154 ? -16.672 -5.629 8.195 1 96.94 154 ASP B N 1
ATOM 3687 C CA . ASP B 1 154 ? -15.914 -5.664 6.945 1 96.94 154 ASP B CA 1
ATOM 3688 C C . ASP B 1 154 ? -14.578 -4.941 7.09 1 96.94 154 ASP B C 1
ATOM 3690 O O . ASP B 1 154 ? -14.477 -3.943 7.809 1 96.94 154 ASP B O 1
ATOM 3694 N N . TYR B 1 155 ? -13.562 -5.457 6.488 1 98.19 155 TYR B N 1
ATOM 3695 C CA . TYR B 1 155 ? -12.266 -4.801 6.352 1 98.19 155 TYR B CA 1
ATOM 3696 C C . TYR B 1 155 ? -11.602 -5.172 5.031 1 98.19 155 TYR B C 1
ATOM 3698 O O . TYR B 1 155 ? -11.992 -6.152 4.391 1 98.19 155 TYR B O 1
ATOM 3706 N N . ASP B 1 156 ? -10.734 -4.383 4.609 1 98.38 156 ASP B N 1
ATOM 3707 C CA . ASP B 1 156 ? -9.906 -4.613 3.428 1 98.38 156 ASP B CA 1
ATOM 3708 C C . ASP B 1 156 ? -8.422 -4.492 3.762 1 98.38 156 ASP B C 1
ATOM 3710 O O . ASP B 1 156 ? -8.055 -3.887 4.773 1 98.38 156 ASP B O 1
ATOM 3714 N N . LEU B 1 157 ? -7.637 -5.188 2.994 1 98.69 157 LEU B N 1
ATOM 3715 C CA . LEU B 1 157 ? -6.195 -5.238 3.205 1 98.69 157 LEU B CA 1
ATOM 3716 C C . LEU B 1 157 ? -5.445 -4.902 1.922 1 98.69 157 LEU B C 1
ATOM 3718 O O . LEU B 1 157 ? -5.805 -5.383 0.844 1 98.69 157 LEU B O 1
ATOM 3722 N N . ALA B 1 158 ? -4.473 -4.098 1.998 1 98.69 158 ALA B N 1
ATOM 3723 C CA . ALA B 1 158 ? -3.484 -3.877 0.944 1 98.69 158 ALA B CA 1
ATOM 3724 C C . ALA B 1 158 ? -2.064 -4.039 1.479 1 98.69 158 ALA B C 1
ATOM 3726 O O . ALA B 1 158 ? -1.782 -3.686 2.625 1 98.69 158 ALA B O 1
ATOM 3727 N N . GLY B 1 159 ? -1.219 -4.621 0.731 1 98.69 159 GLY B N 1
ATOM 3728 C CA . GLY B 1 159 ? 0.172 -4.836 1.1 1 98.69 159 GLY B CA 1
ATOM 3729 C C . GLY B 1 159 ? 1.151 -4.309 0.068 1 98.69 159 GLY B C 1
ATOM 3730 O O . GLY B 1 159 ? 0.851 -4.289 -1.128 1 98.69 159 GLY B O 1
ATOM 3731 N N . PHE B 1 160 ? 2.268 -3.889 0.538 1 98.5 160 PHE B N 1
ATOM 3732 C CA . PHE B 1 160 ? 3.342 -3.348 -0.289 1 98.5 160 PHE B CA 1
ATOM 3733 C C . PHE B 1 160 ? 4.68 -3.965 0.092 1 98.5 160 PHE B C 1
ATOM 3735 O O . PHE B 1 160 ? 5.062 -3.955 1.264 1 98.5 160 PHE B O 1
ATOM 3742 N N . ALA B 1 161 ? 5.352 -4.496 -0.858 1 98.81 161 ALA B N 1
ATOM 3743 C CA . ALA B 1 161 ? 6.633 -5.145 -0.609 1 98.81 161 ALA B CA 1
ATOM 3744 C C . ALA B 1 161 ? 7.73 -4.555 -1.491 1 98.81 161 ALA B C 1
ATOM 3746 O O . ALA B 1 161 ? 7.484 -4.215 -2.65 1 98.81 161 ALA B O 1
ATOM 3747 N N . VAL B 1 162 ? 8.898 -4.453 -0.951 1 98.81 162 VAL B N 1
ATOM 3748 C CA . VAL B 1 162 ? 10.094 -4.066 -1.694 1 98.81 162 VAL B CA 1
ATOM 3749 C C . VAL B 1 162 ? 11.164 -5.148 -1.56 1 98.81 162 VAL B C 1
ATOM 3751 O O . VAL B 1 162 ? 11.367 -5.699 -0.474 1 98.81 162 VAL B O 1
ATOM 3754 N N . GLY B 1 163 ? 11.688 -5.547 -2.631 1 98.81 163 GLY B N 1
ATOM 3755 C CA . GLY B 1 163 ? 12.844 -6.422 -2.699 1 98.81 163 GLY B CA 1
ATOM 3756 C C . GLY B 1 163 ? 13.984 -5.84 -3.508 1 98.81 163 GLY B C 1
ATOM 3757 O O . GLY B 1 163 ? 13.906 -4.703 -3.977 1 98.81 163 GLY B O 1
ATOM 3758 N N . ALA B 1 164 ? 15.016 -6.59 -3.588 1 98.75 164 ALA B N 1
ATOM 3759 C CA . ALA B 1 164 ? 16.172 -6.168 -4.371 1 98.75 164 ALA B CA 1
ATOM 3760 C C . ALA B 1 164 ? 16.844 -7.363 -5.055 1 98.75 164 ALA B C 1
ATOM 3762 O O . ALA B 1 164 ? 16.75 -8.492 -4.57 1 98.75 164 ALA B O 1
ATOM 3763 N N . VAL B 1 165 ? 17.422 -7.094 -6.145 1 98.19 165 VAL B N 1
ATOM 3764 C CA . VAL B 1 165 ? 18.234 -8.047 -6.891 1 98.19 165 VAL B CA 1
ATOM 3765 C C . VAL B 1 165 ? 19.531 -7.379 -7.336 1 98.19 165 VAL B C 1
ATOM 3767 O O . VAL B 1 165 ? 19.531 -6.207 -7.73 1 98.19 165 VAL B O 1
ATOM 3770 N N . GLU B 1 166 ? 20.641 -8.094 -7.172 1 98.12 166 GLU B N 1
ATOM 3771 C CA . GLU B 1 166 ? 21.906 -7.535 -7.656 1 98.12 166 GLU B CA 1
ATOM 3772 C C . GLU B 1 166 ? 21.891 -7.359 -9.172 1 98.12 166 GLU B C 1
ATOM 3774 O O . GLU B 1 166 ? 21.359 -8.211 -9.891 1 98.12 166 GLU B O 1
ATOM 3779 N N . ARG B 1 167 ? 22.438 -6.266 -9.578 1 97.62 167 ARG B N 1
ATOM 3780 C CA . ARG B 1 167 ? 22.531 -5.98 -11.008 1 97.62 167 ARG B CA 1
ATOM 3781 C C . ARG B 1 167 ? 23.062 -7.188 -11.766 1 97.62 167 ARG B C 1
ATOM 3783 O O . ARG B 1 167 ? 24.062 -7.793 -11.359 1 97.62 167 ARG B O 1
ATOM 3790 N N . GLY B 1 168 ? 22.422 -7.535 -12.836 1 96.38 168 GLY B N 1
ATOM 3791 C CA . GLY B 1 168 ? 22.828 -8.664 -13.656 1 96.38 168 GLY B CA 1
ATOM 3792 C C . GLY B 1 168 ? 22.031 -9.922 -13.367 1 96.38 168 GLY B C 1
ATOM 3793 O O . GLY B 1 168 ? 22.141 -10.906 -14.109 1 96.38 168 GLY B O 1
ATOM 3794 N N . HIS B 1 169 ? 21.172 -9.938 -12.352 1 97.06 169 HIS B N 1
ATOM 3795 C CA . HIS B 1 169 ? 20.469 -11.156 -11.969 1 97.06 169 HIS B CA 1
ATOM 3796 C C . HIS B 1 169 ? 18.953 -10.984 -12.117 1 97.06 169 HIS B C 1
ATOM 3798 O O . HIS B 1 169 ? 18.188 -11.82 -11.648 1 97.06 169 HIS B O 1
ATOM 3804 N N . LEU B 1 170 ? 18.531 -9.914 -12.758 1 97.06 170 LEU B N 1
ATOM 3805 C CA . LEU B 1 170 ? 17.109 -9.656 -12.977 1 97.06 170 LEU B CA 1
ATOM 3806 C C . LEU B 1 170 ? 16.5 -10.703 -13.898 1 97.06 170 LEU B C 1
ATOM 3808 O O . LEU B 1 170 ? 17.141 -11.148 -14.852 1 97.06 170 LEU B O 1
ATOM 3812 N N . LEU B 1 171 ? 15.328 -11.102 -13.609 1 97.38 171 LEU B N 1
ATOM 3813 C CA . LEU B 1 171 ? 14.5 -11.945 -14.461 1 97.38 171 LEU B CA 1
ATOM 3814 C C . LEU B 1 171 ? 13.328 -11.156 -15.047 1 97.38 171 LEU B C 1
ATOM 3816 O O . LEU B 1 171 ? 12.867 -10.188 -14.438 1 97.38 171 LEU B O 1
ATOM 3820 N N . PRO B 1 172 ? 12.867 -11.539 -16.25 1 97.06 172 PRO B N 1
ATOM 3821 C CA . PRO B 1 172 ? 13.281 -12.672 -17.078 1 97.06 172 PRO B CA 1
ATOM 3822 C C . PRO B 1 172 ? 14.578 -12.406 -17.844 1 97.06 172 PRO B C 1
ATOM 3824 O O . PRO B 1 172 ? 14.93 -11.25 -18.094 1 97.06 172 PRO B O 1
ATOM 3827 N N . ARG B 1 173 ? 15.25 -13.461 -18.172 1 97.25 173 ARG B N 1
ATOM 3828 C CA . ARG B 1 173 ? 16.438 -13.359 -19.016 1 97.25 173 ARG B CA 1
ATOM 3829 C C . ARG B 1 173 ? 16.062 -13.172 -20.484 1 97.25 173 ARG B C 1
ATOM 3831 O O . ARG B 1 173 ? 14.93 -13.477 -20.875 1 97.25 173 ARG B O 1
ATOM 3838 N N . THR B 1 174 ? 17.016 -12.75 -21.25 1 95.25 174 THR B N 1
ATOM 3839 C CA . THR B 1 174 ? 16.75 -12.43 -22.656 1 95.25 174 THR B CA 1
ATOM 3840 C C . THR B 1 174 ? 16.969 -13.641 -23.547 1 95.25 174 THR B C 1
ATOM 3842 O O . THR B 1 174 ? 16.625 -13.625 -24.734 1 95.25 174 THR B O 1
ATOM 3845 N N . ASP B 1 175 ? 17.469 -14.711 -22.984 1 96.56 175 ASP B N 1
ATOM 3846 C CA . ASP B 1 175 ? 17.859 -15.836 -23.828 1 96.56 175 ASP B CA 1
ATOM 3847 C C . ASP B 1 175 ? 16.844 -16.969 -23.75 1 96.56 175 ASP B C 1
ATOM 3849 O O . ASP B 1 175 ? 17.188 -18.141 -23.922 1 96.56 175 ASP B O 1
ATOM 3853 N N . ILE B 1 176 ? 15.602 -16.609 -23.375 1 97.81 176 ILE B N 1
ATOM 3854 C CA . ILE B 1 176 ? 14.523 -17.594 -23.5 1 97.81 176 ILE B CA 1
ATOM 3855 C C . ILE B 1 176 ? 14.414 -18.062 -24.953 1 97.81 176 ILE B C 1
ATOM 3857 O O . ILE B 1 176 ? 14.484 -17.25 -25.875 1 97.81 176 ILE B O 1
ATOM 3861 N N . ALA B 1 177 ? 14.266 -19.375 -25.109 1 97 177 ALA B N 1
ATOM 3862 C CA . ALA B 1 177 ? 14.266 -19.922 -26.469 1 97 177 ALA B CA 1
ATOM 3863 C C . ALA B 1 177 ? 13.328 -21.125 -26.578 1 97 177 ALA B C 1
ATOM 3865 O O . ALA B 1 177 ? 12.945 -21.703 -25.562 1 97 177 ALA B O 1
ATOM 3866 N N . ALA B 1 178 ? 13 -21.375 -27.891 1 97.75 178 ALA B N 1
ATOM 3867 C CA . ALA B 1 178 ? 12.219 -22.578 -28.125 1 97.75 178 ALA B CA 1
ATOM 3868 C C . ALA B 1 178 ? 12.922 -23.812 -27.562 1 97.75 178 ALA B C 1
ATOM 3870 O O . ALA B 1 178 ? 14.141 -23.953 -27.703 1 97.75 178 ALA B O 1
ATOM 3871 N N . GLY B 1 179 ? 12.125 -24.625 -26.891 1 98.06 179 GLY B N 1
ATOM 3872 C CA . GLY B 1 179 ? 12.695 -25.828 -26.297 1 98.06 179 GLY B CA 1
ATOM 3873 C C . GLY B 1 179 ? 12.953 -25.703 -24.812 1 98.06 179 GLY B C 1
ATOM 3874 O O . GLY B 1 179 ? 13.117 -26.703 -24.109 1 98.06 179 GLY B O 1
ATOM 3875 N N . ASP B 1 180 ? 13.07 -24.469 -24.281 1 98.56 180 ASP B N 1
ATOM 3876 C CA . ASP B 1 180 ? 13.125 -24.312 -22.844 1 98.56 180 ASP B CA 1
ATOM 3877 C C . ASP B 1 180 ? 11.93 -25 -22.172 1 98.56 180 ASP B C 1
ATOM 3879 O O . ASP B 1 180 ? 10.828 -25.016 -22.734 1 98.56 180 ASP B O 1
ATOM 3883 N N . LEU B 1 181 ? 12.148 -25.516 -21 1 98.44 181 LEU B N 1
ATOM 3884 C CA . LEU B 1 181 ? 11.133 -26.328 -20.328 1 98.44 181 LEU B CA 1
ATOM 3885 C C . LEU B 1 181 ? 10.383 -25.5 -19.297 1 98.44 181 LEU B C 1
ATOM 3887 O O . LEU B 1 181 ? 10.93 -24.547 -18.734 1 98.44 181 LEU B O 1
ATOM 3891 N N . LEU B 1 182 ? 9.156 -25.906 -19.109 1 98.44 182 LEU B N 1
ATOM 3892 C CA . LEU B 1 182 ? 8.328 -25.328 -18.062 1 98.44 182 LEU B CA 1
ATOM 3893 C C . LEU B 1 182 ? 8.227 -26.266 -16.859 1 98.44 182 LEU B C 1
ATOM 3895 O O . LEU B 1 182 ? 7.793 -27.406 -17 1 98.44 182 LEU B O 1
ATOM 3899 N N . LEU B 1 183 ? 8.656 -25.797 -15.727 1 98.56 183 LEU B N 1
ATOM 3900 C CA . LEU B 1 183 ? 8.461 -26.5 -14.469 1 98.56 183 LEU B CA 1
ATOM 3901 C C . LEU B 1 183 ? 7.434 -25.781 -13.602 1 98.56 183 LEU B C 1
ATOM 3903 O O . LEU B 1 183 ? 7.516 -24.562 -13.406 1 98.56 183 LEU B O 1
ATOM 3907 N N . GLY B 1 184 ? 6.457 -26.5 -13.18 1 98.5 184 GLY B N 1
ATOM 3908 C CA . GLY B 1 184 ? 5.453 -25.938 -12.297 1 98.5 184 GLY B CA 1
ATOM 3909 C C . GLY B 1 184 ? 5.66 -26.312 -10.844 1 98.5 184 GLY B C 1
ATOM 3910 O O . GLY B 1 184 ? 6.051 -27.438 -10.539 1 98.5 184 GLY B O 1
ATOM 3911 N N . LEU B 1 185 ? 5.457 -25.391 -9.961 1 98.75 185 LEU B N 1
ATOM 3912 C CA . LEU B 1 185 ? 5.391 -25.672 -8.531 1 98.75 185 LEU B CA 1
ATOM 3913 C C . LEU B 1 185 ? 3.941 -25.719 -8.055 1 98.75 185 LEU B C 1
ATOM 3915 O O . LEU B 1 185 ? 3.15 -24.828 -8.367 1 98.75 185 LEU B O 1
ATOM 3919 N N . PRO B 1 186 ? 3.594 -26.719 -7.301 1 98.38 186 PRO B N 1
ATOM 3920 C CA . PRO B 1 186 ? 2.207 -26.891 -6.859 1 98.38 186 PRO B CA 1
ATOM 3921 C C . PRO B 1 186 ? 1.721 -25.75 -5.973 1 98.38 186 PRO B C 1
ATOM 3923 O O . PRO B 1 186 ? 2.508 -25.172 -5.223 1 98.38 186 PRO B O 1
ATOM 3926 N N . SER B 1 187 ? 0.409 -25.422 -6.102 1 98.38 187 SER B N 1
ATOM 3927 C CA . SER B 1 187 ? -0.245 -24.469 -5.211 1 98.38 187 SER B CA 1
ATOM 3928 C C . SER B 1 187 ? -0.795 -25.172 -3.971 1 98.38 187 SER B C 1
ATOM 3930 O O . SER B 1 187 ? -0.816 -26.406 -3.896 1 98.38 187 SER B O 1
ATOM 3932 N N . SER B 1 188 ? -1.201 -24.375 -2.945 1 97.62 188 SER B N 1
ATOM 3933 C CA . SER B 1 188 ? -1.845 -24.891 -1.738 1 97.62 188 SER B CA 1
ATOM 3934 C C . SER B 1 188 ? -3.363 -24.797 -1.838 1 97.62 188 SER B C 1
ATOM 3936 O O . SER B 1 188 ? -4.051 -24.641 -0.825 1 97.62 188 SER B O 1
ATOM 3938 N N . GLY B 1 189 ? -3.879 -24.891 -3 1 96.5 189 GLY B N 1
ATOM 3939 C CA . GLY B 1 189 ? -5.293 -24.672 -3.266 1 96.5 189 GLY B CA 1
ATOM 3940 C C . GLY B 1 189 ? -5.555 -23.484 -4.168 1 96.5 189 GLY B C 1
ATOM 3941 O O . GLY B 1 189 ? -4.867 -23.297 -5.176 1 96.5 189 GLY B O 1
ATOM 3942 N N . LEU B 1 190 ? -6.566 -22.656 -3.783 1 98.06 190 LEU B N 1
ATOM 3943 C CA . LEU B 1 190 ? -7.027 -21.594 -4.668 1 98.06 190 LEU B CA 1
ATOM 3944 C C . LEU B 1 190 ? -6.141 -20.359 -4.547 1 98.06 190 LEU B C 1
ATOM 3946 O O . LEU B 1 190 ? -6.215 -19.453 -5.379 1 98.06 190 LEU B O 1
ATOM 3950 N N . HIS B 1 191 ? -5.289 -20.344 -3.516 1 98.44 191 HIS B N 1
ATOM 3951 C CA . HIS B 1 191 ? -4.582 -19.125 -3.168 1 98.44 191 HIS B CA 1
ATOM 3952 C C . HIS B 1 191 ? -5.559 -17.969 -2.939 1 98.44 191 HIS B C 1
ATOM 3954 O O . HIS B 1 191 ? -6.441 -18.062 -2.082 1 98.44 191 HIS B O 1
ATOM 3960 N N . SER B 1 192 ? -5.406 -16.812 -3.523 1 97.44 192 SER B N 1
ATOM 3961 C CA . SER B 1 192 ? -6.27 -15.664 -3.254 1 97.44 192 SER B CA 1
ATOM 3962 C C . SER B 1 192 ? -7.012 -15.219 -4.512 1 97.44 192 SER B C 1
ATOM 3964 O O . SER B 1 192 ? -7.41 -14.062 -4.625 1 97.44 192 SER B O 1
ATOM 3966 N N . ASN B 1 193 ? -7.184 -16.094 -5.41 1 94.88 193 ASN B N 1
ATOM 3967 C CA . ASN B 1 193 ? -7.805 -15.711 -6.672 1 94.88 193 ASN B CA 1
ATOM 3968 C C . ASN B 1 193 ? -9.156 -16.391 -6.871 1 94.88 193 ASN B C 1
ATOM 3970 O O . ASN B 1 193 ? -9.328 -17.547 -6.488 1 94.88 193 ASN B O 1
ATOM 3974 N N . GLY B 1 194 ? -10.078 -15.609 -7.461 1 96.06 194 GLY B N 1
ATOM 3975 C CA . GLY B 1 194 ? -11.32 -16.203 -7.922 1 96.06 194 GLY B CA 1
ATOM 3976 C C . GLY B 1 194 ? -12.383 -16.297 -6.84 1 96.06 194 GLY B C 1
ATOM 3977 O O . GLY B 1 194 ? -13.391 -16.969 -7.008 1 96.06 194 GLY B O 1
ATOM 3978 N N . PHE B 1 195 ? -12.234 -15.633 -5.836 1 97.44 195 PHE B N 1
ATOM 3979 C CA . PHE B 1 195 ? -13.086 -15.875 -4.676 1 97.44 195 PHE B CA 1
ATOM 3980 C C . PHE B 1 195 ? -14.461 -15.25 -4.875 1 97.44 195 PHE B C 1
ATOM 3982 O O . PHE B 1 195 ? -15.43 -15.641 -4.211 1 97.44 195 PHE B O 1
ATOM 3989 N N . SER B 1 196 ? -14.609 -14.195 -5.711 1 96.06 196 SER B N 1
ATOM 3990 C CA . SER B 1 196 ? -15.953 -13.766 -6.059 1 96.06 196 SER B CA 1
ATOM 3991 C C . SER B 1 196 ? -16.75 -14.891 -6.699 1 96.06 196 SER B C 1
ATOM 3993 O O . SER B 1 196 ? -17.938 -15.062 -6.41 1 96.06 196 SER B O 1
ATOM 3995 N N . LEU B 1 197 ? -16.141 -15.609 -7.547 1 96.25 197 LEU B N 1
ATOM 3996 C CA . LEU B 1 197 ? -16.766 -16.766 -8.188 1 96.25 197 LEU B CA 1
ATOM 3997 C C . LEU B 1 197 ? -17.016 -17.875 -7.176 1 96.25 197 LEU B C 1
ATOM 3999 O O . LEU B 1 197 ? -18.078 -18.5 -7.184 1 96.25 197 LEU B O 1
ATOM 4003 N N . VAL B 1 198 ? -16.031 -18.156 -6.32 1 97.62 198 VAL B N 1
ATOM 4004 C CA . VAL B 1 198 ? -16.172 -19.156 -5.266 1 97.62 198 VAL B CA 1
ATOM 4005 C C . VAL B 1 198 ? -17.391 -18.828 -4.406 1 97.62 198 VAL B C 1
ATOM 4007 O O . VAL B 1 198 ? -18.234 -19.703 -4.148 1 97.62 198 VAL B O 1
ATOM 4010 N N . ARG B 1 199 ? -17.5 -17.609 -3.994 1 97.06 199 ARG B N 1
ATOM 4011 C CA . ARG B 1 199 ? -18.594 -17.188 -3.133 1 97.06 199 ARG B CA 1
ATOM 4012 C C . ARG B 1 199 ? -19.938 -17.344 -3.844 1 97.06 199 ARG B C 1
ATOM 4014 O O . ARG B 1 199 ? -20.938 -17.703 -3.221 1 97.06 199 ARG B O 1
ATOM 4021 N N . ARG B 1 200 ? -19.953 -17.031 -5.098 1 96.38 200 ARG B N 1
ATOM 4022 C CA . ARG B 1 200 ? -21.172 -17.219 -5.883 1 96.38 200 ARG B CA 1
ATOM 4023 C C . ARG B 1 200 ? -21.578 -18.688 -5.922 1 96.38 200 ARG B C 1
ATOM 4025 O O . ARG B 1 200 ? -22.75 -19.016 -5.75 1 96.38 200 ARG B O 1
ATOM 4032 N N . VAL B 1 201 ? -20.625 -19.547 -6.18 1 96.94 201 VAL B N 1
ATOM 4033 C CA . VAL B 1 201 ? -20.891 -20.984 -6.203 1 96.94 201 VAL B CA 1
ATOM 4034 C C . VAL B 1 201 ? -21.453 -21.438 -4.859 1 96.94 201 VAL B C 1
ATOM 4036 O O . VAL B 1 201 ? -22.422 -22.203 -4.809 1 96.94 201 VAL B O 1
ATOM 4039 N N . LEU B 1 202 ? -20.859 -20.984 -3.76 1 97.38 202 LEU B N 1
ATOM 4040 C CA . LEU B 1 202 ? -21.328 -21.344 -2.424 1 97.38 202 LEU B CA 1
ATOM 4041 C C . LEU B 1 202 ? -22.766 -20.891 -2.217 1 97.38 202 LEU B C 1
ATOM 4043 O O . LEU B 1 202 ? -23.594 -21.656 -1.739 1 97.38 202 LEU B O 1
ATOM 4047 N N . ALA B 1 203 ? -23.016 -19.672 -2.561 1 95.88 203 ALA B N 1
ATOM 4048 C CA . ALA B 1 203 ? -24.344 -19.094 -2.381 1 95.88 203 ALA B CA 1
ATOM 4049 C C . ALA B 1 203 ? -25.391 -19.859 -3.195 1 95.88 203 ALA B C 1
ATOM 4051 O O . ALA B 1 203 ? -26.469 -20.188 -2.688 1 95.88 203 ALA B O 1
ATOM 4052 N N . ASP B 1 204 ? -25.109 -20.109 -4.438 1 96.19 204 ASP B N 1
ATOM 4053 C CA . ASP B 1 204 ? -26.031 -20.781 -5.348 1 96.19 204 ASP B CA 1
ATOM 4054 C C . ASP B 1 204 ? -26.344 -22.188 -4.863 1 96.19 204 ASP B C 1
ATOM 4056 O O . ASP B 1 204 ? -27.453 -22.703 -5.102 1 96.19 204 ASP B O 1
ATOM 4060 N N . ASN B 1 205 ? -25.453 -22.766 -4.18 1 95.81 205 ASN B N 1
ATOM 4061 C CA . ASN B 1 205 ? -25.625 -24.141 -3.75 1 95.81 205 ASN B CA 1
ATOM 4062 C C . ASN B 1 205 ? -26.031 -24.234 -2.281 1 95.81 205 ASN B C 1
ATOM 4064 O O . ASN B 1 205 ? -26.172 -25.328 -1.729 1 95.81 205 ASN B O 1
ATOM 4068 N N . GLY B 1 206 ? -26.125 -23.125 -1.663 1 95.94 206 GLY B N 1
ATOM 4069 C CA . GLY B 1 206 ? -26.5 -23.094 -0.257 1 95.94 206 GLY B CA 1
ATOM 4070 C C . GLY B 1 206 ? -25.469 -23.734 0.648 1 95.94 206 GLY B C 1
ATOM 4071 O O . GLY B 1 206 ? -25.812 -24.359 1.648 1 95.94 206 GLY B O 1
ATOM 4072 N N . ALA B 1 207 ? -24.266 -23.656 0.233 1 95.69 207 ALA B N 1
ATOM 4073 C CA . ALA B 1 207 ? -23.203 -24.281 1.016 1 95.69 207 ALA B CA 1
ATOM 4074 C C . ALA B 1 207 ? -22.875 -23.438 2.246 1 95.69 207 ALA B C 1
ATOM 4076 O O . ALA B 1 207 ? -22.859 -22.203 2.182 1 95.69 207 ALA B O 1
ATOM 4077 N N . SER B 1 208 ? -22.609 -24.188 3.352 1 96.5 208 SER B N 1
ATOM 4078 C CA . SER B 1 208 ? -22.234 -23.531 4.594 1 96.5 208 SER B CA 1
ATOM 4079 C C . SER B 1 208 ? -20.734 -23.609 4.832 1 96.5 208 SER B C 1
ATOM 4081 O O . SER B 1 208 ? -20.141 -24.688 4.738 1 96.5 208 SER B O 1
ATOM 4083 N N . LEU B 1 209 ? -20.141 -22.562 5.215 1 97.81 209 LEU B N 1
ATOM 4084 C CA . LEU B 1 209 ? -18.703 -22.516 5.488 1 97.81 209 LEU B CA 1
ATOM 4085 C C . LEU B 1 209 ? -18.359 -23.344 6.727 1 97.81 209 LEU B C 1
ATOM 4087 O O . LEU B 1 209 ? -17.234 -23.797 6.875 1 97.81 209 LEU B O 1
ATOM 4091 N N . ASP B 1 210 ? -19.312 -23.5 7.562 1 97 210 ASP B N 1
ATOM 4092 C CA . ASP B 1 210 ? -19.094 -24.281 8.781 1 97 210 ASP B CA 1
ATOM 4093 C C . ASP B 1 210 ? -19.359 -25.766 8.531 1 97 210 ASP B C 1
ATOM 4095 O O . ASP B 1 210 ? -19.062 -26.609 9.383 1 97 210 ASP B O 1
ATOM 4099 N N . GLY B 1 211 ? -19.922 -26.094 7.406 1 97.19 211 GLY B N 1
ATOM 4100 C CA . GLY B 1 211 ? -20.141 -27.469 7.027 1 97.19 211 GLY B CA 1
ATOM 4101 C C . GLY B 1 211 ? -18.875 -28.172 6.551 1 97.19 211 GLY B C 1
ATOM 4102 O O . GLY B 1 211 ? -17.828 -27.531 6.367 1 97.19 211 GLY B O 1
ATOM 4103 N N . PRO B 1 212 ? -18.969 -29.453 6.379 1 97.06 212 PRO B N 1
ATOM 4104 C CA . PRO B 1 212 ? -17.797 -30.203 5.938 1 97.06 212 PRO B CA 1
ATOM 4105 C C . PRO B 1 212 ? -17.375 -29.859 4.512 1 97.06 212 PRO B C 1
ATOM 4107 O O . PRO B 1 212 ? -18.219 -29.625 3.65 1 97.06 212 PRO B O 1
ATOM 4110 N N . ALA B 1 213 ? -16.141 -29.859 4.254 1 97.56 213 ALA B N 1
ATOM 4111 C CA . ALA B 1 213 ? -15.633 -29.766 2.887 1 97.56 213 ALA B CA 1
ATOM 4112 C C . ALA B 1 213 ? -15.805 -31.078 2.137 1 97.56 213 ALA B C 1
ATOM 4114 O O . ALA B 1 213 ? -15.203 -32.094 2.506 1 97.56 213 ALA B O 1
ATOM 4115 N N . PRO B 1 214 ? -16.5 -31.062 1.111 1 96 214 PRO B N 1
ATOM 4116 C CA . PRO B 1 214 ? -16.797 -32.344 0.436 1 96 214 PRO B CA 1
ATOM 4117 C C . PRO B 1 214 ? -15.555 -32.969 -0.179 1 96 214 PRO B C 1
ATOM 4119 O O . PRO B 1 214 ? -15.508 -34.188 -0.352 1 96 214 PRO B O 1
ATOM 4122 N N . TYR B 1 215 ? -14.57 -32.25 -0.471 1 96.56 215 TYR B N 1
ATOM 4123 C CA . TYR B 1 215 ? -13.398 -32.781 -1.183 1 96.56 215 TYR B CA 1
ATOM 4124 C C . TYR B 1 215 ? -12.211 -32.906 -0.243 1 96.56 215 TYR B C 1
ATOM 4126 O O . TYR B 1 215 ? -11.125 -33.344 -0.66 1 96.56 215 TYR B O 1
ATOM 4134 N N . GLU B 1 216 ? -12.312 -32.531 0.983 1 96.94 216 GLU B N 1
ATOM 4135 C CA . GLU B 1 216 ? -11.242 -32.594 1.97 1 96.94 216 GLU B CA 1
ATOM 4136 C C . GLU B 1 216 ? -11.766 -33.031 3.328 1 96.94 216 GLU B C 1
ATOM 4138 O O . GLU B 1 216 ? -12.031 -32.219 4.203 1 96.94 216 GLU B O 1
ATOM 4143 N N . PRO B 1 217 ? -11.758 -34.344 3.523 1 95.75 217 PRO B N 1
ATOM 4144 C CA . PRO B 1 217 ? -12.305 -34.875 4.773 1 95.75 217 PRO B CA 1
ATOM 4145 C C . PRO B 1 217 ? -11.586 -34.344 6.008 1 95.75 217 PRO B C 1
ATOM 4147 O O . PRO B 1 217 ? -10.359 -34.188 5.996 1 95.75 217 PRO B O 1
ATOM 4150 N N . GLY B 1 218 ? -12.344 -34.031 7.023 1 96.81 218 GLY B N 1
ATOM 4151 C CA . GLY B 1 218 ? -11.781 -33.594 8.289 1 96.81 218 GLY B CA 1
ATOM 4152 C C . GLY B 1 218 ? -11.695 -32.094 8.422 1 96.81 218 GLY B C 1
ATOM 4153 O O . GLY B 1 218 ? -11.367 -31.562 9.492 1 96.81 218 GLY B O 1
ATOM 4154 N N . LYS B 1 219 ? -12.039 -31.391 7.418 1 97.19 219 LYS B N 1
ATOM 4155 C CA . LYS B 1 219 ? -12.023 -29.922 7.457 1 97.19 219 LYS B CA 1
ATOM 4156 C C . LYS B 1 219 ? -13.398 -29.359 7.121 1 97.19 219 LYS B C 1
ATOM 4158 O O . LYS B 1 219 ? -14.172 -29.984 6.395 1 97.19 219 LYS B O 1
ATOM 4163 N N . THR B 1 220 ? -13.664 -28.234 7.719 1 98 220 THR B N 1
ATOM 4164 C CA . THR B 1 220 ? -14.828 -27.484 7.246 1 98 220 THR B CA 1
ATOM 4165 C C . THR B 1 220 ? -14.531 -26.828 5.906 1 98 220 THR B C 1
ATOM 4167 O O . THR B 1 220 ? -13.367 -26.672 5.52 1 98 220 THR B O 1
ATOM 4170 N N . LEU B 1 221 ? -15.609 -26.453 5.195 1 97.94 221 LEU B N 1
ATOM 4171 C CA . LEU B 1 221 ? -15.469 -25.734 3.932 1 97.94 221 LEU B CA 1
ATOM 4172 C C . LEU B 1 221 ? -14.688 -24.438 4.129 1 97.94 221 LEU B C 1
ATOM 4174 O O . LEU B 1 221 ? -13.812 -24.109 3.328 1 97.94 221 LEU B O 1
ATOM 4178 N N . GLY B 1 222 ? -14.969 -23.719 5.188 1 98 222 GLY B N 1
ATOM 4179 C CA . GLY B 1 222 ? -14.266 -22.484 5.5 1 98 222 GLY B CA 1
ATOM 4180 C C . GLY B 1 222 ? -12.773 -22.688 5.723 1 98 222 GLY B C 1
ATOM 4181 O O . GLY B 1 222 ? -11.953 -21.969 5.152 1 98 222 GLY B O 1
ATOM 4182 N N . GLU B 1 223 ? -12.453 -23.672 6.508 1 97.81 223 GLU B N 1
ATOM 4183 C CA . GLU B 1 223 ? -11.055 -24 6.789 1 97.81 223 GLU B CA 1
ATOM 4184 C C . GLU B 1 223 ? -10.297 -24.328 5.508 1 97.81 223 GLU B C 1
ATOM 4186 O O . GLU B 1 223 ? -9.164 -23.875 5.316 1 97.81 223 GLU B O 1
ATOM 4191 N N . SER B 1 224 ? -10.938 -25.094 4.695 1 98.25 224 SER B N 1
ATOM 4192 C CA . SER B 1 224 ? -10.297 -25.516 3.453 1 98.25 224 SER B CA 1
ATOM 4193 C C . SER B 1 224 ? -10.078 -24.328 2.516 1 98.25 224 SER B C 1
ATOM 4195 O O . SER B 1 224 ? -8.984 -24.156 1.983 1 98.25 224 SER B O 1
ATOM 4197 N N . LEU B 1 225 ? -11.109 -23.516 2.324 1 98.44 225 LEU B N 1
ATOM 4198 C CA . LEU B 1 225 ? -11.07 -22.422 1.372 1 98.44 225 LEU B CA 1
ATOM 4199 C C . LEU B 1 225 ? -10.156 -21.312 1.866 1 98.44 225 LEU B C 1
ATOM 4201 O O . LEU B 1 225 ? -9.664 -20.5 1.072 1 98.44 225 LEU B O 1
ATOM 4205 N N . LEU B 1 226 ? -9.828 -21.297 3.166 1 98.5 226 LEU B N 1
ATOM 4206 C CA . LEU B 1 226 ? -8.992 -20.25 3.748 1 98.5 226 LEU B CA 1
ATOM 4207 C C . LEU B 1 226 ? -7.539 -20.703 3.834 1 98.5 226 LEU B C 1
ATOM 4209 O O . LEU B 1 226 ? -6.711 -20.016 4.445 1 98.5 226 LEU B O 1
ATOM 4213 N N . THR B 1 227 ? -7.254 -21.859 3.215 1 98.25 227 THR B N 1
ATOM 4214 C CA . THR B 1 227 ? -5.855 -22.266 3.137 1 98.25 227 THR B CA 1
ATOM 4215 C C . THR B 1 227 ? -4.992 -21.125 2.576 1 98.25 227 THR B C 1
ATOM 4217 O O . THR B 1 227 ? -5.289 -20.594 1.509 1 98.25 227 THR B O 1
ATOM 4220 N N . PRO B 1 228 ? -3.945 -20.734 3.281 1 98.5 228 PRO B N 1
ATOM 4221 C CA . PRO B 1 228 ? -3.154 -19.578 2.861 1 98.5 228 PRO B CA 1
ATOM 4222 C C . PRO B 1 228 ? -2.395 -19.828 1.561 1 98.5 228 PRO B C 1
ATOM 4224 O O . PRO B 1 228 ? -2.029 -20.969 1.258 1 98.5 228 PRO B O 1
ATOM 4227 N N . THR B 1 229 ? -2.215 -18.766 0.849 1 98.75 229 THR B N 1
ATOM 4228 C CA . THR B 1 229 ? -1.395 -18.781 -0.357 1 98.75 229 THR B CA 1
ATOM 4229 C C . THR B 1 229 ? 0.035 -19.203 -0.029 1 98.75 229 THR B C 1
ATOM 4231 O O . THR B 1 229 ? 0.619 -18.734 0.948 1 98.75 229 THR B O 1
ATOM 4234 N N . ARG B 1 230 ? 0.553 -20.078 -0.845 1 98.56 230 ARG B N 1
ATOM 4235 C CA . ARG B 1 230 ? 1.932 -20.516 -0.667 1 98.56 230 ARG B CA 1
ATOM 4236 C C . ARG B 1 230 ? 2.916 -19.391 -0.992 1 98.56 230 ARG B C 1
ATOM 4238 O O . ARG B 1 230 ? 2.725 -18.656 -1.96 1 98.56 230 ARG B O 1
ATOM 4245 N N . ILE B 1 231 ? 3.98 -19.297 -0.189 1 98.88 231 ILE B N 1
ATOM 4246 C CA . ILE B 1 231 ? 5.086 -18.375 -0.435 1 98.88 231 ILE B CA 1
ATOM 4247 C C . ILE B 1 231 ? 6.273 -19.141 -1.019 1 98.88 231 ILE B C 1
ATOM 4249 O O . ILE B 1 231 ? 6.816 -20.031 -0.373 1 98.88 231 ILE B O 1
ATOM 4253 N N . TYR B 1 232 ? 6.773 -18.781 -2.154 1 98.88 232 TYR B N 1
ATOM 4254 C CA . TYR B 1 232 ? 7.758 -19.562 -2.895 1 98.88 232 TYR B CA 1
ATOM 4255 C C . TYR B 1 232 ? 9.148 -18.953 -2.775 1 98.88 232 TYR B C 1
ATOM 4257 O O . TYR B 1 232 ? 10.094 -19.406 -3.422 1 98.88 232 TYR B O 1
ATOM 4265 N N . VAL B 1 233 ? 9.352 -18 -1.938 1 98.88 233 VAL B N 1
ATOM 4266 C CA . VAL B 1 233 ? 10.539 -17.156 -1.907 1 98.88 233 VAL B CA 1
ATOM 4267 C C . VAL B 1 233 ? 11.766 -17.984 -1.522 1 98.88 233 VAL B C 1
ATOM 4269 O O . VAL B 1 233 ? 12.734 -18.062 -2.281 1 98.88 233 VAL B O 1
ATOM 4272 N N . ARG B 1 234 ? 11.703 -18.672 -0.422 1 98.31 234 ARG B N 1
ATOM 4273 C CA . ARG B 1 234 ? 12.883 -19.344 0.116 1 98.31 234 ARG B CA 1
ATOM 4274 C C . ARG B 1 234 ? 13.352 -20.453 -0.82 1 98.31 234 ARG B C 1
ATOM 4276 O O . ARG B 1 234 ? 14.539 -20.531 -1.158 1 98.31 234 ARG B O 1
ATOM 4283 N N . PRO B 1 235 ? 12.453 -21.312 -1.279 1 98.38 235 PRO B N 1
ATOM 4284 C CA . PRO B 1 235 ? 12.914 -22.344 -2.211 1 98.38 235 PRO B CA 1
ATOM 4285 C C . PRO B 1 235 ? 13.531 -21.766 -3.48 1 98.38 235 PRO B C 1
ATOM 4287 O O . PRO B 1 235 ? 14.523 -22.281 -3.99 1 98.38 235 PRO B O 1
ATOM 4290 N N . LEU B 1 236 ? 12.992 -20.688 -3.996 1 98.69 236 LEU B N 1
ATOM 4291 C CA . LEU B 1 236 ? 13.484 -20.125 -5.25 1 98.69 236 LEU B CA 1
ATOM 4292 C C . LEU B 1 236 ? 14.812 -19.406 -5.043 1 98.69 236 LEU B C 1
ATOM 4294 O O . LEU B 1 236 ? 15.688 -19.453 -5.906 1 98.69 236 LEU B O 1
ATOM 4298 N N . LEU B 1 237 ? 14.969 -18.719 -3.889 1 98.38 237 LEU B N 1
ATOM 4299 C CA . LEU B 1 237 ? 16.266 -18.141 -3.58 1 98.38 237 LEU B CA 1
ATOM 4300 C C . LEU B 1 237 ? 17.344 -19.234 -3.492 1 98.38 237 LEU B C 1
ATOM 4302 O O . LEU B 1 237 ? 18.469 -19.016 -3.93 1 98.38 237 LEU B O 1
ATOM 4306 N N . HIS B 1 238 ? 17 -20.375 -2.918 1 97.44 238 HIS B N 1
ATOM 4307 C CA . HIS B 1 238 ? 17.906 -21.516 -2.857 1 97.44 238 HIS B CA 1
ATOM 4308 C C . HIS B 1 238 ? 18.312 -21.969 -4.254 1 97.44 238 HIS B C 1
ATOM 4310 O O . HIS B 1 238 ? 19.484 -22.25 -4.504 1 97.44 238 HIS B O 1
ATOM 4316 N N . VAL B 1 239 ? 17.406 -22.016 -5.113 1 97.75 239 VAL B N 1
ATOM 4317 C CA . VAL B 1 239 ? 17.641 -22.469 -6.48 1 97.75 239 VAL B CA 1
ATOM 4318 C C . VAL B 1 239 ? 18.547 -21.469 -7.195 1 97.75 239 VAL B C 1
ATOM 4320 O O . VAL B 1 239 ? 19.469 -21.859 -7.914 1 97.75 239 VAL B O 1
ATOM 4323 N N . PHE B 1 240 ? 18.266 -20.125 -7.02 1 97.38 240 PHE B N 1
ATOM 4324 C CA . PHE B 1 240 ? 19.078 -19.078 -7.648 1 97.38 240 PHE B CA 1
ATOM 4325 C C . PHE B 1 240 ? 20.531 -19.188 -7.199 1 97.38 240 PHE B C 1
ATOM 4327 O O . PHE B 1 240 ? 21.438 -18.891 -7.973 1 97.38 240 PHE B O 1
ATOM 4334 N N . ALA B 1 241 ? 20.703 -19.562 -5.941 1 95.5 241 ALA B N 1
ATOM 4335 C CA . ALA B 1 241 ? 22.047 -19.703 -5.398 1 95.5 241 ALA B CA 1
ATOM 4336 C C . ALA B 1 241 ? 22.75 -20.922 -5.984 1 95.5 241 ALA B C 1
ATOM 4338 O O . ALA B 1 241 ? 23.984 -20.938 -6.121 1 95.5 241 ALA B O 1
ATOM 4339 N N . ALA B 1 242 ? 21.984 -21.891 -6.387 1 95.19 242 ALA B N 1
ATOM 4340 C CA . ALA B 1 242 ? 22.531 -23.172 -6.801 1 95.19 242 ALA B CA 1
ATOM 4341 C C . ALA B 1 242 ? 22.797 -23.203 -8.305 1 95.19 242 ALA B C 1
ATOM 4343 O O . ALA B 1 242 ? 23.641 -23.953 -8.781 1 95.19 242 ALA B O 1
ATOM 4344 N N . THR B 1 243 ? 22.062 -22.422 -9.062 1 94.44 243 THR B N 1
ATOM 4345 C CA . THR B 1 243 ? 22.188 -22.5 -10.516 1 94.44 243 THR B CA 1
ATOM 4346 C C . THR B 1 243 ? 21.719 -21.203 -11.172 1 94.44 243 THR B C 1
ATOM 4348 O O . THR B 1 243 ? 20.969 -20.438 -10.578 1 94.44 243 THR B O 1
ATOM 4351 N N . GLN B 1 244 ? 22.141 -20.984 -12.383 1 93.25 244 GLN B N 1
ATOM 4352 C CA . GLN B 1 244 ? 21.719 -19.859 -13.188 1 93.25 244 GLN B CA 1
ATOM 4353 C C . GLN B 1 244 ? 20.828 -20.312 -14.344 1 93.25 244 GLN B C 1
ATOM 4355 O O . GLN B 1 244 ? 20.672 -19.594 -15.336 1 93.25 244 GLN B O 1
ATOM 4360 N N . ALA B 1 245 ? 20.25 -21.438 -14.148 1 96 245 ALA B N 1
ATOM 4361 C CA . ALA B 1 245 ? 19.562 -22.078 -15.266 1 96 245 ALA B CA 1
ATOM 4362 C C . ALA B 1 245 ? 18.109 -21.594 -15.367 1 96 245 ALA B C 1
ATOM 4364 O O . ALA B 1 245 ? 17.422 -21.859 -16.344 1 96 245 ALA B O 1
ATOM 4365 N N . VAL B 1 246 ? 17.609 -20.891 -14.352 1 98.25 246 VAL B N 1
ATOM 4366 C CA . VAL B 1 246 ? 16.266 -20.328 -14.398 1 98.25 246 VAL B CA 1
ATOM 4367 C C . VAL B 1 246 ? 16.266 -19.078 -15.273 1 98.25 246 VAL B C 1
ATOM 4369 O O . VAL B 1 246 ? 17.047 -18.156 -15.047 1 98.25 246 VAL B O 1
ATOM 4372 N N . LYS B 1 247 ? 15.391 -19.047 -16.219 1 98.44 247 LYS B N 1
ATOM 4373 C CA . LYS B 1 247 ? 15.375 -17.938 -17.188 1 98.44 247 LYS B CA 1
ATOM 4374 C C . LYS B 1 247 ? 14.211 -17 -16.906 1 98.44 247 LYS B C 1
ATOM 4376 O O . LYS B 1 247 ? 14.266 -15.812 -17.25 1 98.44 247 LYS B O 1
ATOM 4381 N N . ALA B 1 248 ? 13.141 -17.484 -16.375 1 98.44 248 ALA B N 1
ATOM 4382 C CA . ALA B 1 248 ? 11.969 -16.688 -16.031 1 98.44 248 ALA B CA 1
ATOM 4383 C C . ALA B 1 248 ? 11.094 -17.406 -15.016 1 98.44 248 ALA B C 1
ATOM 4385 O O . ALA B 1 248 ? 11.227 -18.625 -14.812 1 98.44 248 ALA B O 1
ATOM 4386 N N . LEU B 1 249 ? 10.336 -16.688 -14.344 1 98.56 249 LEU B N 1
ATOM 4387 C CA . LEU B 1 249 ? 9.297 -17.156 -13.43 1 98.56 249 LEU B CA 1
ATOM 4388 C C . LEU B 1 249 ? 7.969 -16.469 -13.727 1 98.56 249 LEU B C 1
ATOM 4390 O O . LEU B 1 249 ? 7.945 -15.352 -14.234 1 98.56 249 LEU B O 1
ATOM 4394 N N . ALA B 1 250 ? 6.906 -17.109 -13.406 1 98.25 250 ALA B N 1
ATOM 4395 C CA . ALA B 1 250 ? 5.574 -16.516 -13.5 1 98.25 250 ALA B CA 1
ATOM 4396 C C . ALA B 1 250 ? 4.711 -16.922 -12.312 1 98.25 250 ALA B C 1
ATOM 4398 O O . ALA B 1 250 ? 4.531 -18.109 -12.039 1 98.25 250 ALA B O 1
ATOM 4399 N N . HIS B 1 251 ? 4.266 -15.914 -11.57 1 98.5 251 HIS B N 1
ATOM 4400 C CA . HIS B 1 251 ? 3.305 -16.094 -10.484 1 98.5 251 HIS B CA 1
ATOM 4401 C C . HIS B 1 251 ? 1.89 -16.266 -11.031 1 98.5 251 HIS B C 1
ATOM 4403 O O . HIS B 1 251 ? 1.354 -15.352 -11.672 1 98.5 251 HIS B O 1
ATOM 4409 N N . ILE B 1 252 ? 1.247 -17.406 -10.797 1 98.06 252 ILE B N 1
ATOM 4410 C CA . ILE B 1 252 ? -0.047 -17.703 -11.406 1 98.06 252 ILE B CA 1
ATOM 4411 C C . ILE B 1 252 ? -1.168 -17.234 -10.477 1 98.06 252 ILE B C 1
ATOM 4413 O O . ILE B 1 252 ? -1.452 -17.875 -9.469 1 98.06 252 ILE B O 1
ATOM 4417 N N . THR B 1 253 ? -1.787 -16.203 -10.82 1 95.62 253 THR B N 1
ATOM 4418 C CA . THR B 1 253 ? -2.879 -15.578 -10.078 1 95.62 253 THR B CA 1
ATOM 4419 C C . THR B 1 253 ? -4.109 -15.414 -10.969 1 95.62 253 THR B C 1
ATOM 4421 O O . THR B 1 253 ? -4.516 -16.359 -11.656 1 95.62 253 THR B O 1
ATOM 4424 N N . GLY B 1 254 ? -4.758 -14.25 -10.875 1 91.38 254 GLY B N 1
ATOM 4425 C CA . GLY B 1 254 ? -5.852 -13.984 -11.797 1 91.38 254 GLY B CA 1
ATOM 4426 C C . GLY B 1 254 ? -5.41 -13.93 -13.242 1 91.38 254 GLY B C 1
ATOM 4427 O O . GLY B 1 254 ? -4.344 -13.391 -13.555 1 91.38 254 GLY B O 1
ATOM 4428 N N . GLY B 1 255 ? -6.219 -14.43 -14.109 1 91.62 255 GLY B N 1
ATOM 4429 C CA . GLY B 1 255 ? -5.848 -14.57 -15.508 1 91.62 255 GLY B CA 1
ATOM 4430 C C . GLY B 1 255 ? -5.227 -15.922 -15.828 1 91.62 255 GLY B C 1
ATOM 4431 O O . GLY B 1 255 ? -5.062 -16.266 -17 1 91.62 255 GLY B O 1
ATOM 4432 N N . GLY B 1 256 ? -4.914 -16.641 -14.789 1 94.31 256 GLY B N 1
ATOM 4433 C CA . GLY B 1 256 ? -4.43 -18 -14.961 1 94.31 256 GLY B CA 1
ATOM 4434 C C . GLY B 1 256 ? -3.164 -18.078 -15.797 1 94.31 256 GLY B C 1
ATOM 4435 O O . GLY B 1 256 ? -2.314 -17.188 -15.727 1 94.31 256 GLY B O 1
ATOM 4436 N N . PHE B 1 257 ? -3.039 -19.188 -16.5 1 94.88 257 PHE B N 1
ATOM 4437 C CA . PHE B 1 257 ? -1.86 -19.438 -17.328 1 94.88 257 PHE B CA 1
ATOM 4438 C C . PHE B 1 257 ? -1.829 -18.5 -18.531 1 94.88 257 PHE B C 1
ATOM 4440 O O . PHE B 1 257 ? -0.773 -17.969 -18.875 1 94.88 257 PHE B O 1
ATOM 4447 N N . GLN B 1 258 ? -2.945 -18.203 -19.047 1 92.81 258 GLN B N 1
ATOM 4448 C CA . GLN B 1 258 ? -3.092 -17.5 -20.312 1 92.81 258 GLN B CA 1
ATOM 4449 C C . GLN B 1 258 ? -2.615 -16.062 -20.203 1 92.81 258 GLN B C 1
ATOM 4451 O O . GLN B 1 258 ? -2.096 -15.484 -21.156 1 92.81 258 GLN B O 1
ATOM 4456 N N . GLU B 1 259 ? -2.785 -15.5 -19.047 1 92.31 259 GLU B N 1
ATOM 4457 C CA . GLU B 1 259 ? -2.451 -14.086 -18.922 1 92.31 259 GLU B CA 1
ATOM 4458 C C . GLU B 1 259 ? -1.115 -13.891 -18.219 1 92.31 259 GLU B C 1
ATOM 4460 O O . GLU B 1 259 ? -0.362 -12.969 -18.547 1 92.31 259 GLU B O 1
ATOM 4465 N N . ASN B 1 260 ? -0.833 -14.703 -17.234 1 95.31 260 ASN B N 1
ATOM 4466 C CA . ASN B 1 260 ? 0.353 -14.477 -16.422 1 95.31 260 ASN B CA 1
ATOM 4467 C C . ASN B 1 260 ? 1.618 -14.961 -17.109 1 95.31 260 ASN B C 1
ATOM 4469 O O . ASN B 1 260 ? 2.676 -14.344 -17 1 95.31 260 ASN B O 1
ATOM 4473 N N . LEU B 1 261 ? 1.548 -16.047 -17.859 1 95.75 261 LEU B N 1
ATOM 4474 C CA . LEU B 1 261 ? 2.738 -16.656 -18.438 1 95.75 261 LEU B CA 1
ATOM 4475 C C . LEU B 1 261 ? 3.295 -15.797 -19.578 1 95.75 261 LEU B C 1
ATOM 4477 O O . LEU B 1 261 ? 4.504 -15.578 -19.656 1 95.75 261 LEU B O 1
ATOM 4481 N N . PRO B 1 262 ? 2.479 -15.25 -20.453 1 93.38 262 PRO B N 1
ATOM 4482 C CA . PRO B 1 262 ? 3.016 -14.461 -21.562 1 93.38 262 PRO B CA 1
ATOM 4483 C C . PRO B 1 262 ? 3.742 -13.203 -21.094 1 93.38 262 PRO B C 1
ATOM 4485 O O . PRO B 1 262 ? 4.543 -12.633 -21.844 1 93.38 262 PRO B O 1
ATOM 4488 N N . ARG B 1 263 ? 3.533 -12.773 -19.875 1 92.38 263 ARG B N 1
ATOM 4489 C CA . ARG B 1 263 ? 4.121 -11.547 -19.344 1 92.38 263 ARG B CA 1
ATOM 4490 C C . ARG B 1 263 ? 5.645 -11.633 -19.328 1 92.38 263 ARG B C 1
ATOM 4492 O O . ARG B 1 263 ? 6.332 -10.609 -19.297 1 92.38 263 ARG B O 1
ATOM 4499 N N . VAL B 1 264 ? 6.172 -12.836 -19.328 1 94.94 264 VAL B N 1
ATOM 4500 C CA . VAL B 1 264 ? 7.613 -12.969 -19.156 1 94.94 264 VAL B CA 1
ATOM 4501 C C . VAL B 1 264 ? 8.25 -13.453 -20.453 1 94.94 264 VAL B C 1
ATOM 4503 O O . VAL B 1 264 ? 9.461 -13.672 -20.516 1 94.94 264 VAL B O 1
ATOM 4506 N N . LEU B 1 265 ? 7.441 -13.594 -21.516 1 95 265 LEU B N 1
ATOM 4507 C CA . LEU B 1 265 ? 7.938 -14.141 -22.766 1 95 265 LEU B CA 1
ATOM 4508 C C . LEU B 1 265 ? 8.352 -13.023 -23.719 1 95 265 LEU B C 1
ATOM 4510 O O . LEU B 1 265 ? 7.66 -12.016 -23.844 1 95 265 LEU B O 1
ATOM 4514 N N . PRO B 1 266 ? 9.477 -13.219 -24.391 1 93.44 266 PRO B N 1
ATOM 4515 C CA . PRO B 1 266 ? 9.781 -12.297 -25.5 1 93.44 266 PRO B CA 1
ATOM 4516 C C . PRO B 1 266 ? 8.844 -12.469 -26.688 1 93.44 266 PRO B C 1
ATOM 4518 O O . PRO B 1 266 ? 8.141 -13.477 -26.797 1 93.44 266 PRO B O 1
ATOM 4521 N N . ALA B 1 267 ? 8.852 -11.438 -27.5 1 91.62 267 ALA B N 1
ATOM 4522 C CA . ALA B 1 267 ? 8.062 -11.523 -28.734 1 91.62 267 ALA B CA 1
ATOM 4523 C C . ALA B 1 267 ? 8.477 -12.727 -29.562 1 91.62 267 ALA B C 1
ATOM 4525 O O . ALA B 1 267 ? 9.648 -13.094 -29.609 1 91.62 267 ALA B O 1
ATOM 4526 N N . GLY B 1 268 ? 7.523 -13.344 -30.172 1 93.81 268 GLY B N 1
ATOM 4527 C CA . GLY B 1 268 ? 7.809 -14.43 -31.094 1 93.81 268 GLY B CA 1
ATOM 4528 C C . GLY B 1 268 ? 7.785 -15.789 -30.438 1 93.81 268 GLY B C 1
ATOM 4529 O O . GLY B 1 268 ? 7.945 -16.812 -31.109 1 93.81 268 GLY B O 1
ATOM 4530 N N . PHE B 1 269 ? 7.602 -15.781 -29.156 1 96.44 269 PHE B N 1
ATOM 4531 C CA . PHE B 1 269 ? 7.574 -17.062 -28.469 1 96.44 269 PHE B CA 1
ATOM 4532 C C . PHE B 1 269 ? 6.242 -17.266 -27.75 1 96.44 269 PHE B C 1
ATOM 4534 O O . PHE B 1 269 ? 5.539 -16.297 -27.453 1 96.44 269 PHE B O 1
ATOM 4541 N N . GLY B 1 270 ? 5.863 -18.484 -27.547 1 96.81 270 GLY B N 1
ATOM 4542 C CA . GLY B 1 270 ? 4.707 -18.938 -26.781 1 96.81 270 GLY B CA 1
ATOM 4543 C C . GLY B 1 270 ? 4.988 -20.172 -25.953 1 96.81 270 GLY B C 1
ATOM 4544 O O . GLY B 1 270 ? 6.148 -20.547 -25.766 1 96.81 270 GLY B O 1
ATOM 4545 N N . LEU B 1 271 ? 3.906 -20.703 -25.406 1 97.69 271 LEU B N 1
ATOM 4546 C CA . LEU B 1 271 ? 4.051 -21.859 -24.531 1 97.69 271 LEU B CA 1
ATOM 4547 C C . LEU B 1 271 ? 3.064 -22.953 -24.922 1 97.69 271 LEU B C 1
ATOM 4549 O O . LEU B 1 271 ? 1.914 -22.672 -25.266 1 97.69 271 LEU B O 1
ATOM 4553 N N . ALA B 1 272 ? 3.523 -24.141 -24.953 1 97.38 272 ALA B N 1
ATOM 4554 C CA . ALA B 1 272 ? 2.676 -25.328 -25.047 1 97.38 272 ALA B CA 1
ATOM 4555 C C . ALA B 1 272 ? 2.65 -26.094 -23.719 1 97.38 272 ALA B C 1
ATOM 4557 O O . ALA B 1 272 ? 3.678 -26.609 -23.281 1 97.38 272 ALA B O 1
ATOM 4558 N N . LEU B 1 273 ? 1.485 -26.172 -23.109 1 97.69 273 LEU B N 1
ATOM 4559 C CA . LEU B 1 273 ? 1.343 -26.828 -21.812 1 97.69 273 LEU B CA 1
ATOM 4560 C C . LEU B 1 273 ? 0.592 -28.141 -21.953 1 97.69 273 LEU B C 1
ATOM 4562 O O . LEU B 1 273 ? -0.374 -28.25 -22.703 1 97.69 273 LEU B O 1
ATOM 4566 N N . ASP B 1 274 ? 1.013 -29.141 -21.219 1 97.44 274 ASP B N 1
ATOM 4567 C CA . ASP B 1 274 ? 0.321 -30.422 -21.109 1 97.44 274 ASP B CA 1
ATOM 4568 C C . ASP B 1 274 ? -0.55 -30.469 -19.859 1 97.44 274 ASP B C 1
ATOM 4570 O O . ASP B 1 274 ? -0.055 -30.734 -18.75 1 97.44 274 ASP B O 1
ATOM 4574 N N . LEU B 1 275 ? -1.844 -30.359 -20 1 96.94 275 LEU B N 1
ATOM 4575 C CA . LEU B 1 275 ? -2.768 -30.297 -18.875 1 96.94 275 LEU B CA 1
ATOM 4576 C C . LEU B 1 275 ? -2.865 -31.641 -18.172 1 96.94 275 LEU B C 1
ATOM 4578 O O . LEU B 1 275 ? -3.25 -31.703 -17 1 96.94 275 LEU B O 1
ATOM 4582 N N . SER B 1 276 ? -2.531 -32.688 -18.875 1 95.44 276 SER B N 1
ATOM 4583 C CA . SER B 1 276 ? -2.611 -34 -18.281 1 95.44 276 SER B CA 1
ATOM 4584 C C . SER B 1 276 ? -1.526 -34.219 -17.234 1 95.44 276 SER B C 1
ATOM 4586 O O . SER B 1 276 ? -1.607 -35.156 -16.422 1 95.44 276 SER B O 1
ATOM 4588 N N . ALA B 1 277 ? -0.544 -33.375 -17.297 1 94.19 277 ALA B N 1
ATOM 4589 C CA . ALA B 1 277 ? 0.555 -33.469 -16.344 1 94.19 277 ALA B CA 1
ATOM 4590 C C . ALA B 1 277 ? 0.154 -32.875 -14.984 1 94.19 277 ALA B C 1
ATOM 4592 O O . ALA B 1 277 ? 0.825 -33.125 -13.977 1 94.19 277 ALA B O 1
ATOM 4593 N N . LEU B 1 278 ? -0.928 -32.156 -14.938 1 94.5 278 LEU B N 1
ATOM 4594 C CA . LEU B 1 278 ? -1.354 -31.484 -13.719 1 94.5 278 LEU B CA 1
ATOM 4595 C C . LEU B 1 278 ? -2.148 -32.438 -12.82 1 94.5 278 LEU B C 1
ATOM 4597 O O . LEU B 1 278 ? -3.086 -33.094 -13.281 1 94.5 278 LEU B O 1
ATOM 4601 N N . ALA B 1 279 ? -1.67 -32.562 -11.633 1 91.81 279 ALA B N 1
ATOM 4602 C CA . ALA B 1 279 ? -2.52 -33.156 -10.602 1 91.81 279 ALA B CA 1
ATOM 4603 C C . ALA B 1 279 ? -3.42 -32.094 -9.961 1 91.81 279 ALA B C 1
ATOM 4605 O O . ALA B 1 279 ? -3.047 -31.484 -8.961 1 91.81 279 ALA B O 1
ATOM 4606 N N . VAL B 1 280 ? -4.57 -31.953 -10.469 1 96.69 280 VAL B N 1
ATOM 4607 C CA . VAL B 1 280 ? -5.461 -30.891 -10.047 1 96.69 280 VAL B CA 1
ATOM 4608 C C . VAL B 1 280 ? -5.992 -31.172 -8.648 1 96.69 280 VAL B C 1
ATOM 4610 O O . VAL B 1 280 ? -6.633 -32.219 -8.422 1 96.69 280 VAL B O 1
ATOM 4613 N N . PRO B 1 281 ? -5.758 -30.312 -7.707 1 97.06 281 PRO B N 1
ATOM 4614 C CA . PRO B 1 281 ? -6.34 -30.5 -6.375 1 97.06 281 PRO B CA 1
ATOM 4615 C C . PRO B 1 281 ? -7.863 -30.609 -6.406 1 97.06 281 PRO B C 1
ATOM 4617 O O . PRO B 1 281 ? -8.516 -29.922 -7.199 1 97.06 281 PRO B O 1
ATOM 4620 N N . PRO B 1 282 ? -8.477 -31.359 -5.543 1 97.25 282 PRO B N 1
ATOM 4621 C CA . PRO B 1 282 ? -9.898 -31.703 -5.59 1 97.25 282 PRO B CA 1
ATOM 4622 C C . PRO B 1 282 ? -10.797 -30.469 -5.492 1 97.25 282 PRO B C 1
ATOM 4624 O O . PRO B 1 282 ? -11.922 -30.484 -6 1 97.25 282 PRO B O 1
ATOM 4627 N N . VAL B 1 283 ? -10.336 -29.438 -4.859 1 98.12 283 VAL B N 1
ATOM 4628 C CA . VAL B 1 283 ? -11.156 -28.25 -4.684 1 98.12 283 VAL B CA 1
ATOM 4629 C C . VAL B 1 283 ? -11.555 -27.688 -6.051 1 98.12 283 VAL B C 1
ATOM 4631 O O . VAL B 1 283 ? -12.664 -27.188 -6.223 1 98.12 283 VAL B O 1
ATOM 4634 N N . PHE B 1 284 ? -10.688 -27.75 -7.016 1 98.06 284 PHE B N 1
ATOM 4635 C CA . PHE B 1 284 ? -10.969 -27.219 -8.336 1 98.06 284 PHE B CA 1
ATOM 4636 C C . PHE B 1 284 ? -12.031 -28.047 -9.047 1 98.06 284 PHE B C 1
ATOM 4638 O O . PHE B 1 284 ? -12.906 -27.484 -9.719 1 98.06 284 PHE B O 1
ATOM 4645 N N . GLY B 1 285 ? -11.906 -29.359 -8.938 1 97.31 285 GLY B N 1
ATOM 4646 C CA . GLY B 1 285 ? -12.953 -30.203 -9.484 1 97.31 285 GLY B CA 1
ATOM 4647 C C . GLY B 1 285 ? -14.312 -29.938 -8.867 1 97.31 285 GLY B C 1
ATOM 4648 O O . GLY B 1 285 ? -15.328 -29.906 -9.57 1 97.31 285 GLY B O 1
ATOM 4649 N N . TRP B 1 286 ? -14.328 -29.828 -7.598 1 97.31 286 TRP B N 1
ATOM 4650 C CA . TRP B 1 286 ? -15.562 -29.531 -6.883 1 97.31 286 TRP B CA 1
ATOM 4651 C C . TRP B 1 286 ? -16.188 -28.234 -7.383 1 97.31 286 TRP B C 1
ATOM 4653 O O . TRP B 1 286 ? -17.375 -28.172 -7.672 1 97.31 286 TRP B O 1
ATOM 4663 N N . LEU B 1 287 ? -15.375 -27.172 -7.512 1 97.38 287 LEU B N 1
ATOM 4664 C CA . LEU B 1 287 ? -15.859 -25.875 -7.988 1 97.38 287 LEU B CA 1
ATOM 4665 C C . LEU B 1 287 ? -16.422 -26 -9.406 1 97.38 287 LEU B C 1
ATOM 4667 O O . LEU B 1 287 ? -17.469 -25.438 -9.711 1 97.38 287 LEU B O 1
ATOM 4671 N N . ALA B 1 288 ? -15.672 -26.672 -10.25 1 97.38 288 ALA B N 1
ATOM 4672 C CA . ALA B 1 288 ? -16.109 -26.844 -11.633 1 97.38 288 ALA B CA 1
ATOM 4673 C C . ALA B 1 288 ? -17.469 -27.531 -11.695 1 97.38 288 ALA B C 1
ATOM 4675 O O . ALA B 1 288 ? -18.359 -27.078 -12.43 1 97.38 288 ALA B O 1
ATOM 4676 N N . ARG B 1 289 ? -17.641 -28.531 -10.922 1 96.56 289 ARG B N 1
ATOM 4677 C CA . ARG B 1 289 ? -18.875 -29.312 -10.93 1 96.56 289 ARG B CA 1
ATOM 4678 C C . ARG B 1 289 ? -20.016 -28.516 -10.312 1 96.56 289 ARG B C 1
ATOM 4680 O O . ARG B 1 289 ? -21.094 -28.391 -10.922 1 96.56 289 ARG B O 1
ATOM 4687 N N . GLU B 1 290 ? -19.797 -27.969 -9.141 1 95.88 290 GLU B N 1
ATOM 4688 C CA . GLU B 1 290 ? -20.859 -27.281 -8.398 1 95.88 290 GLU B CA 1
ATOM 4689 C C . GLU B 1 290 ? -21.25 -25.984 -9.078 1 95.88 290 GLU B C 1
ATOM 4691 O O . GLU B 1 290 ? -22.406 -25.562 -9 1 95.88 290 GLU B O 1
ATOM 4696 N N . GLY B 1 291 ? -20.266 -25.359 -9.703 1 95.94 291 GLY B N 1
ATOM 4697 C CA . GLY B 1 291 ? -20.547 -24.094 -10.359 1 95.94 291 GLY B CA 1
ATOM 4698 C C . GLY B 1 291 ? -20.859 -24.25 -11.836 1 95.94 291 GLY B C 1
ATOM 4699 O O . GLY B 1 291 ? -21.219 -23.266 -12.5 1 95.94 291 GLY B O 1
ATOM 4700 N N . GLY B 1 292 ? -20.719 -25.422 -12.352 1 96.38 292 GLY B N 1
ATOM 4701 C CA . GLY B 1 292 ? -20.844 -25.594 -13.789 1 96.38 292 GLY B CA 1
ATOM 4702 C C . GLY B 1 292 ? -19.844 -24.766 -14.578 1 96.38 292 GLY B C 1
ATOM 4703 O O . GLY B 1 292 ? -20.203 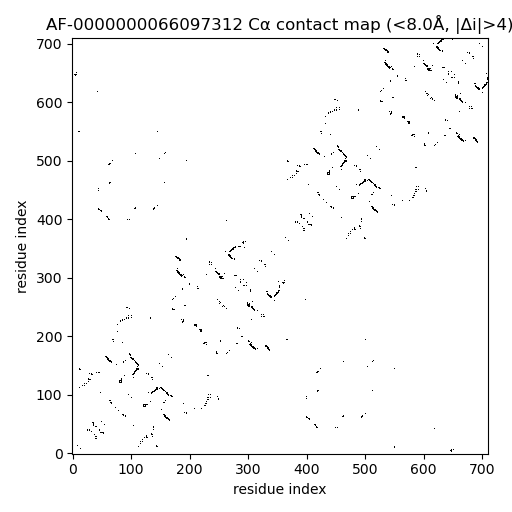-24.141 -15.578 1 96.38 292 GLY B O 1
ATOM 4704 N N . ILE B 1 293 ? -18.656 -24.672 -14.109 1 95.94 293 ILE B N 1
ATOM 4705 C CA . ILE B 1 293 ? -17.641 -23.812 -14.695 1 95.94 293 ILE B CA 1
ATOM 4706 C C . ILE B 1 293 ? -16.875 -24.578 -15.773 1 95.94 293 ILE B C 1
ATOM 4708 O O . ILE B 1 293 ? -16.312 -25.641 -15.508 1 95.94 293 ILE B O 1
ATOM 4712 N N . ALA B 1 294 ? -16.812 -23.984 -16.969 1 95.94 294 ALA B N 1
ATOM 4713 C CA . ALA B 1 294 ? -16.094 -24.609 -18.094 1 95.94 294 ALA B CA 1
ATOM 4714 C C . ALA B 1 294 ? -14.594 -24.641 -17.828 1 95.94 294 ALA B C 1
ATOM 4716 O O . ALA B 1 294 ? -14.062 -23.766 -17.156 1 95.94 294 ALA B O 1
ATOM 4717 N N . GLU B 1 295 ? -13.961 -25.641 -18.375 1 95.44 295 GLU B N 1
ATOM 4718 C CA . GLU B 1 295 ? -12.516 -25.781 -18.219 1 95.44 295 GLU B CA 1
ATOM 4719 C C . GLU B 1 295 ? -11.789 -24.516 -18.625 1 95.44 295 GLU B C 1
ATOM 4721 O O . GLU B 1 295 ? -10.844 -24.078 -17.953 1 95.44 295 GLU B O 1
ATOM 4726 N N . THR B 1 296 ? -12.172 -23.906 -19.719 1 93 296 THR B N 1
ATOM 4727 C CA . THR B 1 296 ? -11.539 -22.688 -20.203 1 93 296 THR B CA 1
ATOM 4728 C C . THR B 1 296 ? -11.641 -21.562 -19.172 1 93 296 THR B C 1
ATOM 4730 O O . THR B 1 296 ? -10.695 -20.797 -18.984 1 93 296 THR B O 1
ATOM 4733 N N . GLU B 1 297 ? -12.766 -21.516 -18.516 1 93.94 297 GLU B N 1
ATOM 4734 C CA . GLU B 1 297 ? -12.977 -20.516 -17.469 1 93.94 297 GLU B CA 1
ATOM 4735 C C . GLU B 1 297 ? -12.141 -20.844 -16.234 1 93.94 297 GLU B C 1
ATOM 4737 O O . GLU B 1 297 ? -11.617 -19.938 -15.578 1 93.94 297 GLU B O 1
ATOM 4742 N N . MET B 1 298 ? -12.062 -22.125 -15.891 1 96.19 298 MET B N 1
ATOM 4743 C CA . MET B 1 298 ? -11.203 -22.531 -14.781 1 96.19 298 MET B CA 1
ATOM 4744 C C . MET B 1 298 ? -9.766 -22.078 -15.008 1 96.19 298 MET B C 1
ATOM 4746 O O . MET B 1 298 ? -9.141 -21.5 -14.109 1 96.19 298 MET B O 1
ATOM 4750 N N . LEU B 1 299 ? -9.281 -22.234 -16.234 1 95 299 LEU B N 1
ATOM 4751 C CA . LEU B 1 299 ? -7.895 -21.953 -16.594 1 95 299 LEU B CA 1
ATOM 4752 C C . LEU B 1 299 ? -7.648 -20.438 -16.625 1 95 299 LEU B C 1
ATOM 4754 O O . LEU B 1 299 ? -6.523 -19.984 -16.406 1 95 299 LEU B O 1
ATOM 4758 N N . ARG B 1 300 ? -8.68 -19.703 -16.797 1 92.75 300 ARG B N 1
ATOM 4759 C CA . ARG B 1 300 ? -8.555 -18.25 -16.891 1 92.75 300 ARG B CA 1
ATOM 4760 C C . ARG B 1 300 ? -8.664 -17.594 -15.516 1 92.75 300 ARG B C 1
ATOM 4762 O O . ARG B 1 300 ? -8.18 -16.484 -15.305 1 92.75 300 ARG B O 1
ATOM 4769 N N . THR B 1 301 ? -9.242 -18.297 -14.617 1 94.06 301 THR B N 1
ATOM 4770 C CA . THR B 1 301 ? -9.578 -17.688 -13.336 1 94.06 301 THR B CA 1
ATOM 4771 C C . THR B 1 301 ? -8.648 -18.188 -12.234 1 94.06 301 THR B C 1
ATOM 4773 O O . THR B 1 301 ? -8.227 -17.422 -11.367 1 94.06 301 THR B O 1
ATOM 4776 N N . PHE B 1 302 ? -8.359 -19.453 -12.312 1 97.12 302 PHE B N 1
ATOM 4777 C CA . PHE B 1 302 ? -7.676 -20.094 -11.195 1 97.12 302 PHE B CA 1
ATOM 4778 C C . PHE B 1 302 ? -6.293 -20.578 -11.609 1 97.12 302 PHE B C 1
ATOM 4780 O O . PHE B 1 302 ? -5.961 -20.594 -12.797 1 97.12 302 PHE B O 1
ATOM 4787 N N . ASN B 1 303 ? -5.52 -20.953 -10.57 1 97.75 303 ASN B N 1
ATOM 4788 C CA . ASN B 1 303 ? -4.188 -21.5 -10.805 1 97.75 303 ASN B CA 1
ATOM 4789 C C . ASN B 1 303 ? -4.25 -22.984 -11.141 1 97.75 303 ASN B C 1
ATOM 4791 O O . ASN B 1 303 ? -3.273 -23.562 -11.633 1 97.75 303 ASN B O 1
ATOM 4795 N N . CYS B 1 304 ? -5.355 -23.641 -10.812 1 97.56 304 CYS B N 1
ATOM 4796 C CA . CYS B 1 304 ? -5.652 -25.031 -11.125 1 97.56 304 CYS B CA 1
ATOM 4797 C C . CYS B 1 304 ? -4.559 -25.953 -10.594 1 97.56 304 CYS B C 1
ATOM 4799 O O . CYS B 1 304 ? -4.258 -26.984 -11.211 1 97.56 304 CYS B O 1
ATOM 4801 N N . GLY B 1 305 ? -3.906 -25.562 -9.57 1 97.69 305 GLY B N 1
ATOM 4802 C CA . GLY B 1 305 ? -2.984 -26.453 -8.875 1 97.69 305 GLY B CA 1
ATOM 4803 C C . GLY B 1 305 ? -1.534 -26.031 -9.016 1 97.69 305 GLY B C 1
ATOM 4804 O O . GLY B 1 305 ? -0.65 -26.625 -8.383 1 97.69 305 GLY B O 1
ATOM 4805 N N . ILE B 1 306 ? -1.234 -25.031 -9.844 1 98.44 306 ILE B N 1
ATOM 4806 C CA . ILE B 1 306 ? 0.125 -24.531 -10.047 1 98.44 306 ILE B CA 1
ATOM 4807 C C . ILE B 1 306 ? 0.212 -23.062 -9.633 1 98.44 306 ILE B C 1
ATOM 4809 O O . ILE B 1 306 ? -0.42 -22.203 -10.25 1 98.44 306 ILE B O 1
ATOM 4813 N N . GLY B 1 307 ? 1.06 -22.797 -8.648 1 98.5 307 GLY B N 1
ATOM 4814 C CA . GLY B 1 307 ? 1.144 -21.438 -8.156 1 98.5 307 GLY B CA 1
ATOM 4815 C C . GLY B 1 307 ? 2.305 -20.656 -8.75 1 98.5 307 GLY B C 1
ATOM 4816 O O . GLY B 1 307 ? 2.311 -19.422 -8.727 1 98.5 307 GLY B O 1
ATOM 4817 N N . MET B 1 308 ? 3.305 -21.344 -9.242 1 98.81 308 MET B N 1
ATOM 4818 C CA . MET B 1 308 ? 4.52 -20.766 -9.805 1 98.81 308 MET B CA 1
ATOM 4819 C C . MET B 1 308 ? 5.043 -21.594 -10.969 1 98.81 308 MET B C 1
ATOM 4821 O O . MET B 1 308 ? 5.031 -22.828 -10.906 1 98.81 308 MET B O 1
ATOM 4825 N N . VAL B 1 309 ? 5.434 -20.938 -12.008 1 98.62 309 VAL B N 1
ATOM 4826 C CA . VAL B 1 309 ? 6.016 -21.641 -13.148 1 98.62 309 VAL B CA 1
ATOM 4827 C C . VAL B 1 309 ? 7.422 -21.109 -13.414 1 98.62 309 VAL B C 1
ATOM 4829 O O . VAL B 1 309 ? 7.656 -19.891 -13.359 1 98.62 309 VAL B O 1
ATOM 4832 N N . LEU B 1 310 ? 8.352 -21.984 -13.672 1 98.75 310 LEU B N 1
ATOM 4833 C CA . LEU B 1 310 ? 9.719 -21.656 -14.07 1 98.75 310 LEU B CA 1
ATOM 4834 C C . LEU B 1 310 ? 9.945 -22 -15.539 1 98.75 310 LEU B C 1
ATOM 4836 O O . LEU B 1 310 ? 9.5 -23.031 -16.016 1 98.75 310 LEU B O 1
ATOM 4840 N N . ILE B 1 311 ? 10.539 -21.125 -16.203 1 98.62 311 ILE B N 1
ATOM 4841 C CA . ILE B 1 311 ? 11.117 -21.438 -17.5 1 98.62 311 ILE B CA 1
ATOM 4842 C C . ILE B 1 311 ? 12.617 -21.688 -17.359 1 98.62 311 ILE B C 1
ATOM 4844 O O . ILE B 1 311 ? 13.352 -20.844 -16.844 1 98.62 311 ILE B O 1
ATOM 4848 N N . VAL B 1 312 ? 13.062 -22.828 -17.797 1 98.44 312 VAL B N 1
ATOM 4849 C CA . VAL B 1 312 ? 14.453 -23.219 -17.547 1 98.44 312 VAL B CA 1
ATOM 4850 C C . VAL B 1 312 ? 15.062 -23.766 -18.828 1 98.44 312 VAL B C 1
ATOM 4852 O O . VAL B 1 312 ? 14.352 -24.312 -19.688 1 98.44 312 VAL B O 1
ATOM 4855 N N . ALA B 1 313 ? 16.344 -23.641 -18.891 1 96.5 313 ALA B N 1
ATOM 4856 C CA . ALA B 1 313 ? 17.062 -24.234 -20.016 1 96.5 313 ALA B CA 1
ATOM 4857 C C . ALA B 1 313 ? 16.875 -25.75 -20.031 1 96.5 313 ALA B C 1
ATOM 4859 O O . ALA B 1 313 ? 17.031 -26.406 -19 1 96.5 313 ALA B O 1
ATOM 4860 N N . ASN B 1 314 ? 16.594 -26.266 -21.188 1 96 314 ASN B N 1
ATOM 4861 C CA . ASN B 1 314 ? 16.297 -27.688 -21.312 1 96 314 ASN B CA 1
ATOM 4862 C C . ASN B 1 314 ? 17.469 -28.547 -20.828 1 96 314 ASN B C 1
ATOM 4864 O O . ASN B 1 314 ? 17.266 -29.531 -20.125 1 96 314 ASN B O 1
ATOM 4868 N N . ASP B 1 315 ? 18.688 -28.219 -21.172 1 95.62 315 ASP B N 1
ATOM 4869 C CA . ASP B 1 315 ? 19.875 -29.016 -20.875 1 95.62 315 ASP B CA 1
ATOM 4870 C C . ASP B 1 315 ? 20.25 -28.938 -19.391 1 95.62 315 ASP B C 1
ATOM 4872 O O . ASP B 1 315 ? 21.047 -29.719 -18.906 1 95.62 315 ASP B O 1
ATOM 4876 N N . GLU B 1 316 ? 19.562 -28.062 -18.656 1 96.06 316 GLU B N 1
ATOM 4877 C CA . GLU B 1 316 ? 19.859 -27.891 -17.234 1 96.06 316 GLU B CA 1
ATOM 4878 C C . GLU B 1 316 ? 18.625 -28.125 -16.375 1 96.06 316 GLU B C 1
ATOM 4880 O O . GLU B 1 316 ? 18.625 -27.828 -15.18 1 96.06 316 GLU B O 1
ATOM 4885 N N . ALA B 1 317 ? 17.594 -28.562 -16.969 1 96.62 317 ALA B N 1
ATOM 4886 C CA . ALA B 1 317 ? 16.328 -28.75 -16.281 1 96.62 317 ALA B CA 1
ATOM 4887 C C . ALA B 1 317 ? 16.469 -29.688 -15.086 1 96.62 317 ALA B C 1
ATOM 4889 O O . ALA B 1 317 ? 15.891 -29.453 -14.023 1 96.62 317 ALA B O 1
ATOM 4890 N N . SER B 1 318 ? 17.203 -30.75 -15.203 1 96.94 318 SER B N 1
ATOM 4891 C CA . SER B 1 318 ? 17.391 -31.719 -14.133 1 96.94 318 SER B CA 1
ATOM 4892 C C . SER B 1 318 ? 18.078 -31.094 -12.922 1 96.94 318 SER B C 1
ATOM 4894 O O . SER B 1 318 ? 17.75 -31.422 -11.781 1 96.94 318 SER B O 1
ATOM 4896 N N . LYS B 1 319 ? 19 -30.25 -13.227 1 97.06 319 LYS B N 1
ATOM 4897 C CA . LYS B 1 319 ? 19.703 -29.562 -12.148 1 97.06 319 LYS B CA 1
ATOM 4898 C C . LYS B 1 319 ? 18.734 -28.672 -11.359 1 97.06 319 LYS B C 1
ATOM 4900 O O . LYS B 1 319 ? 18.797 -28.641 -10.125 1 97.06 319 LYS B O 1
ATOM 4905 N N . VAL B 1 320 ? 17.906 -27.984 -12.055 1 98.31 320 VAL B N 1
ATOM 4906 C CA . VAL B 1 320 ? 16.938 -27.109 -11.414 1 98.31 320 VAL B CA 1
ATOM 4907 C C . VAL B 1 320 ? 15.945 -27.953 -10.609 1 98.31 320 VAL B C 1
ATOM 4909 O O . VAL B 1 320 ? 15.609 -27.625 -9.469 1 98.31 320 VAL B O 1
ATOM 4912 N N . GLU B 1 321 ? 15.516 -29.047 -11.156 1 98.44 321 GLU B N 1
ATOM 4913 C CA . GLU B 1 321 ? 14.594 -29.938 -10.461 1 98.44 321 GLU B CA 1
ATOM 4914 C C . GLU B 1 321 ? 15.203 -30.469 -9.18 1 98.44 321 GLU B C 1
ATOM 4916 O O . GLU B 1 321 ? 14.539 -30.547 -8.141 1 98.44 321 GLU B O 1
ATOM 4921 N N . GLU B 1 322 ? 16.453 -30.859 -9.266 1 98 322 GLU B N 1
ATOM 4922 C CA . GLU B 1 322 ? 17.156 -31.375 -8.094 1 98 322 GLU B CA 1
ATOM 4923 C C . GLU B 1 322 ? 17.266 -30.312 -7.008 1 98 322 GLU B C 1
ATOM 4925 O O . GLU B 1 322 ? 17.047 -30.594 -5.828 1 98 322 GLU B O 1
ATOM 4930 N N . ALA B 1 323 ? 17.578 -29.109 -7.43 1 98.06 323 ALA B N 1
ATOM 4931 C CA . ALA B 1 323 ? 17.688 -28.016 -6.477 1 98.06 323 ALA B CA 1
ATOM 4932 C C . ALA B 1 323 ? 16.328 -27.734 -5.828 1 98.06 323 ALA B C 1
ATOM 4934 O O . ALA B 1 323 ? 16.25 -27.453 -4.629 1 98.06 323 ALA B O 1
ATOM 4935 N N . LEU B 1 324 ? 15.289 -27.766 -6.625 1 98.62 324 LEU B N 1
ATOM 4936 C CA . LEU B 1 324 ? 13.938 -27.547 -6.109 1 98.62 324 LEU B CA 1
ATOM 4937 C C . LEU B 1 324 ? 13.562 -28.641 -5.113 1 98.62 324 LEU B C 1
ATOM 4939 O O . LEU B 1 324 ? 13.023 -28.344 -4.043 1 98.62 324 LEU B O 1
ATOM 4943 N N . ARG B 1 325 ? 13.844 -29.859 -5.438 1 98.31 325 ARG B N 1
ATOM 4944 C CA . ARG B 1 325 ? 13.555 -30.969 -4.539 1 98.31 325 ARG B CA 1
ATOM 4945 C C . ARG B 1 325 ? 14.344 -30.859 -3.24 1 98.31 325 ARG B C 1
ATOM 4947 O O . ARG B 1 325 ? 13.82 -31.141 -2.16 1 98.31 325 ARG B O 1
ATOM 4954 N N . ALA B 1 326 ? 15.586 -30.453 -3.369 1 97.75 326 ALA B N 1
ATOM 4955 C CA . ALA B 1 326 ? 16.422 -30.25 -2.191 1 97.75 326 ALA B CA 1
ATOM 4956 C C . ALA B 1 326 ? 15.844 -29.172 -1.288 1 97.75 326 ALA B C 1
ATOM 4958 O O . ALA B 1 326 ? 16.031 -29.203 -0.069 1 97.75 326 ALA B O 1
ATOM 4959 N N . ALA B 1 327 ? 15.117 -28.281 -1.927 1 97.5 327 ALA B N 1
ATOM 4960 C CA . ALA B 1 327 ? 14.492 -27.188 -1.173 1 97.5 327 ALA B CA 1
ATOM 4961 C C . ALA B 1 327 ? 13.102 -27.578 -0.691 1 97.5 327 ALA B C 1
ATOM 4963 O O . ALA B 1 327 ? 12.375 -26.75 -0.138 1 97.5 327 ALA B O 1
ATOM 4964 N N . GLY B 1 328 ? 12.672 -28.797 -0.92 1 97.19 328 GLY B N 1
ATOM 4965 C CA . GLY B 1 328 ? 11.414 -29.312 -0.402 1 97.19 328 GLY B CA 1
ATOM 4966 C C . GLY B 1 328 ? 10.266 -29.188 -1.386 1 97.19 328 GLY B C 1
ATOM 4967 O O . GLY B 1 328 ? 9.109 -29.391 -1.022 1 97.19 328 GLY B O 1
ATOM 4968 N N . GLU B 1 329 ? 10.594 -28.812 -2.631 1 98.25 329 GLU B N 1
ATOM 4969 C CA . GLU B 1 329 ? 9.555 -28.656 -3.637 1 98.25 329 GLU B CA 1
ATOM 4970 C C . GLU B 1 329 ? 9.367 -29.922 -4.453 1 98.25 329 GLU B C 1
ATOM 4972 O O . GLU B 1 329 ? 10.203 -30.828 -4.402 1 98.25 329 GLU B O 1
ATOM 4977 N N . GLN B 1 330 ? 8.227 -30.016 -5.117 1 97.5 330 GLN B N 1
ATOM 4978 C CA . GLN B 1 330 ? 7.891 -31.109 -6.02 1 97.5 330 GLN B CA 1
ATOM 4979 C C . GLN B 1 330 ? 7.559 -30.594 -7.418 1 97.5 330 GLN B C 1
ATOM 4981 O O . GLN B 1 330 ? 6.395 -30.578 -7.824 1 97.5 330 GLN B O 1
ATOM 4986 N N . PRO B 1 331 ? 8.57 -30.281 -8.164 1 98.31 331 PRO B N 1
ATOM 4987 C CA . PRO B 1 331 ? 8.336 -29.672 -9.484 1 98.31 331 PRO B CA 1
ATOM 4988 C C . PRO B 1 331 ? 7.68 -30.641 -10.461 1 98.31 331 PRO B C 1
ATOM 4990 O O . PRO B 1 331 ? 7.938 -31.844 -10.422 1 98.31 331 PRO B O 1
ATOM 4993 N N . ILE B 1 332 ? 6.82 -30.078 -11.336 1 97.81 332 ILE B N 1
ATOM 4994 C CA . ILE B 1 332 ? 6.117 -30.812 -12.383 1 97.81 332 ILE B CA 1
ATOM 4995 C C . ILE B 1 332 ? 6.516 -30.25 -13.75 1 97.81 332 ILE B C 1
ATOM 4997 O O . ILE B 1 332 ? 6.496 -29.031 -13.961 1 97.81 332 ILE B O 1
ATOM 5001 N N . ARG B 1 333 ? 6.844 -31.141 -14.656 1 97.69 333 ARG B N 1
ATOM 5002 C CA . ARG B 1 333 ? 7.09 -30.688 -16.031 1 97.69 333 ARG B CA 1
ATOM 5003 C C . ARG B 1 333 ? 5.781 -30.422 -16.75 1 97.69 333 ARG B C 1
ATOM 5005 O O . ARG B 1 333 ? 4.984 -31.328 -16.969 1 97.69 333 ARG B O 1
ATOM 5012 N N . LEU B 1 334 ? 5.578 -29.219 -17.172 1 97.44 334 LEU B N 1
ATOM 5013 C CA . LEU B 1 334 ? 4.285 -28.766 -17.688 1 97.44 334 LEU B CA 1
ATOM 5014 C C . LEU B 1 334 ? 4.297 -28.672 -19.203 1 97.44 334 LEU B C 1
ATOM 5016 O O . LEU B 1 334 ? 3.24 -28.656 -19.844 1 97.44 334 LEU B O 1
ATOM 5020 N N . GLY B 1 335 ? 5.453 -28.406 -19.719 1 97.81 335 GLY B N 1
ATOM 5021 C CA . GLY B 1 335 ? 5.543 -28.156 -21.156 1 97.81 335 GLY B CA 1
ATOM 5022 C C . GLY B 1 335 ? 6.816 -27.438 -21.562 1 97.81 335 GLY B C 1
ATOM 5023 O O . GLY B 1 335 ? 7.875 -27.656 -20.969 1 97.81 335 GLY B O 1
ATOM 5024 N N . SER B 1 336 ? 6.676 -26.672 -22.719 1 98.25 336 SER B N 1
ATOM 5025 C CA . SER B 1 336 ? 7.891 -26.047 -23.234 1 98.25 336 SER B CA 1
ATOM 5026 C C . SER B 1 336 ? 7.578 -24.75 -23.969 1 98.25 336 SER B C 1
ATOM 5028 O O . SER B 1 336 ? 6.418 -24.484 -24.297 1 98.25 336 SER B O 1
ATOM 5030 N N . VAL B 1 337 ? 8.602 -23.969 -24.109 1 98.25 337 VAL B N 1
ATOM 5031 C CA . VAL B 1 337 ? 8.539 -22.781 -24.938 1 98.25 337 VAL B CA 1
ATOM 5032 C C . VAL B 1 337 ? 8.539 -23.172 -26.422 1 98.25 337 VAL B C 1
ATOM 5034 O O . VAL B 1 337 ? 9.297 -24.047 -26.828 1 98.25 337 VAL B O 1
ATOM 5037 N N . ILE B 1 338 ? 7.652 -22.547 -27.203 1 97.62 338 ILE B N 1
ATOM 5038 C CA . ILE B 1 338 ? 7.551 -22.812 -28.625 1 97.62 338 ILE B CA 1
ATOM 5039 C C . ILE B 1 338 ? 7.539 -21.5 -29.406 1 97.62 338 ILE B C 1
ATOM 5041 O O . ILE B 1 338 ? 7.258 -20.438 -28.828 1 97.62 338 ILE B O 1
ATOM 5045 N N . PRO B 1 339 ? 7.91 -21.578 -30.672 1 96.19 339 PRO B N 1
ATOM 5046 C CA . PRO B 1 339 ? 7.672 -20.375 -31.469 1 96.19 339 PRO B CA 1
ATOM 5047 C C . PRO B 1 339 ? 6.191 -20.016 -31.578 1 96.19 339 PRO B C 1
ATOM 5049 O O . PRO B 1 339 ? 5.34 -20.906 -31.609 1 96.19 339 PRO B O 1
ATOM 5052 N N . ALA B 1 340 ? 5.938 -18.797 -31.484 1 92.19 340 ALA B N 1
ATOM 5053 C CA . ALA B 1 340 ? 4.555 -18.344 -31.625 1 92.19 340 ALA B CA 1
ATOM 5054 C C . ALA B 1 340 ? 4.453 -17.156 -32.562 1 92.19 340 ALA B C 1
ATOM 5056 O O . ALA B 1 340 ? 5.383 -16.359 -32.688 1 92.19 340 ALA B O 1
ATOM 5057 N N . PRO B 1 341 ? 3.287 -17.094 -33.281 1 84.38 341 PRO B N 1
ATOM 5058 C CA . PRO B 1 341 ? 3.082 -15.961 -34.188 1 84.38 341 PRO B CA 1
ATOM 5059 C C . PRO B 1 341 ? 2.904 -14.641 -33.469 1 84.38 341 PRO B C 1
ATOM 5061 O O . PRO B 1 341 ? 2.697 -14.625 -32.25 1 84.38 341 PRO B O 1
ATOM 5064 N N . GLU B 1 342 ? 3.033 -13.594 -34.25 1 77.69 342 GLU B N 1
ATOM 5065 C CA . GLU B 1 342 ? 2.928 -12.242 -33.719 1 77.69 342 GLU B CA 1
ATOM 5066 C C . GLU B 1 342 ? 1.519 -11.969 -33.219 1 77.69 342 GLU B C 1
ATOM 5068 O O . GLU B 1 342 ? 1.342 -11.211 -32.25 1 77.69 342 GLU B O 1
ATOM 5073 N N . THR B 1 343 ? 0.588 -12.641 -33.844 1 84.06 343 THR B N 1
ATOM 5074 C CA . THR B 1 343 ? -0.804 -12.422 -33.469 1 84.06 343 THR B CA 1
ATOM 5075 C C . THR B 1 343 ? -1.448 -13.727 -33 1 84.06 343 THR B C 1
ATOM 5077 O O . THR B 1 343 ? -1.08 -14.805 -33.469 1 84.06 343 THR B O 1
ATOM 5080 N N . GLY B 1 344 ? -2.307 -13.633 -31.984 1 82.31 344 GLY B N 1
ATOM 5081 C CA . GLY B 1 344 ? -3.002 -14.805 -31.484 1 82.31 344 GLY B CA 1
ATOM 5082 C C . GLY B 1 344 ? -2.582 -15.203 -30.078 1 82.31 344 GLY B C 1
ATOM 5083 O O . GLY B 1 344 ? -1.819 -14.484 -29.422 1 82.31 344 GLY B O 1
ATOM 5084 N N . PRO B 1 345 ? -3.129 -16.406 -29.656 1 88.19 345 PRO B N 1
ATOM 5085 C CA . PRO B 1 345 ? -2.824 -16.875 -28.297 1 88.19 345 PRO B CA 1
ATOM 5086 C C . PRO B 1 345 ? -1.383 -17.359 -28.156 1 88.19 345 PRO B C 1
ATOM 5088 O O . PRO B 1 345 ? -0.845 -18 -29.062 1 88.19 345 PRO B O 1
ATOM 5091 N N . ARG B 1 346 ? -0.762 -17 -27.062 1 93.62 346 ARG B N 1
ATOM 5092 C CA . ARG B 1 346 ? 0.631 -17.359 -26.828 1 93.62 346 ARG B CA 1
ATOM 5093 C C . ARG B 1 346 ? 0.733 -18.562 -25.906 1 93.62 346 ARG B C 1
ATOM 5095 O O . ARG B 1 346 ? 1.831 -19.062 -25.641 1 93.62 346 ARG B O 1
ATOM 5102 N N . VAL B 1 347 ? -0.394 -18.984 -25.406 1 96.06 347 VAL B N 1
ATOM 5103 C CA . VAL B 1 347 ? -0.424 -20.188 -24.578 1 96.06 347 VAL B CA 1
ATOM 5104 C C . VAL B 1 347 ? -1.359 -21.219 -25.188 1 96.06 347 VAL B C 1
ATOM 5106 O O . VAL B 1 347 ? -2.535 -20.938 -25.438 1 96.06 347 VAL B O 1
ATOM 5109 N N . THR B 1 348 ? -0.909 -22.344 -25.484 1 95.38 348 THR B N 1
ATOM 5110 C CA . THR B 1 348 ? -1.709 -23.453 -26.016 1 95.38 348 THR B CA 1
ATOM 5111 C C . THR B 1 348 ? -1.721 -24.625 -25.031 1 95.38 348 THR B C 1
ATOM 5113 O O . THR B 1 348 ? -0.752 -24.844 -24.297 1 95.38 348 THR B O 1
ATOM 5116 N N . PHE B 1 349 ? -2.83 -25.312 -25.062 1 96.44 349 PHE B N 1
ATOM 5117 C CA . PHE B 1 349 ? -3.014 -26.422 -24.125 1 96.44 349 PHE B CA 1
ATOM 5118 C C . PHE B 1 349 ? -3.201 -27.734 -24.875 1 96.44 349 PHE B C 1
ATOM 5120 O O . PHE B 1 349 ? -3.877 -27.781 -25.891 1 96.44 349 PHE B O 1
ATOM 5127 N N . GLN B 1 350 ? -2.557 -28.734 -24.375 1 95.69 350 GLN B N 1
ATOM 5128 C CA . GLN B 1 350 ? -2.811 -30.109 -24.797 1 95.69 350 GLN B CA 1
ATOM 5129 C C . GLN B 1 350 ? -3.412 -30.922 -23.656 1 95.69 350 GLN B C 1
ATOM 5131 O O . GLN B 1 350 ? -3.08 -30.719 -22.484 1 95.69 350 GLN B O 1
ATOM 5136 N N . GLY B 1 351 ? -4.293 -31.812 -24.047 1 95.38 351 GLY B N 1
ATOM 5137 C CA . GLY B 1 351 ? -4.957 -32.625 -23.016 1 95.38 351 GLY B CA 1
ATOM 5138 C C . GLY B 1 351 ? -6.051 -31.859 -22.297 1 95.38 351 GLY B C 1
ATOM 5139 O O . GLY B 1 351 ? -6.578 -30.875 -22.812 1 95.38 351 GLY B O 1
ATOM 5140 N N . GLN B 1 352 ? -6.516 -32.469 -21.156 1 94.56 352 GLN B N 1
ATOM 5141 C CA . GLN B 1 352 ? -7.586 -31.875 -20.375 1 94.56 352 GLN B CA 1
ATOM 5142 C C . GLN B 1 352 ? -7.27 -31.953 -18.875 1 94.56 352 GLN B C 1
ATOM 5144 O O . GLN B 1 352 ? -6.523 -32.812 -18.438 1 94.56 352 GLN B O 1
ATOM 5149 N N . LEU B 1 353 ? -7.797 -30.969 -18.203 1 95.19 353 LEU B N 1
ATOM 5150 C CA . LEU B 1 353 ? -7.676 -31.016 -16.75 1 95.19 353 LEU B CA 1
ATOM 5151 C C . LEU B 1 353 ? -8.484 -32.188 -16.172 1 95.19 353 LEU B C 1
ATOM 5153 O O . LEU B 1 353 ? -9.586 -32.469 -16.656 1 95.19 353 LEU B O 1
ATOM 5157 N N . SER B 1 354 ? -7.949 -32.781 -15.18 1 91.31 354 SER B N 1
ATOM 5158 C CA . SER B 1 354 ? -8.719 -33.781 -14.453 1 91.31 354 SER B CA 1
ATOM 5159 C C . SER B 1 354 ? -9.625 -33.156 -13.414 1 91.31 354 SER B C 1
ATOM 5161 O O . SER B 1 354 ? -9.312 -33.156 -12.219 1 91.31 354 SER B O 1
ATOM 5163 N N . LEU B 1 355 ? -10.758 -32.656 -13.867 1 92.81 355 LEU B N 1
ATOM 5164 C CA . LEU B 1 355 ? -11.688 -31.953 -12.992 1 92.81 355 LEU B CA 1
ATOM 5165 C C . LEU B 1 355 ? -12.812 -32.875 -12.523 1 92.81 355 LEU B C 1
ATOM 5167 O O . LEU B 1 355 ? -13.219 -33.781 -13.258 1 92.81 355 LEU B O 1
#

Solvent-accessible surface area (backbone atoms only — not comparable to full-atom values): 35194 Å² total; per-residue (Å²): 129,81,78,74,84,37,64,44,54,55,81,40,45,35,56,68,65,58,53,54,50,40,54,64,67,40,44,65,44,28,40,69,12,41,47,73,29,28,75,17,61,84,77,65,65,47,16,61,35,32,47,61,66,54,66,53,86,56,50,33,38,31,35,24,48,31,48,37,58,48,46,48,56,55,27,58,74,71,68,54,40,50,41,56,19,21,27,26,40,21,55,14,44,41,29,30,38,30,35,46,18,49,46,50,35,33,36,40,38,41,38,23,13,56,87,49,58,69,59,54,44,33,25,50,43,12,30,29,52,27,24,46,67,51,60,16,18,40,27,47,62,36,78,43,55,26,57,86,66,30,56,77,82,40,60,52,55,39,32,37,29,37,18,36,24,52,71,91,54,58,37,50,44,90,79,73,46,70,58,21,29,28,35,28,34,68,39,59,55,65,40,62,34,50,36,49,38,49,50,47,37,33,60,77,67,66,57,52,50,82,35,70,23,90,73,41,85,96,32,31,32,41,61,58,70,56,33,45,30,66,69,58,41,56,44,49,54,52,30,56,74,73,42,84,46,68,35,29,41,30,57,34,39,68,36,3,60,68,52,33,49,58,67,56,49,58,89,49,46,22,35,43,35,39,35,65,63,49,76,42,50,52,65,56,26,50,48,28,63,75,33,42,32,48,69,71,54,46,43,37,33,30,37,69,29,32,36,36,36,34,34,25,40,55,96,42,39,67,60,51,49,51,38,33,41,75,53,72,45,71,70,37,73,34,39,31,31,31,77,28,68,92,69,76,83,46,56,45,79,39,80,52,70,70,95,130,81,78,72,82,34,65,44,54,55,79,41,45,36,55,68,66,58,54,54,51,40,53,64,67,40,44,67,44,27,39,68,12,42,47,72,29,29,74,17,60,83,80,65,68,45,16,62,37,31,48,62,67,53,68,52,86,56,49,33,38,31,34,24,49,30,49,35,59,48,46,49,56,54,25,60,74,70,67,53,41,50,40,58,18,21,28,24,40,22,54,14,45,40,29,29,38,31,33,48,18,48,46,51,34,33,34,40,38,42,37,22,13,54,86,48,57,69,60,52,44,32,25,48,42,11,31,30,53,28,26,44,67,51,60,15,17,41,26,46,59,35,79,43,54,27,57,86,66,29,56,76,84,41,61,51,53,38,30,40,30,36,17,36,23,52,72,91,53,57,38,50,46,88,78,73,47,70,58,20,30,28,35,28,33,66,37,60,53,64,41,63,35,52,36,48,39,51,52,48,36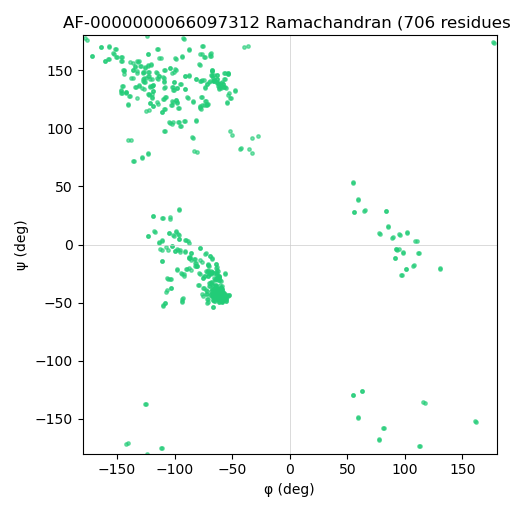,32,60,76,66,67,57,53,49,85,35,72,22,92,73,43,85,95,34,30,29,42,60,58,69,55,35,45,30,67,69,58,42,57,43,51,54,53,32,59,75,72,41,83,46,68,35,32,39,27,55,34,39,68,36,2,60,66,52,33,50,57,65,58,50,59,89,49,45,22,35,42,34,38,33,65,63,49,76,42,49,53,66,56,25,50,48,30,63,74,34,41,34,46,68,72,54,45,44,36,34,30,36,68,28,34,36,34,37,34,35,23,40,54,95,40,39,66,59,52,48,51,41,32,41,74,53,73,44,71,72,37,72,33,38,31,31,32,79,28,68,92,70,76,83,45,58,46,78,38,81,54,71,69,93